Protein AF-A0A8T0AGZ0-F1 (afdb_monomer_lite)

InterPro domains:
  IPR000471 Interferon alpha/beta/delta [PF00143] (53-182)
  IPR000471 Interferon alpha/beta/delta [PF00143] (242-387)
  IPR000471 Interferon alpha/beta/delta [PTHR11691] (235-387)
  IPR009079 Four-helical cytokine-like, core [G3DSA:1.20.1250.10] (43-187)
  IPR009079 Four-helical cytokine-like, core [G3DSA:1.20.1250.10] (233-399)
  IPR009079 Four-helical cytokine-like, core [SSF47266] (53-183)
  IPR009079 Four-helical cytokine-like, core [SSF47266] (238-391)

pLDDT: mean 72.1, std 22.89, range [21.0, 98.25]

Foldseek 3Di:
DDDDDDDDDDDDDDDDDDDDPDDDDDPPPVVVCVVPVVVLVVLQDPVVLVVLLVVLLVLLPQFADQQDVVLPVVLVVPPFDDDAADPDPLRLLLLVLVLLVLVLVLLVQQPEPRTDPVSSVVSNVSSVSSNVNSCSNPVDDPDPDVVSVVSVVRSVSLSVQCVVVVNYDSSVSSSSVVSSVCSQNSDDPPDDDPDDDDPDPDPPDPDDDDDDDDDDDDDDDDDDDDDDDDDDQDFLVCLQPPQLVLLVLLLVLLCQFPPDQDDDPDADDAPVVLLVVLLPDALLLLLVLQLLLLVLLLVQLVLLVPQPQRSTDVVSSVVSSCSSPVPRNVSSCVNNVSVVVPDDPDPSSVVSNVSSVVLSVQCVVVSNHHVSVSSSSVSVSVVSVSSSRSSVSSNVNSVVSVD

Sequence (403 aa):
MHMDENAEQSSCKQLPGFKQQLDFTSGTSLFLWLLICPVVFTRCSKDRDSKRRLEIIQKLCSLGEMRPLNCTTEAGNMKIDIPKFPKQEEIRLPVLEMSFRIVSDLLMKNTSSEWKSSELHVLQELLGHQRQFYKTCFPLVSSSHAEVEKWSVFWRSLTDYLSEKSFSSCPWESARTVILKIMRTGRVPGFPPLVLRQNLKDQRRSRGRSDFCVQSFSVCNRGKDRTEPQERCDTCEWMISQYRMKNGVCLSLLREMGGEITTFNKPVSFPHLVYNAVERAKAEDQMSFLAEATEQIIVLFDAASNADNINWDSRALDDFLNILNTRQLMELKKCTATYAERTRHSNSERKIRRHFKRLKKMLKNANYSPDALEQIRNTVQLHLMRMDIIGADVRQKLMKRTN

Radius of gyration: 27.03 Å; chains: 1; bounding box: 73×88×73 Å

Structure (mmCIF, N/CA/C/O backbone):
data_AF-A0A8T0AGZ0-F1
#
_entry.id   AF-A0A8T0AGZ0-F1
#
loop_
_atom_site.group_PDB
_atom_site.id
_atom_site.type_symbol
_atom_site.label_atom_id
_atom_site.label_alt_id
_atom_site.label_comp_id
_atom_site.label_asym_id
_atom_site.label_entity_id
_atom_site.label_seq_id
_atom_site.pdbx_PDB_ins_code
_atom_site.Cartn_x
_atom_site.Cartn_y
_atom_site.Cartn_z
_atom_site.occupancy
_atom_site.B_iso_or_equiv
_atom_site.auth_seq_id
_atom_site.auth_comp_id
_atom_site.auth_asym_id
_atom_site.auth_atom_id
_atom_site.pdbx_PDB_model_num
ATOM 1 N N . MET A 1 1 ? -26.755 -50.231 -41.736 1.00 31.86 1 MET A N 1
ATOM 2 C CA . MET A 1 1 ? -25.429 -50.696 -41.287 1.00 31.86 1 MET A CA 1
ATOM 3 C C . MET A 1 1 ? -24.413 -49.723 -41.859 1.00 31.86 1 MET A C 1
ATOM 5 O O . MET A 1 1 ? -24.497 -49.441 -43.044 1.00 31.86 1 MET A O 1
ATOM 9 N N . HIS A 1 2 ? -23.545 -49.216 -40.989 1.00 31.34 2 HIS A N 1
ATOM 10 C CA . HIS A 1 2 ? -22.486 -48.220 -41.181 1.00 31.34 2 HIS A CA 1
ATOM 11 C C . HIS A 1 2 ? -22.824 -46.724 -41.256 1.00 31.34 2 HIS A C 1
ATOM 13 O O . HIS A 1 2 ? -23.648 -46.263 -42.039 1.00 31.34 2 HIS A O 1
ATOM 19 N N . MET A 1 3 ? -22.140 -46.047 -40.328 1.00 25.34 3 MET A N 1
ATOM 20 C CA . MET A 1 3 ? -21.998 -44.628 -40.048 1.00 25.34 3 MET A CA 1
ATOM 21 C C . MET A 1 3 ? -20.811 -44.049 -40.832 1.00 25.34 3 MET A C 1
ATOM 23 O O . MET A 1 3 ? -19.930 -44.805 -41.238 1.00 25.34 3 MET A O 1
ATOM 27 N N . ASP A 1 4 ? -20.840 -42.723 -40.973 1.00 25.17 4 ASP A N 1
ATOM 28 C CA . ASP A 1 4 ? -19.756 -41.730 -40.801 1.00 25.17 4 ASP A CA 1
ATOM 29 C C . ASP A 1 4 ? -19.834 -40.662 -41.911 1.00 25.17 4 ASP A C 1
ATOM 31 O O . ASP A 1 4 ? -19.804 -40.976 -43.097 1.00 25.17 4 ASP A O 1
ATOM 35 N N . GLU A 1 5 ? -20.236 -39.419 -41.617 1.00 28.27 5 GLU A N 1
ATOM 36 C CA . GLU A 1 5 ? -19.459 -38.317 -41.005 1.00 28.27 5 GLU A CA 1
ATOM 37 C C . GLU A 1 5 ? -18.243 -37.877 -41.851 1.00 28.27 5 GLU A C 1
ATOM 39 O O . GLU A 1 5 ? -17.169 -38.462 -41.760 1.00 28.27 5 GLU A O 1
ATOM 44 N N . ASN A 1 6 ? -18.371 -36.796 -42.638 1.00 26.81 6 ASN A N 1
ATOM 45 C CA . ASN A 1 6 ? -17.829 -35.478 -42.263 1.00 26.81 6 ASN A CA 1
ATOM 46 C C . ASN A 1 6 ? -17.787 -34.429 -43.394 1.00 26.81 6 ASN A C 1
ATOM 48 O O . ASN A 1 6 ? -17.453 -34.716 -44.538 1.00 26.81 6 ASN A O 1
ATOM 52 N N . ALA A 1 7 ? -17.975 -33.189 -42.926 1.00 25.39 7 ALA A N 1
ATOM 53 C CA . ALA A 1 7 ? -17.343 -31.934 -43.339 1.00 25.39 7 ALA A CA 1
ATOM 54 C C . ALA A 1 7 ? -17.754 -31.253 -44.658 1.00 25.39 7 ALA A C 1
ATOM 56 O O . ALA A 1 7 ? -17.252 -31.567 -45.730 1.00 25.39 7 ALA A O 1
ATOM 57 N N . GLU A 1 8 ? -18.479 -30.137 -44.511 1.00 24.70 8 GLU A N 1
ATOM 58 C CA . GLU A 1 8 ? -18.317 -28.971 -45.383 1.00 24.70 8 GLU A CA 1
ATOM 59 C C . GLU A 1 8 ? -18.252 -27.660 -44.577 1.00 24.70 8 GLU A C 1
ATOM 61 O O . GLU A 1 8 ? -18.808 -27.516 -43.489 1.00 24.70 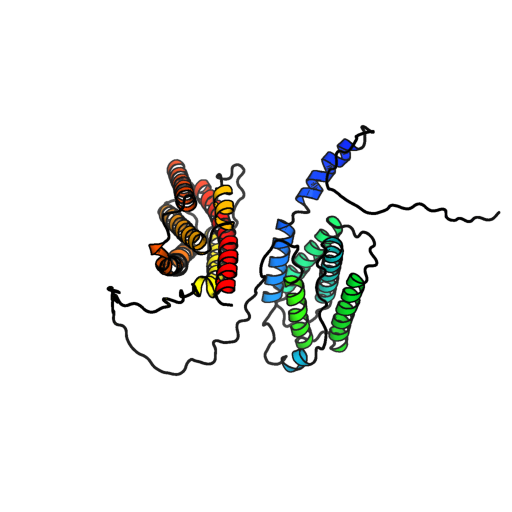8 GLU A O 1
ATOM 66 N N . GLN A 1 9 ? -17.450 -26.748 -45.117 1.00 26.80 9 GLN A N 1
ATOM 67 C CA . GLN A 1 9 ? -16.864 -25.541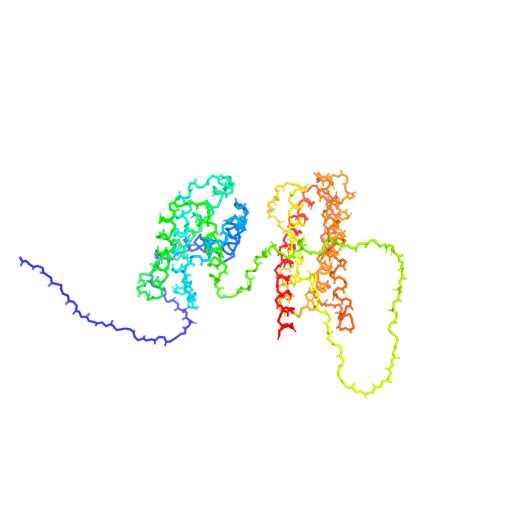 -44.537 1.00 26.80 9 GLN A CA 1
ATOM 68 C C . GLN A 1 9 ? -17.811 -24.328 -44.516 1.00 26.80 9 GLN A C 1
ATOM 70 O O . GLN A 1 9 ? -18.573 -24.130 -45.450 1.00 26.80 9 GLN A O 1
ATOM 75 N N . SER A 1 10 ? -17.592 -23.398 -43.575 1.00 23.84 10 SER A N 1
ATOM 76 C CA . SER A 1 10 ? -17.462 -21.949 -43.869 1.00 23.84 10 SER A CA 1
ATOM 77 C C . SER A 1 10 ? -16.992 -21.213 -42.602 1.00 23.84 10 SER A C 1
ATOM 79 O O . SER A 1 10 ? -17.664 -21.248 -41.579 1.00 23.84 10 SER A O 1
ATOM 81 N N . SER A 1 11 ? -15.741 -20.749 -42.532 1.00 23.41 11 SER A N 1
ATOM 82 C CA . SER A 1 11 ? -15.269 -19.410 -42.937 1.00 23.41 11 SER A CA 1
ATOM 83 C C . SER A 1 11 ? -15.878 -18.258 -42.127 1.00 23.41 11 SER A C 1
ATOM 85 O O . SER A 1 11 ? -17.025 -17.882 -42.337 1.00 23.41 11 SER A O 1
ATOM 87 N N . CYS A 1 12 ? -15.068 -17.634 -41.266 1.00 21.00 12 CYS A N 1
ATOM 88 C CA . CYS A 1 12 ? -15.324 -16.280 -40.781 1.00 21.00 12 CYS A CA 1
ATOM 89 C C . CYS A 1 12 ? -14.019 -15.469 -40.822 1.00 21.00 12 CYS A C 1
ATOM 91 O O . CYS A 1 12 ? -13.045 -15.774 -40.133 1.00 21.00 12 CYS A O 1
ATOM 93 N N . LYS A 1 13 ? -14.005 -14.469 -41.710 1.00 26.50 13 LYS A N 1
ATOM 94 C CA . LYS A 1 13 ? -12.946 -13.470 -41.900 1.00 26.50 13 LYS A CA 1
ATOM 95 C C . LYS A 1 13 ? -12.923 -12.457 -40.738 1.00 26.50 13 LYS A C 1
ATOM 97 O O . LYS A 1 13 ? -13.894 -12.297 -40.009 1.00 26.50 13 LYS A O 1
ATOM 102 N N . GLN A 1 14 ? -11.780 -11.788 -40.592 1.00 27.77 14 GLN A N 1
ATOM 103 C CA . GLN A 1 14 ? -11.377 -10.866 -39.518 1.00 27.77 14 GLN A CA 1
ATOM 104 C C . GLN A 1 14 ? -12.246 -9.591 -39.332 1.00 27.77 14 GLN A C 1
ATOM 106 O O . GLN A 1 14 ? -12.650 -8.987 -40.319 1.00 27.77 14 GLN A O 1
ATOM 111 N N . LEU A 1 15 ? -12.421 -9.206 -38.045 1.00 31.97 15 LEU A N 1
ATOM 112 C CA . LEU A 1 15 ? -12.424 -7.884 -37.335 1.00 31.97 15 LEU A CA 1
ATOM 113 C C . LEU A 1 15 ? -12.694 -6.576 -38.131 1.00 31.97 15 LEU A C 1
ATOM 115 O O . LEU A 1 15 ? -12.122 -6.445 -39.209 1.00 31.97 15 LEU A O 1
ATOM 119 N N . PRO A 1 16 ? -13.373 -5.521 -37.582 1.00 30.22 16 PRO A N 1
ATOM 120 C CA . PRO A 1 16 ? -13.129 -4.953 -36.233 1.00 30.22 16 PRO A CA 1
ATOM 121 C C . PRO A 1 16 ? -14.336 -4.273 -35.510 1.00 30.22 16 PRO A C 1
ATOM 123 O O . PRO A 1 16 ? -15.379 -4.011 -36.094 1.00 30.22 16 PRO A O 1
ATOM 126 N N . GLY A 1 17 ? -14.144 -3.861 -34.246 1.00 24.28 17 GLY A N 1
ATOM 127 C CA . GLY A 1 17 ? -14.912 -2.759 -33.633 1.00 24.28 17 GLY A CA 1
ATOM 128 C C . GLY A 1 17 ? -15.900 -3.151 -32.529 1.00 24.28 17 GLY A C 1
ATOM 129 O O . GLY A 1 17 ? -16.984 -3.665 -32.773 1.00 24.28 17 GLY A O 1
ATOM 130 N N . PHE A 1 18 ? -15.540 -2.823 -31.289 1.00 31.72 18 PHE A N 1
ATOM 131 C CA . PHE A 1 18 ? -16.393 -2.911 -30.103 1.00 31.72 18 PHE A CA 1
ATOM 132 C C . PHE A 1 18 ? -17.601 -1.954 -30.229 1.00 31.72 18 PHE A C 1
ATOM 134 O O . PHE A 1 18 ? -17.524 -0.779 -29.876 1.00 31.72 18 PHE A O 1
ATOM 141 N N . LYS A 1 19 ? -18.729 -2.464 -30.725 1.00 34.06 19 LYS A N 1
ATOM 142 C CA . LYS A 1 19 ? -20.084 -1.956 -30.464 1.00 34.06 19 LYS A CA 1
ATOM 143 C C . LYS A 1 19 ? -21.016 -3.164 -30.439 1.00 34.06 19 LYS A C 1
ATOM 145 O O . LYS A 1 19 ? -21.429 -3.642 -31.487 1.00 34.06 19 LYS A O 1
ATOM 150 N N . GLN A 1 20 ? -21.331 -3.677 -29.251 1.00 36.69 20 GLN A N 1
ATOM 151 C CA . GLN A 1 20 ? -22.438 -4.619 -29.110 1.00 36.69 20 GLN A CA 1
ATOM 152 C C . GLN A 1 20 ? -23.712 -3.832 -28.821 1.00 36.69 20 GLN A C 1
ATOM 154 O O . GLN A 1 20 ? -23.960 -3.390 -27.702 1.00 36.69 20 GLN A O 1
ATOM 159 N N . GLN A 1 21 ? -24.492 -3.650 -29.878 1.00 34.53 21 GLN A N 1
ATOM 160 C CA . GLN A 1 21 ? -25.940 -3.561 -29.811 1.00 34.53 21 GLN A CA 1
ATOM 161 C C . GLN A 1 21 ? -26.410 -5.012 -29.993 1.00 34.53 21 GLN A C 1
ATOM 163 O O . GLN A 1 21 ? -26.164 -5.605 -31.039 1.00 34.53 21 GLN A O 1
ATOM 168 N N . LEU A 1 22 ? -26.909 -5.634 -28.923 1.00 35.19 22 LEU A N 1
ATOM 169 C CA . LEU A 1 22 ? -27.374 -7.024 -28.926 1.00 35.19 22 LEU A CA 1
ATOM 170 C C . LEU A 1 22 ? -28.892 -7.024 -29.096 1.00 35.19 22 LEU A C 1
ATOM 172 O O . LEU A 1 22 ? -29.611 -6.568 -28.206 1.00 35.19 22 LEU A O 1
ATOM 176 N N . ASP A 1 23 ? -29.351 -7.533 -30.237 1.00 30.88 23 ASP A N 1
ATOM 177 C CA . ASP A 1 23 ? -30.759 -7.816 -30.492 1.00 30.88 23 ASP A CA 1
ATOM 178 C C . ASP A 1 23 ? -31.231 -8.986 -29.619 1.00 30.88 23 ASP A C 1
ATOM 180 O O . ASP A 1 23 ? -30.652 -10.074 -29.612 1.00 30.88 23 ASP A O 1
ATOM 184 N N . PHE A 1 24 ? -32.297 -8.734 -28.860 1.00 34.44 24 PHE A N 1
ATOM 185 C CA . PHE A 1 24 ? -32.915 -9.675 -27.934 1.00 34.44 24 PHE A CA 1
ATOM 186 C C . PHE A 1 24 ? -34.108 -10.369 -28.587 1.00 34.44 24 PHE A C 1
ATOM 188 O O . PHE A 1 24 ? -35.183 -9.788 -28.711 1.00 34.44 24 PHE A O 1
ATOM 195 N N . THR A 1 25 ? -33.952 -11.648 -28.927 1.00 40.84 25 THR A N 1
ATOM 196 C CA . THR A 1 25 ? -35.071 -12.525 -29.305 1.00 40.84 25 THR A CA 1
ATOM 197 C C . THR A 1 25 ? -35.010 -13.851 -28.539 1.00 40.84 25 THR A C 1
ATOM 199 O O . THR A 1 25 ? -34.676 -14.900 -29.070 1.00 40.84 25 THR A O 1
ATOM 202 N N . SER A 1 26 ? -35.300 -13.806 -27.235 1.00 42.91 26 SER A N 1
ATOM 203 C CA . SER A 1 26 ? -36.067 -14.841 -26.506 1.00 42.91 26 SER A CA 1
ATOM 204 C C . SER A 1 26 ? -36.115 -14.518 -25.006 1.00 42.91 26 SER A C 1
ATOM 206 O O . SER A 1 26 ? -35.098 -14.366 -24.327 1.00 42.91 26 SER A O 1
ATOM 208 N N . GLY A 1 27 ? -37.334 -14.387 -24.477 1.00 45.16 27 GLY A N 1
ATOM 209 C CA . GLY A 1 27 ? -37.625 -13.872 -23.132 1.00 45.16 27 GLY A CA 1
ATOM 210 C C . GLY A 1 27 ? -37.235 -14.772 -21.954 1.00 45.16 27 GLY A C 1
ATOM 211 O O . GLY A 1 27 ? -37.462 -14.390 -20.811 1.00 45.16 27 GLY A O 1
ATOM 212 N N . THR A 1 28 ? -36.630 -15.938 -22.186 1.00 47.88 28 THR A N 1
ATOM 213 C CA . THR A 1 28 ? -36.228 -16.877 -21.121 1.00 47.88 28 THR A CA 1
ATOM 214 C C . THR A 1 28 ? -34.729 -16.842 -20.802 1.00 47.88 28 THR A C 1
ATOM 216 O O . THR A 1 28 ? -34.321 -17.350 -19.761 1.00 47.88 28 THR A O 1
ATOM 219 N N . SER A 1 29 ? -33.901 -16.174 -21.617 1.00 52.25 29 SER A N 1
ATOM 220 C CA . SER A 1 29 ? -32.443 -16.103 -21.402 1.00 52.25 29 SER A CA 1
ATOM 221 C C . SER A 1 29 ? -31.981 -14.907 -20.549 1.00 52.25 29 SER A C 1
ATOM 223 O O . SER A 1 29 ? -30.852 -14.903 -20.058 1.00 52.25 29 SER A O 1
ATOM 225 N N . LEU A 1 30 ? -32.826 -13.891 -20.340 1.00 46.84 30 LEU A N 1
ATOM 226 C CA . LEU A 1 30 ? -32.465 -12.656 -19.620 1.00 46.84 30 LEU A CA 1
ATOM 227 C C . LEU A 1 30 ? -32.389 -12.829 -18.101 1.00 46.84 30 LEU A C 1
ATOM 229 O O . LEU A 1 30 ? -31.497 -12.277 -17.461 1.00 46.84 30 LEU A O 1
ATOM 233 N N . PHE A 1 31 ? -33.290 -13.622 -17.518 1.00 49.59 31 PHE A N 1
ATOM 234 C CA . PHE A 1 31 ? -33.358 -13.798 -16.064 1.00 49.59 31 PHE A CA 1
ATOM 235 C C . PHE A 1 31 ? -32.190 -14.620 -15.506 1.00 49.59 31 PHE A C 1
ATOM 237 O O . PHE A 1 31 ? -31.665 -14.293 -14.442 1.00 49.59 31 PHE A O 1
ATOM 244 N N . LEU A 1 32 ? -31.717 -15.631 -16.243 1.00 47.00 32 LEU A N 1
ATOM 245 C CA . LEU A 1 32 ? -30.545 -16.410 -15.837 1.00 47.00 32 LEU A CA 1
ATOM 246 C C . LEU A 1 32 ? -29.249 -15.591 -15.975 1.00 47.00 32 LEU A C 1
ATOM 248 O O . LEU A 1 32 ? -28.384 -15.642 -15.101 1.00 47.00 32 LEU A O 1
ATOM 252 N N . TRP A 1 33 ? -29.144 -14.768 -17.023 1.00 44.97 33 TRP A N 1
ATOM 253 C CA . TRP A 1 33 ? -28.015 -13.854 -17.207 1.00 44.97 33 TRP A CA 1
ATOM 254 C C . TRP A 1 33 ? -27.966 -12.760 -16.135 1.00 44.97 33 TRP A C 1
ATOM 256 O O . TRP A 1 33 ? -26.892 -12.489 -15.604 1.00 44.97 33 TRP A O 1
ATOM 266 N N . LEU A 1 34 ? -29.106 -12.187 -15.736 1.00 45.88 34 LEU A N 1
ATOM 267 C CA . LEU A 1 34 ? -29.168 -11.157 -14.689 1.00 45.88 34 LEU A CA 1
ATOM 268 C C . LEU A 1 34 ? -28.840 -11.681 -13.281 1.00 45.88 34 LEU A C 1
ATOM 270 O O . LEU A 1 34 ? -28.371 -10.904 -12.453 1.00 45.88 34 LEU A O 1
ATOM 274 N N . LEU A 1 35 ? -29.030 -12.975 -13.006 1.00 49.47 35 LEU A N 1
ATOM 275 C CA . LEU A 1 35 ? -28.684 -13.585 -11.714 1.00 49.47 35 LEU A CA 1
ATOM 276 C C . LEU A 1 35 ? -27.239 -14.105 -11.663 1.00 49.47 35 LEU A C 1
ATOM 278 O O . LEU A 1 35 ? -26.586 -14.012 -10.622 1.00 49.47 35 LEU A O 1
ATOM 282 N N . ILE A 1 36 ? -26.704 -14.607 -12.780 1.00 47.38 36 ILE A N 1
ATOM 283 C CA . ILE A 1 36 ? -25.340 -15.154 -12.844 1.00 47.38 36 ILE A CA 1
ATOM 284 C C . ILE A 1 36 ? -24.300 -14.040 -13.055 1.00 47.38 36 ILE A C 1
ATOM 286 O O . ILE A 1 36 ? -23.224 -14.086 -12.449 1.00 47.38 36 ILE A O 1
ATOM 290 N N . CYS A 1 37 ? -24.612 -12.996 -13.838 1.00 44.94 37 CYS A N 1
ATOM 291 C CA . CYS A 1 37 ? -23.664 -11.914 -14.114 1.00 44.94 37 CYS A CA 1
ATOM 292 C C . CYS A 1 37 ? -23.155 -11.209 -12.855 1.00 44.94 37 CYS A C 1
ATOM 294 O O . CYS A 1 37 ? -21.942 -11.111 -12.737 1.00 44.94 37 CYS A O 1
ATOM 296 N N . PRO A 1 38 ? -23.976 -10.755 -11.889 1.00 43.66 38 PRO A N 1
ATOM 297 C CA . PRO A 1 38 ? -23.473 -10.001 -10.739 1.00 43.66 38 PRO A CA 1
ATOM 298 C C . PRO A 1 38 ? -22.565 -10.840 -9.832 1.00 43.66 38 PRO A C 1
ATOM 300 O O . PRO A 1 38 ? -21.554 -10.347 -9.328 1.00 43.66 38 PRO A O 1
ATOM 303 N N . VAL A 1 39 ? -22.877 -12.126 -9.649 1.00 45.31 39 VAL A N 1
ATOM 304 C CA . VAL A 1 39 ? -22.097 -13.031 -8.790 1.00 45.31 39 VAL A CA 1
ATOM 305 C C . VAL A 1 39 ? -20.748 -13.370 -9.430 1.00 45.31 39 VAL A C 1
ATOM 307 O O . VAL A 1 39 ? -19.726 -13.372 -8.743 1.00 45.31 39 VAL A O 1
ATOM 310 N N . VAL A 1 40 ? -20.707 -13.587 -10.748 1.00 47.75 40 VAL A N 1
ATOM 311 C CA . VAL A 1 40 ? -19.455 -13.832 -11.484 1.00 47.75 40 VAL A CA 1
ATOM 312 C C . VAL A 1 40 ? -18.644 -12.539 -11.646 1.00 47.75 40 VAL A C 1
ATOM 314 O O . VAL A 1 40 ? -17.442 -12.546 -11.379 1.00 47.75 40 VAL A O 1
ATOM 317 N N . PHE A 1 41 ? -19.276 -11.400 -11.962 1.00 46.91 41 PHE A N 1
ATOM 318 C CA . PHE A 1 41 ? -18.593 -10.100 -12.079 1.00 46.91 41 PHE A CA 1
ATOM 319 C C . PHE A 1 41 ? -17.981 -9.648 -10.756 1.00 46.91 41 PHE A C 1
ATOM 321 O O . PHE A 1 41 ? -16.865 -9.128 -10.731 1.00 46.91 41 PHE A O 1
ATOM 328 N N . THR A 1 42 ? -18.680 -9.858 -9.636 1.00 50.78 42 THR A N 1
ATOM 329 C CA . THR A 1 42 ? -18.112 -9.544 -8.324 1.00 50.78 42 THR A CA 1
ATOM 330 C C . THR A 1 42 ? -16.933 -10.470 -8.021 1.00 50.78 42 THR A C 1
ATOM 332 O O . THR A 1 42 ? -15.884 -9.972 -7.600 1.00 50.78 42 THR A O 1
ATOM 335 N N . ARG A 1 43 ? -17.029 -11.783 -8.281 1.00 55.34 43 ARG A N 1
ATOM 336 C CA . ARG A 1 43 ? -15.922 -12.736 -8.058 1.00 55.34 43 ARG A CA 1
ATOM 337 C C . ARG A 1 43 ? -14.686 -12.443 -8.914 1.00 55.34 43 ARG A C 1
ATOM 339 O O . ARG A 1 43 ? -13.577 -12.556 -8.396 1.00 55.34 43 ARG A O 1
ATOM 346 N N . CYS A 1 44 ? -14.865 -12.009 -10.158 1.00 63.84 44 CYS A N 1
ATOM 347 C CA . CYS A 1 44 ? -13.811 -11.842 -11.163 1.00 63.84 44 CYS A CA 1
ATOM 348 C C . CYS A 1 44 ? -13.267 -10.406 -11.271 1.00 63.84 44 CYS A C 1
ATOM 350 O O . CYS A 1 44 ? -13.045 -9.877 -12.359 1.00 63.84 44 CYS A O 1
ATOM 352 N N . SER A 1 45 ? -13.034 -9.761 -10.125 1.00 71.31 45 SER A N 1
ATOM 353 C CA . SER A 1 45 ? -12.481 -8.402 -10.070 1.00 71.31 45 SER A CA 1
ATOM 354 C C . SER A 1 45 ? -10.957 -8.383 -10.261 1.00 71.31 45 SER A C 1
ATOM 356 O O . SER A 1 45 ? -10.226 -9.063 -9.535 1.00 71.31 45 SER A O 1
ATOM 358 N N . LYS A 1 46 ? -10.467 -7.527 -11.175 1.00 65.44 46 LYS A N 1
ATOM 359 C CA . LYS A 1 46 ? -9.025 -7.277 -11.410 1.00 65.44 46 LYS A CA 1
ATOM 360 C C . LYS A 1 46 ? -8.289 -6.783 -10.153 1.00 65.44 46 LYS A C 1
ATOM 362 O O . LYS A 1 46 ? -7.100 -7.056 -9.985 1.00 65.44 46 LYS A O 1
ATOM 367 N N . ASP A 1 47 ? -8.992 -6.089 -9.257 1.00 61.91 47 ASP A N 1
ATOM 368 C CA . ASP A 1 47 ? -8.445 -5.617 -7.978 1.00 61.91 47 ASP A CA 1
ATOM 369 C C . ASP A 1 47 ? -8.190 -6.785 -7.010 1.00 61.91 47 ASP A C 1
ATOM 371 O O . ASP A 1 47 ? -7.112 -6.895 -6.422 1.00 61.91 47 ASP A O 1
ATOM 375 N N . ARG A 1 48 ? -9.132 -7.739 -6.933 1.00 66.81 48 ARG A N 1
ATOM 376 C CA . ARG A 1 48 ? -8.970 -8.952 -6.116 1.00 66.81 48 ARG A CA 1
ATOM 377 C C . ARG A 1 48 ? -7.833 -9.841 -6.619 1.00 66.81 48 ARG A C 1
ATOM 379 O O . ARG A 1 48 ? -7.077 -10.347 -5.793 1.00 66.81 48 ARG A O 1
ATOM 386 N N . ASP A 1 49 ? -7.698 -10.009 -7.939 1.00 73.38 49 ASP A N 1
ATOM 387 C CA . ASP A 1 49 ? -6.564 -10.728 -8.549 1.00 73.38 49 ASP A CA 1
ATOM 388 C C . ASP A 1 49 ? -5.233 -10.093 -8.134 1.00 73.38 49 ASP A C 1
ATOM 390 O O . ASP A 1 49 ? -4.349 -10.758 -7.597 1.00 73.38 49 ASP A O 1
ATOM 394 N N . SER A 1 50 ? -5.119 -8.775 -8.310 1.00 69.94 50 SER A N 1
ATOM 395 C CA . SER A 1 50 ? -3.895 -8.031 -8.008 1.00 69.94 50 SER A CA 1
ATOM 396 C C . SER A 1 50 ? -3.515 -8.124 -6.528 1.00 69.94 50 SER A C 1
ATOM 398 O O . SER A 1 50 ? -2.347 -8.353 -6.204 1.00 69.94 50 SER A O 1
ATOM 400 N N . LYS A 1 51 ? -4.504 -8.004 -5.631 1.00 74.75 51 LYS A N 1
ATOM 401 C CA . LYS A 1 51 ? -4.313 -8.130 -4.183 1.00 74.75 51 LYS A CA 1
ATOM 402 C C . LYS A 1 51 ? -3.813 -9.524 -3.791 1.00 74.75 51 LYS A C 1
ATOM 404 O O . LYS A 1 51 ? -2.775 -9.632 -3.144 1.00 74.75 51 LYS A O 1
ATOM 409 N N . ARG A 1 52 ? -4.477 -10.591 -4.251 1.00 79.44 52 ARG A N 1
ATOM 410 C CA . ARG A 1 52 ? -4.085 -11.981 -3.942 1.00 79.44 52 ARG A CA 1
ATOM 411 C C . ARG A 1 52 ? -2.705 -12.334 -4.480 1.00 79.44 52 ARG A C 1
ATOM 413 O O . ARG A 1 52 ? -1.916 -12.978 -3.797 1.00 79.44 52 ARG A O 1
ATOM 420 N N . ARG A 1 53 ? -2.363 -11.868 -5.681 1.00 79.19 53 ARG A N 1
ATOM 421 C CA . ARG A 1 53 ? -1.019 -12.061 -6.247 1.00 79.19 53 ARG A CA 1
ATOM 422 C C . ARG A 1 53 ? 0.061 -11.385 -5.417 1.00 79.19 53 ARG A C 1
ATOM 424 O O . ARG A 1 53 ? 1.146 -11.944 -5.272 1.00 79.19 53 ARG A O 1
ATOM 431 N N . LEU A 1 54 ? -0.218 -10.197 -4.884 1.00 76.00 54 LEU A N 1
ATOM 432 C CA . LEU A 1 54 ? 0.715 -9.506 -4.002 1.00 76.00 54 LEU A CA 1
ATOM 433 C C . LEU A 1 54 ? 0.906 -10.274 -2.689 1.00 76.00 54 LEU A C 1
ATOM 435 O O . LEU A 1 54 ? 2.045 -10.436 -2.258 1.00 76.00 54 LEU A O 1
ATOM 439 N N . GLU A 1 55 ? -0.176 -10.799 -2.113 1.00 79.62 55 GLU A N 1
ATOM 440 C CA . GLU A 1 55 ? -0.132 -11.647 -0.915 1.00 79.62 55 GLU A CA 1
ATOM 441 C C . GLU A 1 55 ? 0.680 -12.931 -1.158 1.00 79.62 55 GLU A C 1
ATOM 443 O O . GLU A 1 55 ? 1.567 -13.245 -0.368 1.00 79.62 55 GLU A O 1
ATOM 448 N N . ILE A 1 56 ? 0.481 -13.610 -2.296 1.00 83.75 56 ILE A N 1
ATOM 449 C CA . ILE A 1 56 ? 1.279 -14.780 -2.713 1.00 83.75 56 ILE A CA 1
ATOM 450 C C . ILE A 1 56 ? 2.765 -14.427 -2.806 1.00 83.75 56 ILE A C 1
ATOM 452 O O . ILE A 1 56 ? 3.616 -15.150 -2.293 1.00 83.75 56 ILE A O 1
ATOM 456 N N . ILE A 1 57 ? 3.098 -13.306 -3.452 1.00 81.81 57 ILE A N 1
ATOM 457 C CA . ILE A 1 57 ? 4.487 -12.856 -3.602 1.00 81.81 57 ILE A CA 1
ATOM 458 C C . ILE A 1 57 ? 5.104 -12.530 -2.239 1.00 81.81 57 ILE A C 1
ATOM 460 O O . ILE A 1 57 ? 6.256 -12.884 -1.994 1.00 81.81 57 ILE A O 1
ATOM 464 N N . GLN A 1 58 ? 4.358 -11.862 -1.360 1.00 80.06 58 GLN A N 1
ATOM 465 C CA . GLN A 1 58 ? 4.815 -11.531 -0.016 1.00 80.06 58 GLN A CA 1
ATOM 466 C C . GLN A 1 58 ? 5.060 -12.798 0.807 1.00 80.06 58 GLN A C 1
ATOM 468 O O . GLN A 1 58 ? 6.114 -12.908 1.432 1.00 80.06 58 GLN A O 1
ATOM 473 N N . LYS A 1 59 ? 4.145 -13.772 0.738 1.00 83.06 59 LYS A N 1
ATOM 474 C CA . LYS A 1 59 ? 4.269 -15.051 1.442 1.00 83.06 59 LYS A CA 1
ATOM 475 C C . LYS A 1 59 ? 5.415 -15.904 0.916 1.00 83.06 59 LYS A C 1
ATOM 477 O O . LYS A 1 59 ? 6.230 -16.371 1.700 1.00 83.06 59 LYS A O 1
ATOM 482 N N . LEU A 1 60 ? 5.597 -15.986 -0.402 1.00 82.56 60 LEU A N 1
ATOM 483 C CA . LEU A 1 60 ? 6.791 -16.598 -1.000 1.00 82.56 60 LEU A CA 1
ATOM 484 C C . LEU A 1 60 ? 8.095 -15.961 -0.494 1.00 82.56 60 LEU A C 1
ATOM 486 O O . LEU A 1 60 ? 9.128 -16.622 -0.439 1.00 82.56 60 LEU A O 1
ATOM 490 N N . CYS A 1 61 ? 8.090 -14.679 -0.130 1.00 79.69 61 CYS A N 1
ATOM 491 C CA . CYS A 1 61 ? 9.264 -14.021 0.437 1.00 79.69 61 CYS A CA 1
ATOM 492 C C . CYS A 1 61 ? 9.447 -14.272 1.941 1.00 79.69 61 CYS A C 1
ATOM 494 O O . CYS A 1 61 ? 10.587 -14.211 2.390 1.00 79.69 61 CYS A O 1
ATOM 496 N N . SER A 1 62 ? 8.392 -14.595 2.694 1.00 79.19 62 SER A N 1
ATOM 497 C CA . SER A 1 62 ? 8.451 -14.841 4.145 1.00 79.19 62 SER A CA 1
ATOM 498 C C . SER A 1 62 ? 8.689 -16.302 4.549 1.00 79.19 62 SER A C 1
ATOM 500 O O . SER A 1 62 ? 8.908 -16.550 5.735 1.00 79.19 62 SER A O 1
ATOM 502 N N . LEU A 1 63 ? 8.692 -17.248 3.599 1.00 76.06 63 LEU A N 1
ATOM 503 C CA . LEU A 1 63 ? 8.881 -18.688 3.859 1.00 76.06 63 LEU A CA 1
ATOM 504 C C . LEU A 1 63 ? 10.186 -19.038 4.594 1.00 76.06 63 LEU A C 1
ATOM 506 O O . LEU A 1 63 ? 10.208 -19.982 5.376 1.00 76.06 63 LEU A O 1
ATOM 510 N N . GLY A 1 64 ? 11.250 -18.272 4.365 1.00 74.19 64 GLY A N 1
ATOM 511 C CA . GLY A 1 64 ? 12.587 -18.506 4.913 1.00 74.19 64 GLY A CA 1
ATOM 512 C C . GLY A 1 64 ? 13.598 -17.524 4.325 1.00 74.19 64 GLY A C 1
ATOM 513 O O . GLY A 1 64 ? 13.234 -16.696 3.476 1.00 74.19 64 GLY A O 1
ATOM 514 N N . GLU A 1 65 ? 14.859 -17.610 4.751 1.00 70.88 65 GLU A N 1
ATOM 515 C CA . GLU A 1 65 ? 15.940 -16.798 4.179 1.00 70.88 65 GLU A CA 1
ATOM 516 C C . GLU A 1 65 ? 16.022 -17.009 2.663 1.00 70.88 65 GLU A C 1
ATOM 518 O O . GLU A 1 65 ? 16.006 -18.135 2.178 1.00 70.88 65 GLU A O 1
ATOM 523 N N . MET A 1 66 ? 16.051 -15.918 1.890 1.00 64.06 66 MET A N 1
ATOM 524 C CA . MET A 1 66 ? 16.204 -16.024 0.438 1.00 64.06 66 MET A CA 1
ATOM 525 C C . MET A 1 66 ? 17.671 -16.253 0.097 1.00 64.06 66 MET A C 1
ATOM 527 O O . MET A 1 66 ? 18.480 -15.354 0.327 1.00 64.06 66 MET A O 1
ATOM 531 N N . ARG A 1 67 ? 17.969 -17.391 -0.545 1.00 65.12 67 ARG A N 1
ATOM 532 C CA . ARG A 1 67 ? 19.332 -17.819 -0.915 1.00 65.12 67 ARG A CA 1
ATOM 533 C C . ARG A 1 67 ? 20.279 -17.833 0.293 1.00 65.12 67 ARG A C 1
ATOM 535 O O . ARG A 1 67 ? 21.119 -16.934 0.412 1.00 65.12 67 ARG A O 1
ATOM 542 N N . PRO A 1 68 ? 20.181 -18.848 1.160 1.00 62.47 68 PRO A N 1
ATOM 543 C CA . PRO A 1 68 ? 21.180 -19.024 2.197 1.00 62.47 68 PRO A CA 1
ATOM 544 C C . PRO A 1 68 ? 22.569 -19.185 1.546 1.00 62.47 68 PRO A C 1
ATOM 546 O O . PRO A 1 68 ? 22.697 -19.669 0.418 1.00 62.47 68 PRO A O 1
ATOM 549 N N . LEU A 1 69 ? 23.613 -18.662 2.202 1.00 63.56 69 LEU A N 1
ATOM 550 C CA . LEU A 1 69 ? 24.962 -18.493 1.622 1.00 63.56 69 LEU A CA 1
ATOM 551 C C . LEU A 1 69 ? 25.561 -19.803 1.077 1.00 63.56 69 LEU A C 1
ATOM 553 O O . LEU A 1 69 ? 26.341 -19.782 0.123 1.00 63.56 69 LEU A O 1
ATOM 557 N N . ASN A 1 70 ? 25.150 -20.930 1.653 1.00 70.44 70 ASN A N 1
ATOM 558 C CA . ASN A 1 70 ? 25.519 -22.286 1.257 1.00 70.44 70 ASN A CA 1
ATOM 559 C C . ASN A 1 70 ? 24.905 -22.747 -0.081 1.00 70.44 70 ASN A C 1
ATOM 561 O O . ASN A 1 70 ? 25.409 -23.705 -0.647 1.00 70.44 70 ASN A O 1
ATOM 565 N N . CYS A 1 71 ? 23.882 -22.068 -0.610 1.00 71.62 71 CYS A N 1
ATOM 566 C CA . CYS A 1 71 ? 23.159 -22.458 -1.830 1.00 71.62 71 CYS A CA 1
ATOM 567 C C . CYS A 1 71 ? 23.573 -21.671 -3.089 1.00 71.62 71 CYS A C 1
ATOM 569 O O . CYS A 1 71 ? 22.851 -21.634 -4.092 1.00 71.62 71 CYS A O 1
ATOM 571 N N . THR A 1 72 ? 24.692 -20.945 -3.033 1.00 66.50 72 THR A N 1
ATOM 572 C CA . THR A 1 72 ? 25.123 -20.035 -4.108 1.00 66.50 72 THR A CA 1
ATOM 573 C C . THR A 1 72 ? 25.642 -20.769 -5.347 1.00 66.50 72 THR A C 1
ATOM 575 O O . THR A 1 72 ? 25.450 -20.278 -6.462 1.00 66.50 72 THR A O 1
ATOM 578 N N . THR A 1 73 ? 26.228 -21.953 -5.173 1.00 73.06 73 THR A N 1
ATOM 579 C CA . THR A 1 73 ? 26.771 -22.785 -6.258 1.00 73.06 73 THR A CA 1
ATOM 580 C C . THR A 1 73 ? 25.649 -23.425 -7.083 1.00 73.06 73 THR A C 1
ATOM 582 O O . THR A 1 73 ? 25.664 -23.378 -8.312 1.00 73.06 73 THR A O 1
ATOM 585 N N . GLU A 1 74 ? 24.612 -23.941 -6.424 1.00 70.06 74 GLU A N 1
ATOM 586 C CA . GLU A 1 74 ? 23.434 -24.569 -7.034 1.00 70.06 74 GLU A CA 1
ATOM 587 C C . GLU A 1 74 ? 22.631 -23.564 -7.862 1.00 70.06 74 GLU A C 1
ATOM 589 O O . GLU A 1 74 ? 22.192 -23.874 -8.970 1.00 70.06 74 GLU A O 1
ATOM 594 N N . ALA A 1 75 ? 22.506 -22.328 -7.370 1.00 62.91 75 ALA A N 1
ATOM 595 C CA . ALA A 1 75 ? 21.850 -21.251 -8.102 1.00 62.91 75 ALA A CA 1
ATOM 596 C C . ALA A 1 75 ? 22.563 -20.916 -9.426 1.00 62.91 75 ALA A C 1
ATOM 598 O O . ALA A 1 75 ? 21.903 -20.516 -10.385 1.00 62.91 75 ALA A O 1
ATOM 599 N N . GLY A 1 76 ? 23.891 -21.080 -9.491 1.00 66.12 76 GLY A N 1
ATOM 600 C CA . GLY A 1 76 ? 24.677 -20.913 -10.718 1.00 66.12 76 GLY A CA 1
ATOM 601 C C . GLY A 1 76 ? 24.534 -22.076 -11.705 1.00 66.12 76 GLY A C 1
ATOM 602 O O . GLY A 1 76 ? 24.659 -21.880 -12.913 1.00 66.12 76 GLY A O 1
ATOM 603 N N . ASN A 1 77 ? 24.215 -23.272 -11.205 1.00 74.25 77 ASN A N 1
ATOM 604 C CA . ASN A 1 77 ? 24.055 -24.484 -12.013 1.00 74.25 77 ASN A CA 1
ATOM 605 C C . ASN A 1 77 ? 22.671 -24.594 -12.671 1.00 74.25 77 ASN A C 1
ATOM 607 O O . ASN A 1 77 ? 22.492 -25.350 -13.627 1.00 74.25 77 ASN A O 1
ATOM 611 N N . MET A 1 78 ? 21.694 -23.821 -12.195 1.00 79.62 78 MET A N 1
ATOM 612 C CA . MET A 1 78 ? 20.338 -23.799 -12.730 1.00 79.62 78 MET A CA 1
ATOM 613 C C . MET A 1 78 ? 20.267 -23.025 -14.060 1.00 79.62 78 MET A C 1
ATOM 615 O O . MET A 1 78 ? 20.020 -21.819 -14.098 1.00 79.62 78 MET A O 1
ATOM 619 N N . LYS A 1 79 ? 20.461 -23.733 -15.176 1.00 77.56 79 LYS A N 1
ATOM 620 C CA . LYS A 1 79 ? 20.385 -23.187 -16.543 1.00 77.56 79 LYS A CA 1
ATOM 621 C C . LYS A 1 79 ? 18.970 -23.309 -17.118 1.00 77.56 79 LYS A C 1
ATOM 623 O O . LYS A 1 79 ? 18.728 -24.125 -18.000 1.00 77.56 79 LYS A O 1
ATOM 628 N N . ILE A 1 80 ? 18.025 -22.524 -16.595 1.00 80.06 80 ILE A N 1
ATOM 629 C CA . ILE A 1 80 ? 16.645 -22.504 -17.107 1.00 80.06 80 ILE A CA 1
ATOM 630 C C . ILE A 1 80 ? 16.305 -21.122 -17.660 1.00 80.06 80 ILE A C 1
ATOM 632 O O . ILE A 1 80 ? 16.220 -20.138 -16.918 1.00 80.06 80 ILE A O 1
ATOM 636 N N . ASP A 1 81 ? 16.060 -21.064 -18.966 1.00 82.56 81 ASP A N 1
ATOM 637 C CA . ASP A 1 81 ? 15.670 -19.840 -19.653 1.00 82.56 81 ASP A CA 1
ATOM 638 C C . ASP A 1 81 ? 14.192 -19.534 -19.432 1.00 82.56 81 ASP A C 1
ATOM 640 O O . ASP A 1 81 ? 13.306 -20.286 -19.831 1.00 82.56 81 ASP A O 1
ATOM 644 N N . ILE A 1 82 ? 13.916 -18.393 -18.802 1.00 84.62 82 ILE A N 1
ATOM 645 C CA . ILE A 1 82 ? 12.547 -17.948 -18.533 1.00 84.62 82 ILE A CA 1
ATOM 646 C C . ILE A 1 82 ? 11.964 -17.348 -19.820 1.00 84.62 82 ILE A C 1
ATOM 648 O O . ILE A 1 82 ? 12.475 -16.316 -20.282 1.00 84.62 82 ILE A O 1
ATOM 652 N N . PRO A 1 83 ? 10.872 -17.908 -20.377 1.00 86.62 83 PRO A N 1
ATOM 653 C CA . PRO A 1 83 ? 10.231 -17.343 -21.553 1.00 86.62 83 PRO A CA 1
ATOM 654 C C . PRO A 1 83 ? 9.729 -15.920 -21.288 1.00 86.62 83 PRO A C 1
ATOM 656 O O . PRO A 1 83 ? 9.362 -15.542 -20.171 1.00 86.62 83 PRO A O 1
ATOM 659 N N . LYS A 1 84 ? 9.671 -15.099 -22.339 1.00 86.00 84 LYS A N 1
ATOM 660 C CA . LYS A 1 84 ? 9.026 -13.785 -22.238 1.00 86.00 84 LYS A CA 1
ATOM 661 C C . LYS A 1 84 ? 7.518 -13.982 -22.099 1.00 86.00 84 LYS A C 1
ATOM 663 O O . LYS A 1 84 ? 6.915 -14.787 -22.803 1.00 86.00 84 LYS A O 1
ATOM 668 N N . PHE A 1 85 ? 6.906 -13.228 -21.192 1.00 81.50 85 PHE A N 1
ATOM 669 C CA . PHE A 1 85 ? 5.457 -13.258 -21.032 1.00 81.50 85 PHE A CA 1
ATOM 670 C C . PHE A 1 85 ? 4.752 -12.718 -22.291 1.00 81.50 85 PHE A C 1
ATOM 672 O O . PHE A 1 85 ? 5.151 -11.648 -22.771 1.00 81.50 85 PHE A O 1
ATOM 679 N N . PRO A 1 86 ? 3.674 -13.377 -22.758 1.00 81.88 86 PRO A N 1
ATOM 680 C CA . PRO A 1 86 ? 2.858 -12.896 -23.868 1.00 81.88 86 PRO A CA 1
ATOM 681 C C . PRO A 1 86 ? 2.345 -11.478 -23.619 1.00 81.88 86 PRO A C 1
ATOM 683 O O . PRO A 1 86 ? 1.925 -11.140 -22.505 1.00 81.88 86 PRO A O 1
ATOM 686 N N . LYS A 1 87 ? 2.373 -10.633 -24.653 1.00 77.62 87 LYS A N 1
ATOM 687 C CA . LYS A 1 87 ? 1.820 -9.269 -24.575 1.00 77.62 87 LYS A CA 1
ATOM 688 C C . LYS A 1 87 ? 0.293 -9.261 -24.677 1.00 77.62 87 LYS A C 1
ATOM 690 O O . LYS A 1 87 ? -0.337 -8.394 -24.080 1.00 77.62 87 LYS A O 1
ATOM 695 N N . GLN A 1 88 ? -0.275 -10.207 -25.421 1.00 76.94 88 GLN A N 1
ATOM 696 C CA . GLN A 1 88 ? -1.715 -10.331 -25.641 1.00 76.94 88 GLN A CA 1
ATOM 697 C C . GLN A 1 88 ? -2.385 -10.965 -24.415 1.00 76.94 88 GLN A C 1
ATOM 699 O O . GLN A 1 88 ? -1.935 -12.002 -23.928 1.00 76.94 88 GLN A O 1
ATOM 704 N N . GLU A 1 89 ? -3.444 -10.330 -23.904 1.00 70.81 89 GLU A N 1
ATOM 705 C CA . GLU A 1 89 ? -4.149 -10.750 -22.678 1.00 70.81 89 GLU A CA 1
ATOM 706 C C . GLU A 1 89 ? -4.740 -12.165 -22.825 1.00 70.81 89 GLU A C 1
ATOM 708 O O . GLU A 1 89 ? -4.615 -12.972 -21.906 1.00 70.81 89 GLU A O 1
ATOM 713 N N . GLU A 1 90 ? -5.242 -12.504 -24.015 1.00 72.88 90 GLU A N 1
ATOM 714 C CA . GLU A 1 90 ? -5.832 -13.808 -24.365 1.00 72.88 90 GLU A CA 1
ATOM 715 C C . GLU A 1 90 ? -4.866 -14.989 -24.206 1.00 72.88 90 GLU A C 1
ATOM 717 O O . GLU A 1 90 ? -5.280 -16.062 -23.786 1.00 72.88 90 GLU A O 1
ATOM 722 N N . ILE A 1 91 ? -3.572 -14.793 -24.477 1.00 76.69 91 ILE A N 1
ATOM 723 C CA . ILE A 1 91 ? -2.545 -15.841 -24.324 1.00 76.69 91 ILE A CA 1
ATOM 724 C C . ILE A 1 91 ? -1.893 -15.770 -22.941 1.00 76.69 91 ILE A C 1
ATOM 726 O O . ILE A 1 91 ? -1.460 -16.765 -22.358 1.00 76.69 91 ILE A O 1
ATOM 730 N N . ARG A 1 92 ? -1.840 -14.566 -22.375 1.00 80.12 92 ARG A N 1
ATOM 731 C CA . ARG A 1 92 ? -1.239 -14.304 -21.073 1.00 80.12 92 ARG A CA 1
ATOM 732 C C . ARG A 1 92 ? -2.023 -14.932 -19.924 1.00 80.12 92 ARG A C 1
ATOM 734 O O . ARG A 1 92 ? -1.405 -15.408 -18.974 1.00 80.12 92 ARG A O 1
ATOM 741 N N . LEU A 1 93 ? -3.353 -14.906 -19.987 1.00 80.94 93 LEU A N 1
ATOM 742 C CA . LEU A 1 93 ? -4.222 -15.468 -18.952 1.00 80.94 93 LEU A CA 1
ATOM 743 C C . LEU A 1 93 ? -4.068 -17.000 -18.828 1.00 80.94 93 LEU A C 1
ATOM 745 O O . LEU A 1 93 ? -3.816 -17.452 -17.710 1.00 80.94 93 LEU A O 1
ATOM 749 N N . PRO A 1 94 ? -4.082 -17.793 -19.920 1.00 80.50 94 PRO A N 1
ATOM 750 C CA . PRO A 1 94 ? -3.736 -19.217 -19.882 1.00 80.50 94 PRO A CA 1
ATOM 751 C C . PRO A 1 94 ? -2.344 -19.504 -19.308 1.00 80.50 94 PRO A C 1
ATOM 753 O O . PRO A 1 94 ? -2.179 -20.417 -18.504 1.00 80.50 94 PRO A O 1
ATOM 756 N N . VAL A 1 95 ? -1.334 -18.699 -19.663 1.00 84.75 95 VAL A N 1
ATOM 757 C CA . VAL A 1 95 ? 0.024 -18.848 -19.109 1.00 84.75 95 VAL A CA 1
ATOM 758 C C . VAL A 1 95 ? 0.041 -18.604 -17.597 1.00 84.75 95 VAL A C 1
ATOM 760 O O . VAL A 1 95 ? 0.730 -19.315 -16.863 1.00 84.75 95 VAL A O 1
ATOM 763 N N . LEU A 1 96 ? -0.708 -17.612 -17.112 1.00 84.56 96 LEU A N 1
ATOM 764 C CA . LEU A 1 96 ? -0.834 -17.324 -15.683 1.00 84.56 96 LEU A CA 1
ATOM 765 C C . LEU A 1 96 ? -1.550 -18.447 -14.935 1.00 84.56 96 LEU A C 1
ATOM 767 O O . LEU A 1 96 ? -1.031 -18.899 -13.917 1.00 84.56 96 LEU A O 1
ATOM 771 N N . GLU A 1 97 ? -2.691 -18.913 -15.442 1.00 85.25 97 GLU A N 1
ATOM 772 C CA . GLU A 1 97 ? -3.431 -20.044 -14.869 1.00 85.25 97 GLU A CA 1
ATOM 773 C C . GLU A 1 97 ? -2.525 -21.272 -14.732 1.00 85.25 97 GLU A C 1
ATOM 775 O O . GLU A 1 97 ? -2.354 -21.790 -13.624 1.00 85.25 97 GLU A O 1
ATOM 780 N N . MET A 1 98 ? -1.848 -21.649 -15.823 1.00 86.31 98 MET A N 1
ATOM 781 C CA . MET A 1 98 ? -0.930 -22.783 -15.848 1.00 86.31 98 MET A CA 1
ATOM 782 C C . MET A 1 98 ? 0.194 -22.608 -14.826 1.00 86.31 98 MET A C 1
ATOM 784 O O . MET A 1 98 ? 0.519 -23.544 -14.098 1.00 86.31 98 MET A O 1
ATOM 788 N N . SER A 1 99 ? 0.763 -21.404 -14.744 1.00 88.00 99 SER A N 1
ATOM 789 C CA . SER A 1 99 ? 1.828 -21.079 -13.795 1.00 88.00 99 SER A CA 1
ATOM 790 C C . SER A 1 99 ? 1.369 -21.233 -12.346 1.00 88.00 99 SER A C 1
ATOM 792 O O . SER A 1 99 ? 2.073 -21.843 -11.546 1.00 88.00 99 SER A O 1
ATOM 794 N N . PHE A 1 100 ? 0.186 -20.719 -11.990 1.00 87.12 100 PHE A N 1
ATOM 795 C CA . PHE A 1 100 ? -0.356 -20.862 -10.635 1.00 87.12 100 PHE A CA 1
ATOM 796 C C . PHE A 1 100 ? -0.665 -22.316 -10.296 1.00 87.12 100 PHE A C 1
ATOM 798 O O . PHE A 1 100 ? -0.345 -22.758 -9.194 1.00 87.12 100 PHE A O 1
ATOM 805 N N . ARG A 1 101 ? -1.229 -23.070 -11.245 1.00 86.62 101 ARG A N 1
ATOM 806 C CA . ARG A 1 101 ? -1.482 -24.503 -11.084 1.00 86.62 101 ARG A CA 1
ATOM 807 C C . ARG A 1 101 ? -0.188 -25.266 -10.803 1.00 86.62 101 ARG A C 1
ATOM 809 O O . ARG A 1 101 ? -0.098 -25.934 -9.782 1.00 86.62 101 ARG A O 1
ATOM 816 N N . ILE A 1 102 ? 0.823 -25.111 -11.658 1.00 88.31 102 ILE A N 1
ATOM 817 C CA . ILE A 1 102 ? 2.087 -25.847 -11.532 1.00 88.31 102 ILE A CA 1
ATOM 818 C C . ILE A 1 102 ? 2.835 -25.448 -10.261 1.00 88.31 102 ILE A C 1
ATOM 820 O O . ILE A 1 102 ? 3.335 -26.316 -9.556 1.00 88.31 102 ILE A O 1
ATOM 824 N N . VAL A 1 103 ? 2.888 -24.157 -9.922 1.00 89.38 103 VAL A N 1
ATOM 825 C CA . VAL A 1 103 ? 3.539 -23.706 -8.682 1.00 89.38 103 VAL A CA 1
ATOM 826 C C . VAL A 1 103 ? 2.825 -24.248 -7.449 1.00 89.38 103 VAL A C 1
ATOM 828 O O . VAL A 1 103 ? 3.495 -24.670 -6.510 1.00 89.38 103 VAL A O 1
ATOM 831 N N . SER A 1 104 ? 1.491 -24.284 -7.457 1.00 87.25 104 SER A N 1
ATOM 832 C CA . SER A 1 104 ? 0.716 -24.922 -6.391 1.00 87.25 104 SER A CA 1
ATOM 833 C C . SER A 1 104 ? 1.095 -26.397 -6.249 1.00 87.25 104 SER A C 1
ATOM 835 O O . SER A 1 104 ? 1.434 -26.829 -5.153 1.00 87.25 104 SER A O 1
ATOM 837 N N . ASP A 1 105 ? 1.095 -27.152 -7.349 1.00 86.06 105 ASP A N 1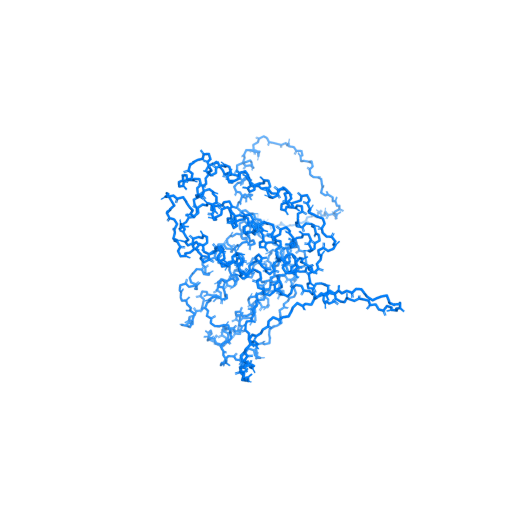
ATOM 838 C CA . ASP A 1 105 ? 1.390 -28.589 -7.336 1.00 86.06 105 ASP A CA 1
ATOM 839 C C . ASP A 1 105 ? 2.850 -28.872 -6.930 1.00 86.06 105 ASP A C 1
ATOM 841 O O . ASP A 1 105 ? 3.125 -29.822 -6.200 1.00 86.06 105 ASP A O 1
ATOM 845 N N . LEU A 1 106 ? 3.793 -28.024 -7.354 1.00 86.44 106 LEU A N 1
ATOM 846 C CA . LEU A 1 106 ? 5.197 -28.089 -6.949 1.00 86.44 106 LEU A CA 1
ATOM 847 C C . LEU A 1 106 ? 5.348 -27.875 -5.441 1.00 86.44 106 LEU A C 1
ATOM 849 O O . LEU A 1 106 ? 6.019 -28.658 -4.776 1.00 86.44 106 LEU A O 1
ATOM 853 N N . LEU A 1 107 ? 4.711 -26.843 -4.884 1.00 83.19 107 LEU A N 1
ATOM 854 C CA . LEU A 1 107 ? 4.819 -26.521 -3.458 1.00 83.19 107 LEU A CA 1
ATOM 855 C C . LEU A 1 107 ? 4.186 -27.582 -2.553 1.00 83.19 107 LEU A C 1
ATOM 857 O O . LEU A 1 107 ? 4.608 -27.714 -1.408 1.00 83.19 107 LEU A O 1
ATOM 861 N N . MET A 1 108 ? 3.222 -28.360 -3.052 1.00 77.69 108 MET A N 1
ATOM 862 C CA . MET A 1 108 ? 2.692 -29.529 -2.337 1.00 77.69 108 MET A CA 1
ATOM 863 C C . MET A 1 108 ? 3.709 -30.672 -2.232 1.00 77.69 108 MET A C 1
ATOM 865 O O . MET A 1 108 ? 3.621 -31.481 -1.315 1.00 77.69 108 MET A O 1
ATOM 869 N N . LYS A 1 109 ? 4.677 -30.745 -3.153 1.00 77.69 109 LYS A N 1
ATOM 870 C CA . LYS A 1 109 ? 5.759 -31.742 -3.138 1.00 77.69 109 LYS A CA 1
ATOM 871 C C . LYS A 1 109 ? 6.963 -31.300 -2.309 1.00 77.69 109 LYS A C 1
ATOM 873 O O . LYS A 1 109 ? 7.913 -32.066 -2.174 1.00 77.69 109 LYS A O 1
ATOM 878 N N . ASN A 1 110 ? 6.963 -30.072 -1.788 1.00 71.81 110 ASN A N 1
ATOM 879 C CA . ASN A 1 110 ? 8.072 -29.606 -0.976 1.00 71.81 110 ASN A CA 1
ATOM 880 C C . ASN A 1 110 ? 8.026 -30.250 0.416 1.00 71.81 110 ASN A C 1
ATOM 882 O O . ASN A 1 110 ? 7.164 -29.924 1.227 1.00 71.81 110 ASN A O 1
ATOM 886 N N . THR A 1 111 ? 8.986 -31.127 0.695 1.00 62.41 111 THR A N 1
ATOM 887 C CA . THR A 1 111 ? 9.194 -31.756 2.006 1.00 62.41 111 THR A CA 1
ATOM 888 C C . THR A 1 111 ? 10.304 -31.081 2.820 1.00 62.41 111 THR A C 1
ATOM 890 O O . THR A 1 111 ? 10.715 -31.617 3.847 1.00 62.41 111 THR A O 1
ATOM 893 N N . SER A 1 112 ? 10.827 -29.931 2.373 1.00 62.81 112 SER A N 1
ATOM 894 C CA . SER A 1 112 ? 11.925 -29.234 3.051 1.00 62.81 112 SER A CA 1
ATOM 895 C C . SER A 1 112 ? 11.497 -28.686 4.416 1.00 62.81 112 SER A C 1
ATOM 897 O O . SER A 1 112 ? 10.594 -27.853 4.517 1.00 62.81 112 SER A O 1
ATOM 899 N N . SER A 1 113 ? 12.200 -29.119 5.464 1.00 57.12 113 SER A N 1
ATOM 900 C CA . SER A 1 113 ? 11.976 -28.750 6.867 1.00 57.12 113 SER A CA 1
ATOM 901 C C . SER A 1 113 ? 12.439 -27.333 7.232 1.00 57.12 113 SER A C 1
ATOM 903 O O . SER A 1 113 ? 12.265 -26.915 8.373 1.00 57.12 113 SER A O 1
ATOM 905 N N . GLU A 1 114 ? 13.051 -26.596 6.299 1.00 66.81 114 GLU A N 1
ATOM 906 C CA . GLU A 1 114 ? 13.646 -25.275 6.567 1.00 66.81 114 GLU A CA 1
ATOM 907 C C . GLU A 1 114 ? 12.669 -24.105 6.384 1.00 66.81 114 GLU A C 1
ATOM 909 O O . GLU A 1 114 ? 12.925 -22.997 6.859 1.00 66.81 114 GLU A O 1
ATOM 914 N N . TRP A 1 115 ? 11.538 -24.319 5.706 1.00 78.50 115 TRP A N 1
ATOM 915 C CA . TRP A 1 115 ? 10.518 -23.283 5.571 1.00 78.50 115 TRP A CA 1
ATOM 916 C C . TRP A 1 115 ? 9.591 -23.255 6.778 1.00 78.50 115 TRP A C 1
ATOM 918 O O . TRP A 1 115 ? 9.234 -24.283 7.354 1.00 78.50 115 TRP A O 1
ATOM 928 N N . LYS A 1 116 ? 9.129 -22.056 7.134 1.00 75.12 116 LYS A N 1
ATOM 929 C CA . LYS A 1 116 ? 8.114 -21.880 8.174 1.00 75.12 116 LYS A CA 1
ATOM 930 C C . LYS A 1 116 ? 6.829 -22.602 7.755 1.00 75.12 116 LYS A C 1
ATOM 932 O O . LYS A 1 116 ? 6.103 -22.109 6.894 1.00 75.12 116 LYS A O 1
ATOM 937 N N . SER A 1 117 ? 6.539 -23.744 8.382 1.00 77.50 117 SER A N 1
ATOM 938 C CA . SER A 1 117 ? 5.386 -24.604 8.058 1.00 77.50 117 SER A CA 1
ATOM 939 C C . SER A 1 117 ? 4.049 -23.841 8.040 1.00 77.50 117 SER A C 1
ATOM 941 O O . SER A 1 117 ? 3.250 -23.993 7.115 1.00 77.50 117 SER A O 1
ATOM 943 N N . SER A 1 118 ? 3.848 -22.911 8.981 1.00 76.19 118 SER A N 1
ATOM 944 C CA . SER A 1 118 ? 2.660 -22.046 9.025 1.00 76.19 118 SER A CA 1
ATOM 945 C C . SER A 1 118 ? 2.545 -21.097 7.825 1.00 76.19 118 SER A C 1
ATOM 947 O O . SER A 1 118 ? 1.452 -20.877 7.307 1.00 76.19 118 SER A O 1
ATOM 949 N N . GLU A 1 119 ? 3.660 -20.553 7.336 1.00 80.06 119 GLU A N 1
ATOM 950 C CA . GLU A 1 119 ? 3.682 -19.673 6.162 1.00 80.06 119 GLU A CA 1
ATOM 951 C C . GLU A 1 119 ? 3.483 -20.462 4.862 1.00 80.06 119 GLU A C 1
ATOM 953 O O . GLU A 1 119 ? 2.838 -19.965 3.936 1.00 80.06 119 GLU A O 1
ATOM 958 N N . LEU A 1 120 ? 4.000 -21.695 4.803 1.00 83.06 120 LEU A N 1
ATOM 959 C CA . LEU A 1 120 ? 3.819 -22.599 3.670 1.00 83.06 120 LEU A CA 1
ATOM 960 C C . LEU A 1 120 ? 2.351 -22.998 3.500 1.00 83.06 120 LEU A C 1
ATOM 962 O O . LEU A 1 120 ? 1.834 -22.912 2.388 1.00 83.06 120 LEU A O 1
ATOM 966 N N . HIS A 1 121 ? 1.666 -23.347 4.590 1.00 80.56 121 HIS A N 1
ATOM 967 C CA . HIS A 1 121 ? 0.241 -23.678 4.550 1.00 80.56 121 HIS A CA 1
ATOM 968 C C . HIS A 1 121 ? -0.605 -22.500 4.038 1.00 80.56 121 HIS A C 1
ATOM 970 O O . HIS A 1 121 ? -1.413 -22.650 3.122 1.00 80.56 121 HIS A O 1
ATOM 976 N N . VAL A 1 122 ? -0.371 -21.292 4.566 1.00 84.38 122 VAL A N 1
ATOM 977 C CA . VAL A 1 122 ? -1.068 -20.075 4.110 1.00 84.38 122 VAL A CA 1
ATOM 978 C C . VAL A 1 122 ? -0.793 -19.799 2.629 1.00 84.38 122 VAL A C 1
ATOM 980 O O . VAL A 1 122 ? -1.692 -19.416 1.881 1.00 84.38 122 VAL A O 1
ATOM 983 N N . LEU A 1 123 ? 0.443 -20.004 2.172 1.00 86.38 123 LEU A N 1
ATOM 984 C CA . LEU A 1 123 ? 0.786 -19.842 0.763 1.00 86.38 123 LEU A CA 1
ATOM 985 C C . LEU A 1 123 ? 0.055 -20.853 -0.134 1.00 86.38 123 LEU A C 1
ATOM 987 O O . LEU A 1 123 ? -0.429 -20.471 -1.201 1.00 86.38 123 LEU A O 1
ATOM 991 N N . GLN A 1 124 ? -0.028 -22.118 0.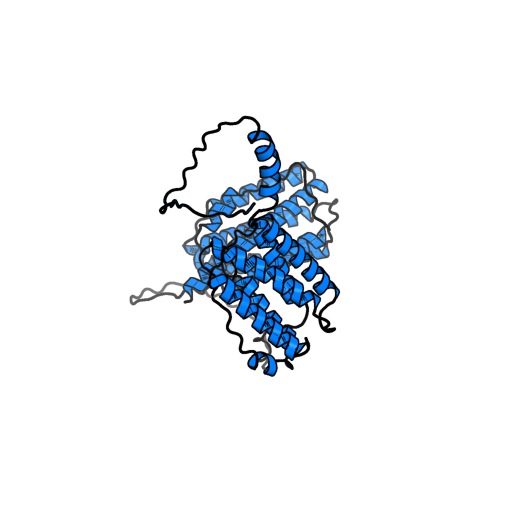279 1.00 86.50 124 GLN A N 1
ATOM 992 C CA . GLN A 1 124 ? -0.753 -23.161 -0.452 1.00 86.50 124 GLN A CA 1
ATOM 993 C C . GLN A 1 124 ? -2.240 -22.808 -0.584 1.00 86.50 124 GLN A C 1
ATOM 995 O O . GLN A 1 124 ? -2.798 -22.900 -1.678 1.00 86.50 124 GLN A O 1
ATOM 1000 N N . GLU A 1 125 ? -2.859 -22.306 0.486 1.00 85.62 125 GLU A N 1
ATOM 1001 C CA . GLU A 1 125 ? -4.248 -21.838 0.469 1.00 85.62 125 GLU A CA 1
ATOM 1002 C C . GLU A 1 125 ? -4.447 -20.668 -0.512 1.00 85.62 125 GLU A C 1
ATOM 1004 O O . GLU A 1 125 ? -5.346 -20.691 -1.359 1.00 85.62 125 GLU A O 1
ATOM 1009 N N . LEU A 1 126 ? -3.563 -19.664 -0.467 1.00 86.62 126 LEU A N 1
ATOM 1010 C CA . LEU A 1 126 ? -3.605 -18.518 -1.380 1.00 86.62 126 LEU A CA 1
ATOM 1011 C C . LEU A 1 126 ? -3.457 -18.940 -2.847 1.00 86.62 126 LEU A C 1
ATOM 1013 O O . LEU A 1 126 ? -4.175 -18.434 -3.714 1.00 86.62 126 LEU A O 1
ATOM 1017 N N . LEU A 1 127 ? -2.554 -19.878 -3.139 1.00 87.12 127 LEU A N 1
ATOM 1018 C CA . LEU A 1 127 ? -2.366 -20.424 -4.483 1.00 87.12 127 LEU A CA 1
ATOM 1019 C C . LEU A 1 127 ? -3.574 -21.237 -4.947 1.00 87.12 127 LEU A C 1
ATOM 1021 O O . LEU A 1 127 ? -3.988 -21.089 -6.098 1.00 87.12 127 LEU A O 1
ATOM 1025 N N . GLY A 1 128 ? -4.187 -22.022 -4.058 1.00 83.62 128 GLY A N 1
ATOM 1026 C CA . GLY A 1 128 ? -5.436 -22.731 -4.329 1.00 83.62 128 GLY A CA 1
ATOM 1027 C C . GLY A 1 128 ? -6.569 -21.770 -4.691 1.00 83.62 128 GLY A C 1
ATOM 1028 O O . GLY A 1 128 ? -7.226 -21.928 -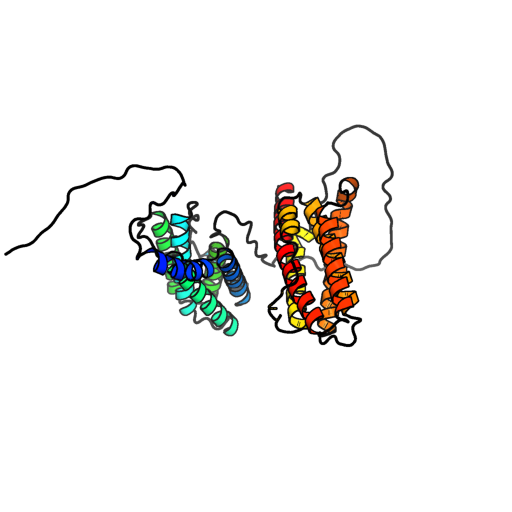5.724 1.00 83.62 128 GLY A O 1
ATOM 1029 N N . HIS A 1 129 ? -6.739 -20.700 -3.911 1.00 84.00 129 HIS A N 1
ATOM 1030 C CA . HIS A 1 129 ? -7.704 -19.640 -4.201 1.00 84.00 129 HIS A CA 1
ATOM 1031 C C . HIS A 1 129 ? -7.432 -18.929 -5.529 1.00 84.00 129 HIS A C 1
ATOM 1033 O O . HIS A 1 129 ? -8.372 -18.582 -6.252 1.00 84.00 129 HIS A O 1
ATOM 1039 N N . GLN A 1 130 ? -6.162 -18.712 -5.864 1.00 84.69 130 GLN A N 1
ATOM 1040 C CA . GLN A 1 130 ? -5.755 -18.055 -7.100 1.00 84.69 130 GLN A CA 1
ATOM 1041 C C . GLN A 1 130 ? -5.971 -18.949 -8.325 1.00 84.69 130 GLN A C 1
ATOM 1043 O O . GLN A 1 130 ? -6.504 -18.496 -9.337 1.00 84.69 130 GLN A O 1
ATOM 1048 N N . ARG A 1 131 ? -5.648 -20.240 -8.221 1.00 84.69 131 ARG A N 1
ATOM 1049 C CA . ARG A 1 131 ? -5.965 -21.254 -9.233 1.00 84.69 131 ARG A CA 1
ATOM 1050 C C . ARG A 1 131 ? -7.469 -21.314 -9.490 1.00 84.69 131 ARG A C 1
ATOM 1052 O O . ARG A 1 131 ? -7.900 -21.251 -10.639 1.00 84.69 131 ARG A O 1
ATOM 1059 N N . GLN A 1 132 ? -8.274 -21.379 -8.428 1.00 81.62 132 GLN A N 1
ATOM 1060 C CA . GLN A 1 132 ? -9.729 -21.416 -8.556 1.00 81.62 132 GLN A CA 1
ATOM 1061 C C . GLN A 1 132 ? -10.281 -20.131 -9.186 1.00 81.62 132 GLN A C 1
ATOM 1063 O O . GLN A 1 132 ? -11.218 -20.198 -9.983 1.00 81.62 132 GLN A O 1
ATOM 1068 N N . PHE A 1 133 ? -9.688 -18.974 -8.873 1.00 83.19 133 PHE A N 1
ATOM 1069 C CA . PHE A 1 133 ? -10.020 -17.704 -9.514 1.00 83.19 133 PHE A CA 1
ATOM 1070 C C . PHE A 1 133 ? -9.803 -17.773 -11.029 1.00 83.19 133 PHE A C 1
ATOM 1072 O O . PHE A 1 133 ? -10.752 -17.529 -11.768 1.00 83.19 133 PHE A O 1
ATOM 1079 N N . TYR A 1 134 ? -8.620 -18.180 -11.503 1.00 77.94 134 TYR A N 1
ATOM 1080 C CA . TYR A 1 134 ? -8.369 -18.262 -12.947 1.00 77.94 134 TYR A CA 1
ATOM 1081 C C . TYR A 1 134 ? -9.259 -19.293 -13.641 1.00 77.94 134 TYR A C 1
ATOM 1083 O O . TYR A 1 134 ? -9.838 -18.982 -14.676 1.00 77.94 134 TYR A O 1
ATOM 1091 N N . LYS A 1 135 ? -9.463 -20.466 -13.032 1.00 79.00 135 LYS A N 1
ATOM 1092 C CA . LYS A 1 135 ? -10.360 -21.499 -13.568 1.00 79.00 135 LYS A CA 1
ATOM 1093 C C . LYS A 1 135 ? -11.806 -21.009 -13.721 1.00 79.00 135 LYS A C 1
ATOM 1095 O O . LYS A 1 135 ? -12.473 -21.371 -14.683 1.00 79.00 135 LYS A O 1
ATOM 1100 N N . THR A 1 136 ? -12.294 -20.215 -12.765 1.00 77.94 136 THR A N 1
ATOM 1101 C CA . THR A 1 136 ? -13.687 -19.729 -12.743 1.00 77.94 136 THR A CA 1
ATOM 1102 C C . THR A 1 136 ? -13.881 -18.508 -13.640 1.00 77.94 136 THR A C 1
ATOM 1104 O O . THR A 1 136 ? -14.892 -18.396 -14.322 1.00 77.94 136 THR A O 1
ATOM 1107 N N . CYS A 1 137 ? -12.927 -17.577 -13.618 1.00 76.00 137 CYS A N 1
ATOM 1108 C CA . CYS A 1 137 ? -13.041 -16.283 -14.287 1.00 76.00 137 CYS A CA 1
ATOM 1109 C C . CYS A 1 137 ? -12.559 -16.301 -15.734 1.00 76.00 137 CYS A C 1
ATOM 1111 O O . CYS A 1 137 ? -12.953 -15.443 -16.520 1.00 76.00 137 CYS A O 1
ATOM 1113 N N . PHE A 1 138 ? -11.710 -17.267 -16.075 1.00 73.44 138 PHE A N 1
ATOM 1114 C CA . PHE A 1 138 ? -11.127 -17.427 -17.398 1.00 73.44 138 PHE A CA 1
ATOM 1115 C C . PHE A 1 138 ? -11.161 -18.913 -17.780 1.00 73.44 138 PHE A C 1
ATOM 1117 O O . PHE A 1 138 ? -10.104 -19.540 -17.884 1.00 73.44 138 PHE A O 1
ATOM 1124 N N . PRO A 1 139 ? -12.362 -19.512 -17.933 1.00 65.19 139 PRO A N 1
ATOM 1125 C CA . PRO A 1 139 ? -12.474 -20.890 -18.389 1.00 65.19 139 PRO A CA 1
ATOM 1126 C C . PRO A 1 139 ? -11.742 -21.008 -19.728 1.00 65.19 139 PRO A C 1
ATOM 1128 O O . PRO A 1 139 ? -12.012 -20.251 -20.660 1.00 65.19 139 PRO A O 1
ATOM 1131 N N . LEU A 1 140 ? -10.746 -21.894 -19.773 1.00 59.50 140 LEU A N 1
ATOM 1132 C CA . LEU A 1 140 ? -9.835 -22.040 -20.904 1.00 59.50 140 LEU A CA 1
ATOM 1133 C C . LEU A 1 140 ? -10.631 -22.238 -22.198 1.00 59.50 140 LEU A C 1
ATOM 1135 O O . LEU A 1 140 ? -11.292 -23.258 -22.375 1.00 59.50 140 LEU A O 1
ATOM 1139 N N . VAL A 1 141 ? -10.514 -21.287 -23.124 1.00 52.25 141 VAL A N 1
ATOM 1140 C CA . VAL A 1 141 ? -10.774 -21.560 -24.537 1.00 52.25 141 VAL A CA 1
ATOM 1141 C C . VAL A 1 141 ? -9.544 -22.309 -25.026 1.00 52.25 141 VAL A C 1
ATOM 1143 O O . VAL A 1 141 ? -8.424 -21.804 -24.900 1.00 52.25 141 VAL A O 1
ATOM 1146 N N . SER A 1 142 ? -9.745 -23.538 -25.499 1.00 52.72 142 SER A N 1
ATOM 1147 C CA . SER A 1 142 ? -8.716 -24.427 -26.037 1.00 52.72 142 SER A CA 1
ATOM 1148 C C . SER A 1 142 ? -7.902 -23.705 -27.108 1.00 52.72 142 SER A C 1
ATOM 1150 O O . SER A 1 142 ? -8.271 -23.670 -28.278 1.00 52.72 142 SER A O 1
ATOM 1152 N N . SER A 1 143 ? -6.801 -23.090 -26.697 1.00 52.66 143 SER A N 1
ATOM 1153 C CA . SER A 1 143 ? -5.888 -22.395 -27.588 1.00 52.66 143 SER A CA 1
ATOM 11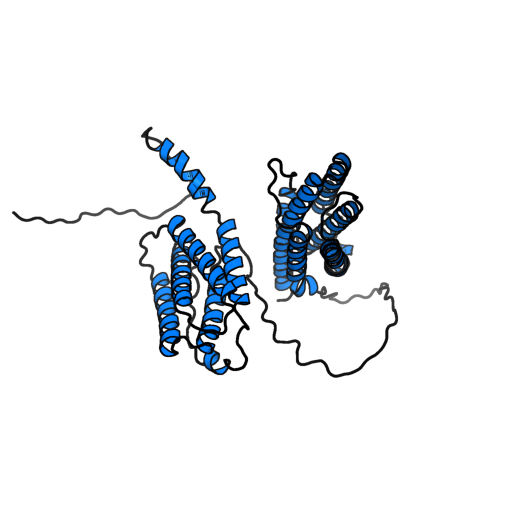54 C C . SER A 1 143 ? -4.576 -23.155 -27.556 1.00 52.66 143 SER A C 1
ATOM 1156 O O . SER A 1 143 ? -3.771 -23.036 -26.633 1.00 52.66 143 SER A O 1
ATOM 1158 N N . SER A 1 144 ? -4.366 -23.979 -28.582 1.00 56.25 144 SER A N 1
ATOM 1159 C CA . SER A 1 144 ? -3.052 -24.517 -28.922 1.00 56.25 144 SER A CA 1
ATOM 1160 C C . SER A 1 144 ? -2.178 -23.361 -29.412 1.00 56.25 144 SER A C 1
ATOM 1162 O O . SER A 1 144 ? -1.967 -23.169 -30.609 1.00 56.25 144 SER A O 1
ATOM 1164 N N . HIS A 1 145 ? -1.728 -22.519 -28.485 1.00 68.19 145 HIS A N 1
ATOM 1165 C CA . HIS A 1 145 ? -0.856 -21.403 -28.800 1.00 68.19 145 HIS A CA 1
ATOM 1166 C C . HIS A 1 145 ? 0.588 -21.821 -28.541 1.00 68.19 145 HIS A C 1
ATOM 1168 O O . HIS A 1 145 ? 0.929 -22.234 -27.433 1.00 68.19 145 HIS A O 1
ATOM 1174 N N . ALA A 1 146 ? 1.462 -21.670 -29.538 1.00 77.69 146 ALA A N 1
ATOM 1175 C CA . ALA A 1 146 ? 2.880 -22.025 -29.430 1.00 77.69 146 ALA A CA 1
ATOM 1176 C C . ALA A 1 146 ? 3.583 -21.353 -28.229 1.00 77.69 146 ALA A C 1
ATOM 1178 O O . ALA A 1 146 ? 4.581 -21.853 -27.719 1.00 77.69 146 ALA A O 1
ATOM 1179 N N . GLU A 1 147 ? 3.065 -20.219 -27.748 1.00 78.25 147 GLU A N 1
ATOM 1180 C CA . GLU A 1 147 ? 3.566 -19.566 -26.534 1.00 78.25 147 GLU A CA 1
ATOM 1181 C C . GLU A 1 147 ? 3.180 -20.292 -25.239 1.00 78.25 147 GLU A C 1
ATOM 1183 O O . GLU A 1 147 ? 4.000 -20.343 -24.326 1.00 78.25 147 GLU A O 1
ATOM 1188 N N . VAL A 1 148 ? 1.983 -20.880 -25.152 1.00 82.25 148 VAL A N 1
ATOM 1189 C CA . VAL A 1 148 ? 1.575 -21.690 -23.991 1.00 82.25 148 VAL A CA 1
ATOM 1190 C C . VAL A 1 148 ? 2.460 -22.933 -23.895 1.00 82.25 148 VAL A C 1
ATOM 1192 O O . VAL A 1 148 ? 2.912 -23.272 -22.805 1.00 82.25 148 VAL A O 1
ATOM 1195 N N . GLU A 1 149 ? 2.805 -23.540 -25.033 1.00 85.75 149 GLU A N 1
ATOM 1196 C CA . GLU A 1 149 ? 3.709 -24.694 -25.069 1.00 85.75 149 GLU A CA 1
ATOM 1197 C C . GLU A 1 149 ? 5.146 -24.334 -24.663 1.00 85.75 149 GLU A C 1
ATOM 1199 O O . GLU A 1 149 ? 5.792 -25.066 -23.921 1.00 85.75 149 GLU A O 1
ATOM 1204 N N . LYS A 1 150 ? 5.646 -23.147 -25.028 1.00 89.19 150 LYS A N 1
ATOM 1205 C CA . LYS A 1 150 ? 6.947 -22.668 -24.518 1.00 89.19 150 LYS A CA 1
ATOM 1206 C C . LYS A 1 150 ? 6.966 -22.566 -22.992 1.00 89.19 150 LYS A C 1
ATOM 1208 O O . LYS A 1 150 ? 7.966 -22.905 -22.361 1.00 89.19 150 LYS A O 1
ATOM 1213 N N . TRP A 1 151 ? 5.872 -22.094 -22.395 1.00 89.44 151 TRP A N 1
ATOM 1214 C CA . TRP A 1 151 ? 5.736 -22.034 -20.941 1.00 89.44 151 TRP A CA 1
ATOM 1215 C C . TRP A 1 151 ? 5.567 -23.422 -20.316 1.00 89.44 151 TRP A C 1
ATOM 1217 O O . TRP A 1 151 ? 6.127 -23.661 -19.247 1.00 89.44 151 TRP A O 1
ATOM 1227 N N . SER A 1 152 ? 4.867 -24.347 -20.979 1.00 88.12 152 SER A N 1
ATOM 1228 C CA . SER A 1 152 ? 4.725 -25.732 -20.515 1.00 88.12 152 SER A CA 1
ATOM 1229 C C . SER A 1 152 ? 6.088 -26.439 -20.453 1.00 88.12 152 SER A C 1
ATOM 1231 O O . SER A 1 152 ? 6.421 -27.038 -19.428 1.00 88.12 152 SER A O 1
ATOM 1233 N N . VAL A 1 153 ? 6.920 -26.282 -21.490 1.00 91.25 153 VAL A N 1
ATOM 1234 C CA . VAL A 1 153 ? 8.292 -26.812 -21.548 1.00 91.25 153 VAL A CA 1
ATOM 1235 C C . VAL A 1 153 ? 9.156 -26.211 -20.444 1.00 91.25 153 VAL A C 1
ATOM 1237 O O . VAL A 1 153 ? 9.799 -26.955 -19.709 1.00 91.25 153 VAL A O 1
ATOM 1240 N N . PHE A 1 154 ? 9.119 -24.888 -20.266 1.00 93.56 154 PHE A N 1
ATOM 1241 C CA . PHE A 1 154 ? 9.848 -24.212 -19.190 1.00 93.56 154 PHE A CA 1
ATOM 1242 C C . PHE A 1 154 ? 9.505 -24.785 -17.805 1.00 93.56 154 PHE A C 1
ATOM 1244 O O . PHE A 1 154 ? 10.394 -25.108 -17.014 1.00 93.56 154 PHE A O 1
ATOM 1251 N N . TRP A 1 155 ? 8.212 -24.924 -17.503 1.00 92.50 155 TRP A N 1
ATOM 1252 C CA . TRP A 1 155 ? 7.764 -25.433 -16.210 1.00 92.50 155 TRP A CA 1
ATOM 1253 C C . TRP A 1 155 ? 8.123 -26.906 -16.003 1.00 92.50 155 TRP A C 1
ATOM 1255 O O . TRP A 1 155 ? 8.427 -27.306 -14.875 1.00 92.50 155 TRP A O 1
ATOM 1265 N N . ARG A 1 156 ? 8.134 -27.699 -17.080 1.00 91.88 156 ARG A N 1
ATOM 1266 C CA . ARG A 1 156 ? 8.621 -29.080 -17.064 1.00 91.88 156 ARG A CA 1
ATOM 1267 C C . ARG A 1 156 ? 10.106 -29.122 -16.708 1.00 91.88 156 ARG A C 1
ATOM 1269 O O . ARG A 1 156 ? 10.446 -29.746 -15.715 1.00 91.88 156 ARG A O 1
ATOM 1276 N N . SER A 1 157 ? 10.950 -28.334 -17.379 1.00 92.12 157 SER A N 1
ATOM 1277 C CA . SER A 1 157 ? 12.384 -28.246 -17.062 1.00 92.12 157 SER A CA 1
ATOM 1278 C C . SER A 1 157 ? 12.655 -27.828 -15.613 1.00 92.12 157 SER A C 1
ATOM 1280 O O . SER A 1 157 ? 13.569 -28.349 -14.978 1.00 92.12 157 SER A O 1
ATOM 1282 N N . LEU A 1 158 ? 11.853 -26.911 -15.059 1.00 90.75 158 LEU A N 1
ATOM 1283 C CA . LEU A 1 158 ? 11.960 -26.527 -13.648 1.00 90.75 158 LEU A CA 1
ATOM 1284 C C . LEU A 1 158 ? 11.600 -27.678 -12.701 1.00 90.75 158 LEU A C 1
ATOM 1286 O O . LEU A 1 158 ? 12.261 -27.876 -11.682 1.00 90.75 158 LEU A O 1
ATOM 1290 N N . THR A 1 159 ? 10.546 -28.417 -13.036 1.00 90.56 159 THR A N 1
ATOM 1291 C CA . THR A 1 159 ? 10.083 -29.574 -12.262 1.00 90.56 159 THR A CA 1
ATOM 1292 C C . THR A 1 159 ? 11.095 -30.715 -12.316 1.00 90.56 159 THR A C 1
ATOM 1294 O O . THR A 1 159 ? 11.387 -31.313 -11.281 1.00 90.56 159 THR A O 1
ATOM 1297 N N . ASP A 1 160 ? 11.664 -30.980 -13.491 1.00 90.62 160 ASP A N 1
ATOM 1298 C CA . ASP A 1 160 ? 12.680 -32.010 -13.709 1.00 90.62 160 ASP A CA 1
ATOM 1299 C C . ASP A 1 160 ? 13.950 -31.685 -12.919 1.00 90.62 160 ASP A C 1
ATOM 1301 O O . ASP A 1 160 ? 14.449 -32.540 -12.194 1.00 90.62 160 ASP A O 1
ATOM 1305 N N . TYR A 1 161 ? 14.402 -30.425 -12.947 1.00 90.06 161 TYR A N 1
ATOM 1306 C CA . TYR A 1 161 ? 15.529 -29.957 -12.135 1.00 90.06 161 TYR A CA 1
ATOM 1307 C C . TYR A 1 161 ? 15.306 -30.191 -10.633 1.00 90.06 161 TYR A C 1
ATOM 1309 O O . TYR A 1 161 ? 16.178 -30.721 -9.944 1.00 90.06 161 TYR A O 1
ATOM 1317 N N . LEU A 1 162 ? 14.134 -29.818 -10.108 1.00 88.44 162 LEU A N 1
ATOM 1318 C CA . LEU A 1 162 ? 13.812 -30.042 -8.696 1.00 88.44 162 LEU A CA 1
ATOM 1319 C C . LEU A 1 162 ? 13.738 -31.535 -8.353 1.00 88.44 162 LEU A C 1
ATOM 1321 O O . LEU A 1 162 ? 14.200 -31.932 -7.285 1.00 88.44 162 LEU A O 1
ATOM 1325 N N . SER A 1 163 ? 13.200 -32.351 -9.260 1.00 88.69 163 SER A N 1
ATOM 1326 C CA . SER A 1 163 ? 13.084 -33.800 -9.074 1.00 88.69 163 SER A CA 1
ATOM 1327 C C . SER A 1 163 ? 14.453 -34.485 -9.089 1.00 88.69 163 SER A C 1
ATOM 1329 O O . SER A 1 163 ? 14.733 -35.294 -8.209 1.00 88.69 163 SER A O 1
ATOM 1331 N N . GLU A 1 164 ? 15.333 -34.117 -10.027 1.00 89.62 164 GLU A N 1
ATOM 1332 C CA . GLU A 1 164 ? 16.714 -34.615 -10.118 1.00 89.62 164 GLU A CA 1
ATOM 1333 C C . GLU A 1 164 ? 17.499 -34.317 -8.837 1.00 89.62 164 GLU A C 1
ATOM 1335 O O . GLU A 1 164 ? 18.261 -35.150 -8.351 1.00 89.62 164 GLU A O 1
ATOM 1340 N N . LYS A 1 165 ? 17.284 -33.136 -8.249 1.00 86.31 165 LYS A N 1
ATOM 1341 C CA . LYS A 1 165 ? 17.918 -32.738 -6.985 1.00 86.31 165 LYS A CA 1
ATOM 1342 C C . LYS A 1 165 ? 17.110 -33.118 -5.744 1.00 86.31 165 LYS A C 1
ATOM 1344 O O . LYS A 1 165 ? 17.288 -32.496 -4.688 1.00 86.31 165 LYS A O 1
ATOM 1349 N N . SER A 1 166 ? 16.210 -34.092 -5.898 1.00 83.81 166 SER A N 1
ATOM 1350 C CA . SER A 1 166 ? 15.392 -34.696 -4.846 1.00 83.81 166 SER A CA 1
ATOM 1351 C C . SER A 1 166 ? 14.692 -33.678 -3.946 1.00 83.81 166 SER A C 1
ATOM 1353 O O . SER A 1 166 ? 14.598 -33.884 -2.738 1.00 83.81 166 SER A O 1
ATOM 1355 N N . PHE A 1 167 ? 14.250 -32.552 -4.515 1.00 81.62 167 PHE A N 1
ATOM 1356 C CA . PHE A 1 167 ? 13.560 -31.489 -3.786 1.00 81.62 167 PHE A CA 1
ATOM 1357 C C . PHE A 1 167 ? 14.327 -31.010 -2.536 1.00 81.62 167 PHE A C 1
ATOM 1359 O O . PHE A 1 167 ? 13.724 -30.669 -1.520 1.00 81.62 167 PHE A O 1
ATOM 1366 N N . SER A 1 168 ? 15.663 -30.986 -2.594 1.00 83.56 168 SER A N 1
ATOM 1367 C CA . SER A 1 168 ? 16.503 -30.479 -1.500 1.00 83.56 168 SER A CA 1
ATOM 1368 C C . SER A 1 168 ? 16.403 -28.951 -1.346 1.00 83.56 168 SER A C 1
ATOM 1370 O O . SER A 1 168 ? 15.934 -28.245 -2.245 1.00 83.56 168 SER A O 1
ATOM 1372 N N . SER A 1 169 ? 16.835 -28.420 -0.193 1.00 82.69 169 SER A N 1
ATOM 1373 C CA . SER A 1 169 ? 16.615 -27.009 0.174 1.00 82.69 169 SER A CA 1
ATOM 1374 C C . SER A 1 169 ? 17.228 -26.005 -0.822 1.00 82.69 169 SER A C 1
ATOM 1376 O O . SER A 1 169 ? 16.549 -25.091 -1.294 1.00 82.69 169 SER A O 1
ATOM 1378 N N . CYS A 1 170 ? 18.481 -26.200 -1.246 1.00 84.12 170 CYS A N 1
ATOM 1379 C CA . CYS A 1 170 ? 19.163 -25.260 -2.147 1.00 84.12 170 CYS A CA 1
ATOM 1380 C C . CYS A 1 170 ? 18.564 -25.168 -3.571 1.00 84.12 170 CYS A C 1
ATOM 1382 O O . CYS A 1 170 ? 18.356 -24.052 -4.075 1.00 84.12 170 CYS A O 1
ATOM 1384 N N . PRO A 1 171 ? 18.233 -26.286 -4.244 1.00 86.44 171 PRO A N 1
ATOM 1385 C CA . PRO A 1 171 ? 17.453 -26.267 -5.481 1.00 86.44 171 PRO A CA 1
ATOM 1386 C C . PRO A 1 171 ? 16.099 -25.576 -5.323 1.00 86.44 171 PRO A C 1
ATOM 1388 O O . PRO A 1 171 ? 15.706 -24.812 -6.209 1.00 86.44 171 PRO A O 1
ATOM 1391 N N . TRP A 1 172 ? 15.420 -25.774 -4.190 1.00 86.44 172 TRP A N 1
ATOM 1392 C CA . TRP A 1 172 ? 14.162 -25.094 -3.893 1.00 86.44 172 TRP A CA 1
ATOM 1393 C C . TRP A 1 172 ? 14.310 -23.587 -3.771 1.00 86.44 172 TRP A C 1
ATOM 1395 O O . TRP A 1 172 ? 13.514 -22.860 -4.358 1.00 86.44 172 TRP A O 1
ATOM 1405 N N . GLU A 1 173 ? 15.330 -23.093 -3.078 1.00 83.88 173 GLU A N 1
ATOM 1406 C CA . GLU A 1 173 ? 15.589 -21.653 -2.969 1.00 83.88 173 GLU A CA 1
ATOM 1407 C C . GLU A 1 173 ? 15.922 -21.013 -4.328 1.00 83.88 173 GLU A C 1
ATOM 1409 O O . GLU A 1 173 ? 15.512 -19.883 -4.645 1.00 83.88 173 GLU A O 1
ATOM 1414 N N . SER A 1 174 ? 16.592 -21.774 -5.192 1.00 84.25 174 SER A N 1
ATOM 1415 C CA . SER A 1 174 ? 16.858 -21.380 -6.577 1.00 84.25 174 SER A CA 1
ATOM 1416 C C . SER A 1 174 ? 15.560 -21.306 -7.390 1.00 84.25 174 SER A C 1
ATOM 1418 O O . SER A 1 174 ? 15.253 -20.265 -7.986 1.00 84.25 174 SER A O 1
ATOM 1420 N N . ALA A 1 175 ? 14.730 -22.351 -7.328 1.00 87.50 175 ALA A N 1
ATOM 1421 C CA . ALA A 1 175 ? 13.427 -22.398 -7.986 1.00 87.50 175 ALA A CA 1
ATOM 1422 C C . ALA A 1 175 ? 12.461 -21.326 -7.459 1.00 87.50 175 ALA A C 1
ATOM 1424 O O . ALA A 1 175 ? 11.808 -20.643 -8.246 1.00 87.50 175 ALA A O 1
ATOM 1425 N N . ARG A 1 176 ? 12.424 -21.092 -6.144 1.00 85.94 176 ARG A N 1
ATOM 1426 C CA . ARG A 1 176 ? 11.641 -20.040 -5.477 1.00 85.94 176 ARG A CA 1
ATOM 1427 C C . ARG A 1 176 ? 11.978 -18.662 -6.036 1.00 85.94 176 ARG A C 1
ATOM 1429 O O . ARG A 1 176 ? 11.076 -17.864 -6.293 1.00 85.94 176 ARG A O 1
ATOM 1436 N N . THR A 1 177 ? 13.255 -18.386 -6.304 1.00 83.00 177 THR A N 1
ATOM 1437 C CA . THR A 1 177 ? 13.684 -17.127 -6.934 1.00 83.00 177 THR A CA 1
ATOM 1438 C C . THR A 1 177 ? 13.127 -16.978 -8.356 1.00 83.00 177 THR A C 1
ATOM 1440 O O . THR A 1 177 ? 12.667 -15.895 -8.739 1.00 83.00 177 THR A O 1
ATOM 1443 N N . VAL A 1 178 ? 13.135 -18.060 -9.137 1.00 86.69 178 VAL A N 1
ATOM 1444 C CA . VAL A 1 178 ? 12.582 -18.095 -10.501 1.00 86.69 178 VAL A CA 1
ATOM 1445 C C . VAL A 1 178 ? 11.061 -17.920 -10.482 1.00 86.69 178 VAL A C 1
ATOM 1447 O O . VAL A 1 178 ? 10.533 -17.060 -11.189 1.00 86.69 178 VAL A O 1
ATOM 1450 N N . ILE A 1 179 ? 10.363 -18.645 -9.606 1.00 88.62 179 ILE A N 1
ATOM 1451 C CA . ILE A 1 179 ? 8.915 -18.533 -9.387 1.00 88.62 179 ILE A CA 1
ATOM 1452 C C . ILE A 1 179 ? 8.544 -17.093 -9.017 1.00 88.62 179 ILE A C 1
ATOM 1454 O O . ILE A 1 179 ? 7.660 -16.500 -9.637 1.00 88.62 179 ILE A O 1
ATOM 1458 N N . LEU A 1 180 ? 9.263 -16.477 -8.073 1.00 84.12 180 LEU A N 1
ATOM 1459 C CA . LEU A 1 180 ? 9.056 -15.079 -7.690 1.00 84.12 180 LEU A CA 1
ATOM 1460 C C . LEU A 1 180 ? 9.205 -14.124 -8.878 1.00 84.12 180 LEU A C 1
ATOM 1462 O O . LEU A 1 180 ? 8.419 -13.183 -9.016 1.00 84.12 180 LEU A O 1
ATOM 1466 N N . LYS A 1 181 ? 10.196 -14.349 -9.747 1.00 84.50 181 LYS A N 1
ATOM 1467 C CA . LYS A 1 181 ? 10.390 -13.538 -10.954 1.00 84.50 181 LYS A CA 1
ATOM 1468 C C . LYS A 1 181 ? 9.185 -13.651 -11.889 1.00 84.50 181 LYS A C 1
ATOM 1470 O O . LYS A 1 181 ? 8.714 -12.621 -12.361 1.00 84.50 181 LYS A O 1
ATOM 1475 N N . ILE A 1 182 ? 8.653 -14.853 -12.093 1.00 85.44 182 ILE A N 1
ATOM 1476 C CA . ILE A 1 182 ? 7.490 -15.110 -12.956 1.00 85.44 182 ILE A CA 1
ATOM 1477 C C . ILE A 1 182 ? 6.219 -14.467 -12.393 1.00 85.44 182 ILE A C 1
ATOM 1479 O O . ILE A 1 182 ? 5.517 -13.735 -13.095 1.00 85.44 182 ILE A O 1
ATOM 1483 N N . MET A 1 183 ? 5.960 -14.654 -11.097 1.00 82.81 183 MET A N 1
ATOM 1484 C CA . MET A 1 183 ? 4.778 -14.089 -10.438 1.00 82.81 183 MET A CA 1
ATOM 1485 C C . MET A 1 183 ? 4.761 -12.556 -10.503 1.00 82.81 183 MET A C 1
ATOM 1487 O O . MET A 1 183 ? 3.694 -11.953 -10.669 1.00 82.81 183 MET A O 1
ATOM 1491 N N . ARG A 1 184 ? 5.944 -11.923 -10.462 1.00 79.69 184 ARG A N 1
ATOM 1492 C CA . ARG A 1 184 ? 6.120 -10.468 -10.617 1.00 79.69 184 ARG A CA 1
ATOM 1493 C C . ARG A 1 184 ? 5.978 -9.974 -12.060 1.00 79.69 184 ARG A C 1
ATOM 1495 O O . ARG A 1 184 ? 5.530 -8.842 -12.265 1.00 79.69 184 ARG A O 1
ATOM 1502 N N . THR A 1 185 ? 6.393 -10.760 -13.056 1.00 72.50 185 THR A N 1
ATOM 1503 C CA . THR A 1 185 ? 6.408 -10.344 -14.472 1.00 72.50 185 THR A CA 1
ATOM 1504 C C . THR A 1 185 ? 5.078 -10.563 -15.182 1.00 72.50 185 THR A C 1
ATOM 1506 O O . THR A 1 185 ? 4.780 -9.832 -16.128 1.00 72.50 185 THR A O 1
ATOM 1509 N N . GLY A 1 186 ? 4.233 -11.467 -14.690 1.00 59.06 186 GLY A N 1
ATOM 1510 C CA . GLY A 1 186 ? 2.911 -11.775 -15.236 1.00 59.06 186 GLY A CA 1
ATOM 1511 C C . GLY A 1 186 ? 1.822 -10.689 -15.087 1.00 59.06 186 GLY A C 1
ATOM 1512 O O . GLY A 1 186 ? 0.655 -11.026 -14.944 1.00 59.06 186 GLY A O 1
ATOM 1513 N N . ARG A 1 187 ? 2.140 -9.387 -15.075 1.00 59.00 187 ARG A N 1
ATOM 1514 C CA . ARG A 1 187 ? 1.160 -8.272 -15.017 1.00 59.00 187 ARG A CA 1
ATOM 1515 C C . ARG A 1 187 ? 0.149 -8.200 -16.159 1.00 59.00 187 ARG A C 1
ATOM 1517 O O . ARG A 1 187 ? 0.568 -8.079 -17.298 1.00 59.00 187 ARG A O 1
ATOM 1524 N N . VAL A 1 188 ? -1.140 -8.098 -15.888 1.00 44.28 188 VAL A N 1
ATOM 1525 C CA . VAL A 1 188 ? -2.091 -7.577 -16.888 1.00 44.28 188 VAL A CA 1
ATOM 1526 C C . VAL A 1 188 ? -1.673 -6.132 -17.266 1.00 44.28 188 VAL A C 1
ATOM 1528 O O . VAL A 1 188 ? -1.232 -5.398 -16.373 1.00 44.28 188 VAL A O 1
ATOM 1531 N N . PRO A 1 189 ? -1.705 -5.711 -18.548 1.00 31.20 189 PRO A N 1
ATOM 1532 C CA . PRO A 1 189 ? -1.363 -4.339 -18.939 1.00 31.20 189 PRO A CA 1
ATOM 1533 C C . PRO A 1 189 ? -2.162 -3.311 -18.118 1.00 31.20 189 PRO A C 1
ATOM 1535 O O . PRO A 1 189 ? -3.376 -3.435 -17.996 1.00 31.20 189 PRO A O 1
ATOM 1538 N N . GLY A 1 190 ? -1.477 -2.320 -17.528 1.00 29.78 190 GLY A N 1
ATOM 1539 C CA . GLY A 1 190 ? -2.099 -1.273 -16.695 1.00 29.78 190 GLY A CA 1
ATOM 1540 C C . GLY A 1 190 ? -1.516 -1.076 -15.286 1.00 29.78 190 GLY A C 1
ATOM 1541 O O . GLY A 1 190 ? -1.942 -0.159 -14.596 1.00 29.78 190 GLY A O 1
ATOM 1542 N N . PHE A 1 191 ? -0.522 -1.869 -14.857 1.00 29.95 191 PHE A N 1
ATOM 1543 C CA . PHE A 1 191 ? 0.129 -1.723 -13.538 1.00 29.95 191 PHE A CA 1
ATOM 1544 C C . PHE A 1 191 ? 1.670 -1.605 -13.618 1.00 29.95 191 PHE A C 1
ATOM 1546 O O . PHE A 1 191 ? 2.290 -2.246 -14.478 1.00 29.95 191 PHE A O 1
ATOM 1553 N N . PRO A 1 192 ? 2.330 -0.823 -12.734 1.00 29.69 192 PRO A N 1
ATOM 1554 C CA . PRO A 1 192 ? 3.785 -0.624 -12.730 1.00 29.69 192 PRO A CA 1
ATOM 1555 C C . PRO A 1 192 ? 4.604 -1.731 -12.016 1.00 29.69 192 PRO A C 1
ATOM 1557 O O . PRO A 1 192 ? 4.053 -2.538 -11.269 1.00 29.69 192 PRO A O 1
ATOM 1560 N N . PRO A 1 193 ? 5.941 -1.779 -12.243 1.00 29.80 193 PRO A N 1
ATOM 1561 C CA . PRO A 1 193 ? 6.979 -2.274 -11.344 1.00 29.80 193 PRO A CA 1
ATOM 1562 C C . PRO A 1 193 ? 6.681 -3.080 -10.071 1.00 29.80 193 PRO A C 1
ATOM 1564 O O . PRO A 1 193 ? 6.730 -2.448 -9.022 1.00 29.80 193 PRO A O 1
ATOM 1567 N N . LEU A 1 194 ? 6.512 -4.412 -10.046 1.00 35.25 194 LEU A N 1
ATOM 1568 C CA . LEU A 1 194 ? 6.625 -5.138 -8.762 1.00 35.25 194 LEU A CA 1
ATOM 1569 C C . LEU A 1 194 ? 8.108 -5.288 -8.381 1.00 35.25 194 LEU A C 1
ATOM 1571 O O . LEU A 1 194 ? 8.764 -6.253 -8.772 1.00 35.25 194 LEU A O 1
ATOM 1575 N N . VAL A 1 195 ? 8.647 -4.311 -7.643 1.00 34.81 195 VAL A N 1
ATOM 1576 C CA . VAL A 1 195 ? 10.009 -4.360 -7.084 1.00 34.81 195 VAL A CA 1
ATOM 1577 C C . VAL A 1 195 ? 9.952 -4.856 -5.645 1.00 34.81 195 VAL A C 1
ATOM 1579 O O . VAL A 1 195 ? 9.508 -4.135 -4.754 1.00 34.81 195 VAL A O 1
ATOM 1582 N N . LEU A 1 196 ? 10.454 -6.068 -5.425 1.00 30.77 196 LEU A N 1
ATOM 1583 C CA . LEU A 1 196 ? 10.748 -6.607 -4.102 1.00 30.77 196 LEU A CA 1
ATOM 1584 C C . LEU A 1 196 ? 12.256 -6.453 -3.876 1.00 30.77 196 LEU A C 1
ATOM 1586 O O . LEU A 1 196 ? 13.048 -6.933 -4.689 1.00 30.77 196 LEU A O 1
ATOM 1590 N N . ARG A 1 197 ? 12.652 -5.708 -2.841 1.00 32.22 197 ARG A N 1
ATOM 1591 C CA . ARG A 1 197 ? 14.059 -5.386 -2.567 1.00 32.22 197 ARG A CA 1
ATOM 1592 C C . ARG A 1 197 ? 14.724 -6.583 -1.875 1.00 32.22 197 ARG A C 1
ATOM 1594 O O . ARG A 1 197 ? 14.274 -7.001 -0.815 1.00 32.22 197 ARG A O 1
ATOM 1601 N N . GLN A 1 198 ? 15.775 -7.125 -2.489 1.00 33.47 198 GLN A N 1
ATOM 1602 C CA . GLN A 1 198 ? 16.771 -7.975 -1.834 1.00 33.47 198 GLN A CA 1
ATOM 1603 C C . GLN A 1 198 ? 17.669 -7.073 -0.975 1.00 33.47 198 GLN A C 1
ATOM 1605 O O . GLN A 1 198 ? 18.333 -6.180 -1.500 1.00 33.47 198 GLN A O 1
ATOM 1610 N N . ASN A 1 199 ? 17.656 -7.284 0.340 1.00 30.92 199 ASN A N 1
ATOM 1611 C CA . ASN A 1 199 ? 18.653 -6.743 1.262 1.00 30.92 199 ASN A CA 1
ATOM 1612 C C . ASN A 1 199 ? 19.932 -7.562 1.095 1.00 30.92 199 ASN A C 1
ATOM 1614 O O . ASN A 1 199 ? 19.888 -8.739 1.416 1.00 30.92 199 ASN A O 1
ATOM 1618 N N . LEU A 1 200 ? 21.030 -6.986 0.586 1.00 35.22 200 LEU A N 1
ATOM 1619 C CA . LEU A 1 200 ? 22.361 -7.627 0.648 1.00 35.22 200 LEU A CA 1
ATOM 1620 C C . LEU A 1 200 ? 23.557 -6.676 0.389 1.00 35.22 200 LEU A C 1
ATOM 1622 O O . LEU A 1 200 ? 24.615 -7.136 -0.029 1.00 35.22 200 LEU A O 1
ATOM 1626 N N . LYS A 1 201 ? 23.453 -5.353 0.623 1.00 29.75 201 LYS A N 1
ATOM 1627 C CA . LYS A 1 201 ? 24.605 -4.440 0.403 1.00 29.75 201 LYS A CA 1
ATOM 1628 C C . LYS A 1 201 ? 25.111 -3.604 1.582 1.00 29.75 201 LYS A C 1
ATOM 1630 O O . LYS A 1 201 ? 26.198 -3.052 1.451 1.00 29.75 201 LYS A O 1
ATOM 1635 N N . ASP A 1 202 ? 24.468 -3.612 2.748 1.00 28.42 202 ASP A N 1
ATOM 1636 C CA . ASP A 1 202 ? 24.864 -2.683 3.827 1.00 28.42 202 ASP A CA 1
ATOM 1637 C C . ASP A 1 202 ? 25.783 -3.268 4.915 1.00 28.42 202 ASP A C 1
ATOM 1639 O O . ASP A 1 202 ? 26.112 -2.583 5.876 1.00 28.42 202 ASP A O 1
ATOM 1643 N N . GLN A 1 203 ? 26.298 -4.494 4.763 1.00 29.09 203 GLN A N 1
ATOM 1644 C CA . GLN A 1 203 ? 27.113 -5.136 5.812 1.00 29.09 203 GLN A CA 1
ATOM 1645 C C . GLN A 1 203 ? 28.643 -5.001 5.655 1.00 29.09 203 GLN A C 1
ATOM 1647 O O . GLN A 1 203 ? 29.387 -5.655 6.378 1.00 29.09 203 GLN A O 1
ATOM 1652 N N . ARG A 1 204 ? 29.153 -4.161 4.735 1.00 30.17 204 ARG A N 1
ATOM 1653 C CA . ARG A 1 204 ? 30.614 -4.009 4.510 1.00 30.17 204 ARG A CA 1
ATOM 1654 C C . ARG A 1 204 ? 31.221 -2.627 4.763 1.00 30.17 204 ARG A C 1
ATOM 1656 O O . ARG A 1 204 ? 32.398 -2.441 4.471 1.00 30.17 204 ARG A O 1
ATOM 1663 N N . ARG A 1 205 ? 30.501 -1.663 5.342 1.00 31.62 205 ARG A N 1
ATOM 1664 C CA . ARG A 1 205 ? 31.100 -0.366 5.723 1.00 31.62 205 ARG A CA 1
ATOM 1665 C C . ARG A 1 205 ? 30.644 0.104 7.103 1.00 31.62 205 ARG A C 1
ATOM 1667 O O . ARG A 1 205 ? 29.950 1.100 7.236 1.00 31.62 205 ARG A O 1
ATOM 1674 N N . SER A 1 206 ? 31.083 -0.604 8.136 1.00 28.78 206 SER A N 1
ATOM 1675 C CA . SER A 1 206 ? 31.043 -0.124 9.521 1.00 28.78 206 SER A CA 1
ATOM 1676 C C . SER A 1 206 ? 32.352 -0.461 10.233 1.00 28.78 206 SER A C 1
ATOM 1678 O O . SER A 1 206 ? 32.423 -1.325 11.099 1.00 28.78 206 SER A O 1
ATOM 1680 N N . ARG A 1 207 ? 33.420 0.248 9.859 1.00 30.64 207 ARG A N 1
ATOM 1681 C CA . ARG A 1 207 ? 34.581 0.487 10.726 1.00 30.64 207 ARG A CA 1
ATOM 1682 C C . ARG A 1 207 ? 35.118 1.882 10.431 1.00 30.64 207 ARG A C 1
ATOM 1684 O O . ARG A 1 207 ? 35.629 2.109 9.341 1.00 30.64 207 ARG A O 1
ATOM 1691 N N . GLY A 1 208 ? 35.002 2.787 11.402 1.00 25.53 208 GLY A N 1
ATOM 1692 C CA . GLY A 1 208 ? 35.720 4.060 11.375 1.00 25.53 208 GLY A CA 1
ATOM 1693 C C . GLY A 1 208 ? 34.995 5.240 12.015 1.00 25.53 208 GLY A C 1
ATOM 1694 O O . GLY A 1 208 ? 34.458 6.061 11.292 1.00 25.53 208 GLY A O 1
ATOM 1695 N N . ARG A 1 209 ? 35.107 5.318 13.348 1.00 25.59 209 ARG A N 1
ATOM 1696 C CA . ARG A 1 209 ? 35.192 6.522 14.201 1.00 25.59 209 ARG A CA 1
ATOM 1697 C C . ARG A 1 209 ? 34.022 7.513 14.330 1.00 25.59 209 ARG A C 1
ATOM 1699 O O . ARG A 1 209 ? 33.365 7.913 13.381 1.00 25.59 209 ARG A O 1
ATOM 1706 N N . SER A 1 210 ? 33.863 7.897 15.595 1.00 24.33 210 SER A N 1
ATOM 1707 C CA . SER A 1 210 ? 33.028 8.928 16.195 1.00 24.33 210 SER A CA 1
ATOM 1708 C C . SER A 1 210 ? 33.482 10.342 15.817 1.00 24.33 210 SER A C 1
ATOM 1710 O O . SER A 1 210 ? 34.664 10.550 15.558 1.00 24.33 210 SER A O 1
ATOM 1712 N N . ASP A 1 211 ? 32.568 11.314 15.762 1.00 23.95 211 ASP A N 1
ATOM 1713 C CA . ASP A 1 211 ? 32.253 12.229 16.876 1.00 23.95 211 ASP A CA 1
ATOM 1714 C C . ASP A 1 211 ? 31.393 13.431 16.426 1.00 23.95 211 ASP A C 1
ATOM 1716 O O . ASP A 1 211 ? 31.560 13.963 15.335 1.00 23.95 211 ASP A O 1
ATOM 1720 N N . PHE A 1 212 ? 30.501 13.835 17.338 1.00 23.69 212 PHE A N 1
ATOM 1721 C CA . PHE A 1 212 ? 29.967 15.180 17.618 1.00 23.69 212 PHE A CA 1
ATOM 1722 C C . PHE A 1 212 ? 29.155 16.014 16.596 1.00 23.69 212 PHE A C 1
ATOM 1724 O O . PHE A 1 212 ? 29.543 16.295 15.468 1.00 23.69 212 PHE A O 1
ATOM 1731 N N . CYS A 1 213 ? 28.018 16.510 17.106 1.00 27.58 213 CYS A N 1
ATOM 1732 C CA . CYS A 1 213 ? 27.175 17.585 16.572 1.00 27.58 213 CYS A CA 1
ATOM 1733 C C . CYS A 1 213 ? 27.909 18.936 16.476 1.00 27.58 213 CYS A C 1
ATOM 1735 O O . CYS A 1 213 ? 28.742 19.221 17.329 1.00 27.58 213 CYS A O 1
ATOM 1737 N N . VAL A 1 214 ? 27.480 19.812 15.553 1.00 23.64 214 VAL A N 1
ATOM 1738 C CA . VAL A 1 214 ? 26.974 21.188 15.805 1.00 23.64 214 VAL A CA 1
ATOM 1739 C C . VAL A 1 214 ? 26.417 21.778 14.493 1.00 23.64 214 VAL A C 1
ATOM 1741 O O . VAL A 1 214 ? 26.837 21.430 13.393 1.00 23.64 214 VAL A O 1
ATOM 1744 N N . GLN A 1 215 ? 25.404 22.632 14.649 1.00 30.81 215 GLN A N 1
ATOM 1745 C CA . GLN A 1 215 ? 24.678 23.411 13.643 1.00 30.81 215 GLN A CA 1
ATOM 1746 C C . GLN A 1 215 ? 25.552 24.067 12.562 1.00 30.81 215 GLN A C 1
ATOM 1748 O O . GLN A 1 215 ? 26.601 24.631 12.854 1.00 30.81 215 GLN A O 1
ATOM 1753 N N . SER A 1 216 ? 25.010 24.169 11.345 1.00 21.75 216 SER A N 1
ATOM 1754 C CA . SER A 1 216 ? 25.192 25.354 10.496 1.00 21.75 216 SER A CA 1
ATOM 1755 C C . SER A 1 216 ? 24.038 25.493 9.505 1.00 21.75 216 SER A C 1
ATOM 1757 O O . SER A 1 216 ? 23.760 24.605 8.703 1.00 21.75 216 SER A O 1
ATOM 1759 N N . PHE A 1 217 ? 23.359 26.635 9.607 1.00 26.80 217 PHE A N 1
ATOM 1760 C CA . PHE A 1 217 ? 22.543 27.231 8.557 1.00 26.80 217 PHE A CA 1
ATOM 1761 C C . PHE A 1 217 ? 23.392 27.417 7.292 1.00 26.80 217 PHE A C 1
ATOM 1763 O O . PHE A 1 217 ? 24.498 27.944 7.378 1.00 26.80 217 PHE A O 1
ATOM 1770 N N . SER A 1 218 ? 22.848 27.110 6.116 1.00 23.83 218 SER A N 1
ATOM 1771 C CA . SER A 1 218 ? 23.303 27.735 4.874 1.00 23.83 218 SER A CA 1
ATOM 1772 C C . SER A 1 218 ? 22.124 28.406 4.174 1.00 23.83 218 SER A C 1
ATOM 1774 O O . SER A 1 218 ? 21.227 27.788 3.606 1.00 23.83 218 SER A O 1
ATOM 1776 N N . VAL A 1 219 ? 22.136 29.732 4.285 1.00 28.69 219 VAL A N 1
ATOM 1777 C CA . VAL A 1 219 ? 21.413 30.683 3.446 1.00 28.69 219 VAL A CA 1
ATOM 1778 C C . VAL A 1 219 ? 22.077 30.662 2.068 1.00 28.69 219 VAL A C 1
ATOM 1780 O O . VAL A 1 219 ? 23.279 30.897 1.978 1.00 28.69 219 VAL A O 1
ATOM 1783 N N . CYS A 1 220 ? 21.327 30.420 0.992 1.00 25.34 220 CYS A N 1
ATOM 1784 C CA . CYS A 1 220 ? 21.819 30.687 -0.362 1.00 25.34 220 CYS A CA 1
ATOM 1785 C C . CYS A 1 220 ? 21.383 32.093 -0.779 1.00 25.34 220 CYS A C 1
ATOM 1787 O O . CYS A 1 220 ? 20.204 32.344 -1.021 1.00 25.34 220 CYS A O 1
ATOM 1789 N N . ASN A 1 221 ? 22.351 33.011 -0.833 1.00 28.59 221 ASN A N 1
ATOM 1790 C CA . ASN A 1 221 ? 22.185 34.344 -1.397 1.00 28.59 221 ASN A CA 1
ATOM 1791 C C . ASN A 1 221 ? 22.739 34.384 -2.829 1.00 28.59 221 ASN A C 1
ATOM 1793 O O . ASN A 1 221 ? 23.706 33.702 -3.160 1.00 28.59 221 ASN A O 1
ATOM 1797 N N . ARG A 1 222 ? 22.083 35.192 -3.666 1.00 37.31 222 ARG A N 1
ATOM 1798 C CA . ARG A 1 222 ? 22.286 35.337 -5.116 1.00 37.31 222 ARG A CA 1
ATOM 1799 C C . ARG A 1 222 ? 23.700 35.786 -5.495 1.00 37.31 222 ARG A C 1
ATOM 1801 O O . ARG A 1 222 ? 24.188 36.782 -4.970 1.00 37.31 222 ARG A O 1
ATOM 1808 N N . GLY A 1 223 ? 24.242 35.174 -6.546 1.00 27.59 223 GLY A N 1
ATOM 1809 C CA . GLY A 1 223 ? 25.289 35.743 -7.395 1.00 27.59 223 GLY A CA 1
ATOM 1810 C C . GLY A 1 223 ? 24.841 35.715 -8.857 1.00 27.59 223 GLY A C 1
ATOM 1811 O O . GLY A 1 223 ? 24.509 34.658 -9.383 1.00 27.59 223 GLY A O 1
ATOM 1812 N N . LYS A 1 224 ? 24.781 36.891 -9.492 1.00 37.50 224 LYS A N 1
ATOM 1813 C CA . LYS A 1 224 ? 24.685 37.066 -10.948 1.00 37.50 224 LYS A CA 1
ATOM 1814 C C . LYS A 1 224 ? 26.042 36.690 -11.549 1.00 37.50 224 LYS A C 1
ATOM 1816 O O . LYS A 1 224 ? 26.980 37.437 -11.312 1.00 37.50 224 LYS A O 1
ATOM 1821 N N . ASP A 1 225 ? 26.117 35.646 -12.368 1.00 29.25 225 ASP A N 1
ATOM 1822 C CA . ASP A 1 225 ? 26.834 35.737 -13.644 1.00 29.25 225 ASP A CA 1
ATOM 1823 C C . ASP A 1 225 ? 26.422 34.626 -14.621 1.00 29.25 225 ASP A C 1
ATOM 1825 O O . ASP A 1 225 ? 25.968 33.555 -14.221 1.00 29.25 225 ASP A O 1
ATOM 1829 N N . ARG A 1 226 ? 26.503 34.930 -15.918 1.00 40.38 226 ARG A N 1
ATOM 1830 C CA . ARG A 1 226 ? 26.008 34.102 -17.027 1.00 40.38 226 ARG A CA 1
ATOM 1831 C C . ARG A 1 226 ? 27.069 33.104 -17.499 1.00 40.38 226 ARG A C 1
ATOM 1833 O O . ARG A 1 226 ? 28.050 33.512 -18.107 1.00 40.38 226 ARG A O 1
ATOM 1840 N N . THR A 1 227 ? 26.813 31.806 -17.334 1.00 32.00 227 THR A N 1
ATOM 1841 C CA . THR A 1 227 ? 27.029 30.725 -18.329 1.00 32.00 227 THR A CA 1
ATOM 1842 C C . THR A 1 227 ? 26.436 29.413 -17.777 1.00 32.00 227 THR A C 1
ATOM 1844 O O . THR A 1 227 ? 26.589 29.097 -16.604 1.00 32.00 227 THR A O 1
ATOM 1847 N N . GLU A 1 228 ? 25.661 28.709 -18.604 1.00 29.75 228 GLU A N 1
ATOM 1848 C CA . GLU A 1 228 ? 24.884 27.484 -18.315 1.00 29.75 228 GLU A CA 1
ATOM 1849 C C . GLU A 1 228 ? 25.705 26.241 -17.888 1.00 29.75 228 GLU A C 1
ATOM 1851 O O . GLU A 1 228 ? 26.906 26.197 -18.148 1.00 29.75 228 GLU A O 1
ATOM 1856 N N . PRO A 1 229 ? 25.056 25.145 -17.414 1.00 37.72 229 PRO A N 1
ATOM 1857 C CA . PRO A 1 229 ? 23.684 25.032 -16.924 1.00 37.72 229 PRO A CA 1
ATOM 1858 C C . PRO A 1 229 ? 23.604 24.594 -15.454 1.00 37.72 229 PRO A C 1
ATOM 1860 O O . PRO A 1 229 ? 24.315 23.729 -14.943 1.00 37.72 229 PRO A O 1
ATOM 1863 N N . GLN A 1 230 ? 22.625 25.212 -14.822 1.00 32.50 230 GLN A N 1
ATOM 1864 C CA . GLN A 1 230 ? 22.207 25.139 -13.442 1.00 32.50 230 GLN A CA 1
ATOM 1865 C C . GLN A 1 230 ? 21.550 23.787 -13.085 1.00 32.50 230 GLN A C 1
ATOM 1867 O O . GLN A 1 230 ? 20.712 23.269 -13.820 1.00 32.50 230 GLN A O 1
ATOM 1872 N N . GLU A 1 231 ? 21.931 23.268 -11.913 1.00 34.50 231 GLU A N 1
ATOM 1873 C CA . GLU A 1 231 ? 21.129 22.459 -10.976 1.00 34.50 231 GLU A CA 1
ATOM 1874 C C . GLU A 1 231 ? 20.491 21.149 -11.480 1.00 34.50 231 GLU A C 1
ATOM 1876 O O . GLU A 1 231 ? 19.315 21.052 -11.842 1.00 34.50 231 GLU A O 1
ATOM 1881 N N . ARG A 1 232 ? 21.250 20.059 -11.327 1.00 34.50 232 ARG A N 1
ATOM 1882 C CA . ARG A 1 232 ? 20.694 18.705 -11.224 1.00 34.50 232 ARG A CA 1
ATOM 1883 C C . ARG A 1 232 ? 19.851 18.627 -9.940 1.00 34.50 232 ARG A C 1
ATOM 1885 O O . ARG A 1 232 ? 20.399 18.643 -8.848 1.00 34.50 232 ARG A O 1
ATOM 1892 N N . CYS A 1 233 ? 18.525 18.557 -10.077 1.00 42.94 233 CYS A N 1
ATOM 1893 C CA . CYS A 1 233 ? 17.601 18.343 -8.959 1.00 42.94 233 CYS A CA 1
ATOM 1894 C C . CYS A 1 233 ? 17.966 17.059 -8.197 1.00 42.94 233 CYS A C 1
ATOM 1896 O O . CYS A 1 233 ? 17.869 15.970 -8.771 1.00 42.94 233 CYS A O 1
ATOM 1898 N N . ASP A 1 234 ? 18.308 17.170 -6.913 1.00 55.34 234 ASP A N 1
ATOM 1899 C CA . ASP A 1 234 ? 18.454 16.012 -6.034 1.00 55.34 234 ASP A CA 1
ATOM 1900 C C . ASP A 1 234 ? 17.122 15.253 -5.986 1.00 55.34 234 ASP A C 1
ATOM 1902 O O . ASP A 1 234 ? 16.096 15.737 -5.498 1.00 55.34 234 ASP A O 1
ATOM 1906 N N . THR A 1 235 ? 17.104 14.055 -6.564 1.00 64.12 235 THR A N 1
ATOM 1907 C CA . THR A 1 235 ? 15.955 13.157 -6.486 1.00 64.12 235 THR A CA 1
ATOM 1908 C C . THR A 1 235 ? 15.659 12.806 -5.035 1.00 64.12 235 THR A C 1
ATOM 1910 O O . THR A 1 235 ? 16.566 12.482 -4.271 1.00 64.12 235 THR A O 1
ATOM 1913 N N . CYS A 1 236 ? 14.378 12.794 -4.666 1.00 83.56 236 CYS A N 1
ATOM 1914 C CA . CYS A 1 236 ? 13.937 12.338 -3.351 1.00 83.56 236 CYS A CA 1
ATOM 1915 C C . CYS A 1 236 ? 14.216 10.831 -3.154 1.00 83.56 236 CYS A C 1
ATOM 1917 O O . CYS A 1 236 ? 13.358 9.976 -3.397 1.00 83.56 236 CYS A O 1
ATOM 1919 N N . GLU A 1 237 ? 15.424 10.495 -2.697 1.00 84.44 237 GLU A N 1
ATOM 1920 C CA . GLU A 1 237 ? 15.881 9.111 -2.505 1.00 84.44 237 GLU A CA 1
ATOM 1921 C C . GLU A 1 237 ? 15.044 8.365 -1.457 1.00 84.44 237 GLU A C 1
ATOM 1923 O O . GLU A 1 237 ? 14.805 7.157 -1.556 1.00 84.44 237 GLU A O 1
ATOM 1928 N N . TRP A 1 238 ? 14.521 9.085 -0.464 1.00 87.69 238 TRP A N 1
ATOM 1929 C CA . TRP A 1 238 ? 13.668 8.502 0.565 1.00 87.69 238 TRP A CA 1
ATOM 1930 C C . TRP A 1 238 ? 12.344 7.959 -0.005 1.00 87.69 238 TRP A C 1
ATOM 1932 O O . TRP A 1 238 ? 11.928 6.849 0.346 1.00 87.69 238 TRP A O 1
ATOM 1942 N N . MET A 1 239 ? 11.726 8.668 -0.960 1.00 88.19 239 MET A N 1
ATOM 1943 C CA . MET A 1 239 ? 10.524 8.178 -1.654 1.00 88.19 239 MET A CA 1
ATOM 1944 C C . MET A 1 239 ? 10.802 6.901 -2.453 1.00 88.19 239 MET A C 1
ATOM 1946 O O . MET A 1 239 ? 9.952 6.014 -2.537 1.00 88.19 239 MET A O 1
ATOM 1950 N N . ILE A 1 240 ? 12.006 6.775 -3.013 1.00 84.88 240 ILE A N 1
ATOM 1951 C CA . ILE A 1 240 ? 12.434 5.595 -3.769 1.00 84.88 240 ILE A CA 1
ATOM 1952 C C . ILE A 1 240 ? 12.659 4.384 -2.856 1.00 84.88 240 ILE A C 1
ATOM 1954 O O . ILE A 1 240 ? 12.293 3.257 -3.213 1.00 84.88 240 ILE A O 1
ATOM 1958 N N . SER A 1 241 ? 13.279 4.607 -1.700 1.00 77.31 241 SER A N 1
ATOM 1959 C CA . SER A 1 241 ? 13.871 3.540 -0.894 1.00 77.31 241 SER A CA 1
ATOM 1960 C C . SER A 1 241 ? 13.053 3.138 0.337 1.00 77.31 241 SER A C 1
ATOM 1962 O O . SER A 1 241 ? 13.090 1.961 0.700 1.00 77.31 241 SER A O 1
ATOM 1964 N N . GLN A 1 242 ? 12.313 4.063 0.961 1.00 80.75 242 GLN A N 1
ATOM 1965 C CA . GLN A 1 242 ? 11.752 3.875 2.308 1.00 80.75 242 GLN A CA 1
ATOM 1966 C C . GLN A 1 242 ? 10.231 4.062 2.408 1.00 80.75 242 GLN A C 1
ATOM 1968 O O . GLN A 1 242 ? 9.608 3.358 3.204 1.00 80.75 242 GLN A O 1
ATOM 1973 N N . TYR A 1 243 ? 9.619 4.954 1.614 1.00 87.25 243 TYR A N 1
ATOM 1974 C CA . TYR A 1 243 ? 8.206 5.353 1.775 1.00 87.25 243 TYR A CA 1
ATOM 1975 C C . TYR A 1 243 ? 7.244 4.171 1.947 1.00 87.25 243 TYR A C 1
ATOM 1977 O O . TYR A 1 243 ? 6.547 4.066 2.952 1.00 87.25 243 TYR A O 1
ATOM 1985 N N . ARG A 1 244 ? 7.264 3.230 0.995 1.00 85.81 244 ARG A N 1
ATOM 1986 C CA . ARG A 1 244 ? 6.368 2.063 0.984 1.00 85.81 244 ARG A CA 1
ATOM 1987 C C . ARG A 1 244 ? 6.535 1.172 2.214 1.00 85.81 244 ARG A C 1
ATOM 1989 O O . ARG A 1 244 ? 5.555 0.661 2.742 1.00 85.81 244 ARG A O 1
ATOM 1996 N N . MET A 1 245 ? 7.770 0.988 2.683 1.00 80.75 245 MET A N 1
ATOM 1997 C CA . MET A 1 245 ? 8.024 0.206 3.894 1.00 80.75 245 MET A CA 1
ATOM 1998 C C . MET A 1 245 ? 7.442 0.916 5.118 1.00 80.75 245 MET A C 1
ATOM 2000 O O . MET A 1 245 ? 6.740 0.286 5.902 1.00 80.75 245 MET A O 1
ATOM 2004 N N . LYS A 1 246 ? 7.651 2.231 5.246 1.00 84.19 246 LYS A N 1
ATOM 2005 C CA . LYS A 1 246 ? 7.082 3.016 6.351 1.00 84.19 246 LYS A CA 1
ATOM 2006 C C . LYS A 1 246 ? 5.557 3.061 6.310 1.00 84.19 246 LYS A C 1
ATOM 2008 O O . LYS A 1 246 ? 4.932 2.927 7.355 1.00 84.19 246 LYS A O 1
ATOM 2013 N N . ASN A 1 247 ? 4.961 3.167 5.127 1.00 88.94 247 ASN A N 1
ATOM 2014 C CA . ASN A 1 247 ? 3.513 3.112 4.956 1.00 88.94 247 ASN A CA 1
ATOM 2015 C C . ASN A 1 247 ? 2.935 1.734 5.321 1.00 88.94 247 ASN A C 1
ATOM 2017 O O . ASN A 1 247 ? 1.901 1.652 5.978 1.00 88.94 247 ASN A O 1
ATOM 2021 N N . GLY A 1 248 ? 3.647 0.654 4.979 1.00 83.94 248 GLY A N 1
ATOM 2022 C CA . GLY A 1 248 ? 3.303 -0.703 5.403 1.00 83.94 248 GLY A CA 1
ATOM 2023 C C . GLY A 1 248 ? 3.320 -0.880 6.924 1.00 83.94 248 GLY A C 1
ATOM 2024 O O . GLY A 1 248 ? 2.391 -1.465 7.470 1.00 83.94 248 GLY A O 1
ATOM 2025 N N . VAL A 1 249 ? 4.321 -0.328 7.619 1.00 82.38 249 VAL A N 1
ATOM 2026 C CA . VAL A 1 249 ? 4.362 -0.357 9.093 1.00 82.38 249 VAL A CA 1
ATOM 2027 C C . VAL A 1 249 ? 3.191 0.427 9.693 1.00 82.38 249 VAL A C 1
ATOM 2029 O O . VAL A 1 249 ? 2.534 -0.079 10.596 1.00 82.38 249 VAL A O 1
ATOM 2032 N N . CYS A 1 250 ? 2.861 1.605 9.152 1.00 88.06 250 CYS A N 1
ATOM 2033 C CA . CYS A 1 250 ? 1.687 2.367 9.591 1.00 88.06 250 CYS A CA 1
ATOM 2034 C C . CYS A 1 250 ? 0.380 1.573 9.431 1.00 88.06 250 CYS A C 1
ATOM 2036 O O . CYS A 1 250 ? -0.458 1.604 10.324 1.00 88.06 250 CYS A O 1
ATOM 2038 N N . LEU A 1 251 ? 0.207 0.835 8.328 1.00 90.81 251 LEU A N 1
ATOM 2039 C CA . LEU A 1 251 ? -0.960 -0.033 8.124 1.00 90.81 251 LEU A CA 1
ATOM 2040 C C . LEU A 1 251 ? -1.031 -1.175 9.148 1.00 90.81 251 LEU A C 1
ATOM 2042 O O . LEU A 1 251 ? -2.124 -1.499 9.612 1.00 90.81 251 LEU A O 1
ATOM 2046 N N . SER A 1 252 ? 0.110 -1.775 9.501 1.00 87.38 252 SER A N 1
ATOM 2047 C CA . SER A 1 252 ? 0.170 -2.814 10.535 1.00 87.38 252 SER A CA 1
ATOM 2048 C C . SER A 1 252 ? -0.201 -2.264 11.910 1.00 87.38 252 SER A C 1
ATOM 2050 O O . SER A 1 252 ? -1.079 -2.828 12.554 1.00 87.38 252 SER A O 1
ATOM 2052 N N . LEU A 1 253 ? 0.385 -1.132 12.312 1.00 89.81 253 LEU A N 1
ATOM 2053 C CA . LEU A 1 253 ? 0.103 -0.483 13.599 1.00 89.81 253 LEU A CA 1
ATOM 2054 C C . LEU A 1 253 ? -1.362 -0.040 13.710 1.00 89.81 253 LEU A C 1
ATOM 2056 O O . LEU A 1 253 ? -1.983 -0.195 14.754 1.00 89.81 253 LEU A O 1
ATOM 2060 N N . LEU A 1 254 ? -1.953 0.438 12.610 1.00 92.56 254 LEU A N 1
ATOM 2061 C CA . LEU A 1 254 ? -3.374 0.794 12.550 1.00 92.56 254 LEU A CA 1
ATOM 2062 C C . LEU A 1 254 ? -4.302 -0.406 12.803 1.00 92.56 254 LEU A C 1
ATOM 2064 O O . LEU A 1 254 ? -5.378 -0.256 13.383 1.00 92.56 254 LEU A O 1
ATOM 2068 N N . ARG A 1 255 ? -3.902 -1.605 12.368 1.00 89.25 255 ARG A N 1
ATOM 2069 C CA . ARG A 1 255 ? -4.628 -2.842 12.680 1.00 89.25 255 ARG A CA 1
ATOM 2070 C C . ARG A 1 255 ? -4.372 -3.272 14.121 1.00 89.25 255 ARG A C 1
ATOM 2072 O O . ARG A 1 255 ? -5.315 -3.627 14.812 1.00 89.25 255 ARG A O 1
ATOM 2079 N N . GLU A 1 256 ? -3.120 -3.235 14.558 1.00 88.81 256 GLU A N 1
ATOM 2080 C CA . GLU A 1 256 ? -2.708 -3.638 15.904 1.00 88.81 256 GLU A CA 1
ATOM 2081 C C . GLU A 1 256 ? -3.427 -2.830 16.988 1.00 88.81 256 GLU A C 1
ATOM 2083 O O . GLU A 1 256 ? -3.984 -3.424 17.904 1.00 88.81 256 GLU A O 1
ATOM 2088 N N . MET A 1 257 ? -3.526 -1.506 16.822 1.00 90.62 257 MET A N 1
ATOM 2089 C CA . MET A 1 257 ? -4.063 -0.625 17.860 1.00 90.62 257 MET A CA 1
ATOM 2090 C C . MET A 1 257 ? -5.521 -0.903 18.242 1.00 90.62 257 MET A C 1
ATOM 2092 O O . MET A 1 257 ? -5.878 -0.693 19.385 1.00 90.62 257 MET A O 1
ATOM 2096 N N . GLY A 1 258 ? -6.372 -1.381 17.333 1.00 85.81 258 GLY A N 1
ATOM 2097 C CA . GLY A 1 258 ? -7.803 -1.598 17.614 1.00 85.81 258 GLY A CA 1
ATOM 2098 C C . GLY A 1 258 ? -8.317 -2.971 17.184 1.00 85.81 258 GLY A C 1
ATOM 2099 O O . GLY A 1 258 ? -9.520 -3.160 17.026 1.00 85.81 258 GLY A O 1
ATOM 2100 N N . GLY A 1 259 ? -7.424 -3.920 16.888 1.00 86.12 259 GLY A N 1
ATOM 2101 C CA . GLY A 1 259 ? -7.793 -5.238 16.364 1.00 86.12 259 GLY A CA 1
ATOM 2102 C C . GLY A 1 259 ? -8.391 -5.201 14.950 1.00 86.12 259 GLY A C 1
ATOM 2103 O O . GLY A 1 259 ? -8.031 -4.363 14.116 1.00 86.12 259 GLY A O 1
ATOM 2104 N N . GLU A 1 260 ? -9.295 -6.135 14.640 1.00 80.44 260 GLU A N 1
ATOM 2105 C CA . GLU A 1 260 ? -9.942 -6.184 13.323 1.00 80.44 260 GLU A CA 1
ATOM 2106 C C . GLU A 1 260 ? -10.772 -4.925 13.046 1.00 80.44 260 GLU A C 1
ATOM 2108 O O . GLU A 1 260 ? -11.558 -4.478 13.875 1.00 80.44 260 GLU A O 1
ATOM 2113 N N . ILE A 1 261 ? -10.586 -4.349 11.858 1.00 77.94 261 ILE A N 1
ATOM 2114 C CA . ILE A 1 261 ? -11.324 -3.162 11.426 1.00 77.94 261 ILE A CA 1
ATOM 2115 C C . ILE A 1 261 ? -12.717 -3.605 10.979 1.00 77.94 261 ILE A C 1
ATOM 2117 O O . ILE A 1 261 ? -12.862 -4.360 10.014 1.00 77.94 261 ILE A O 1
ATOM 2121 N N . THR A 1 262 ? -13.742 -3.129 11.682 1.00 71.12 262 THR A N 1
ATOM 2122 C CA . THR A 1 262 ? -15.139 -3.454 11.397 1.00 71.12 262 THR A CA 1
ATOM 2123 C C . THR A 1 262 ? -15.625 -2.755 10.126 1.00 71.12 262 THR A C 1
ATOM 2125 O O . THR A 1 262 ? -15.253 -1.625 9.800 1.00 71.12 262 THR A O 1
ATOM 2128 N N . THR A 1 263 ? -16.473 -3.451 9.364 1.00 65.94 263 THR A N 1
ATOM 2129 C CA . THR A 1 263 ? -17.128 -2.869 8.186 1.00 65.94 263 THR A CA 1
ATOM 2130 C C . THR A 1 263 ? -18.429 -2.196 8.613 1.00 65.94 263 THR A C 1
ATOM 2132 O O . THR A 1 263 ? -19.255 -2.791 9.298 1.00 65.94 263 THR A O 1
ATOM 2135 N N . PHE A 1 264 ? -18.608 -0.931 8.227 1.00 65.62 264 PHE A N 1
ATOM 2136 C CA . PHE A 1 264 ? -19.767 -0.131 8.627 1.00 65.62 264 PHE A CA 1
ATOM 2137 C C . PHE A 1 264 ? -20.812 -0.063 7.513 1.00 65.62 264 PHE A C 1
ATOM 2139 O O . PHE A 1 264 ? -20.480 0.200 6.357 1.00 65.62 264 PHE A O 1
ATOM 2146 N N . ASN A 1 265 ? -22.089 -0.197 7.883 1.00 53.09 265 ASN A N 1
ATOM 2147 C CA . ASN A 1 265 ? -23.230 -0.116 6.959 1.00 53.09 265 ASN A CA 1
ATOM 2148 C C . ASN A 1 265 ? -23.406 1.277 6.320 1.00 53.09 265 ASN A C 1
ATOM 2150 O O . ASN A 1 265 ? -24.014 1.401 5.259 1.00 53.09 265 ASN A O 1
ATOM 2154 N N . LYS A 1 266 ? -22.872 2.332 6.950 1.00 63.34 266 LYS A N 1
ATOM 2155 C CA . LYS A 1 266 ? -22.822 3.700 6.409 1.00 63.34 266 LYS A CA 1
ATOM 2156 C C . LYS A 1 266 ? -21.383 4.219 6.451 1.00 63.34 266 LYS A C 1
ATOM 2158 O O . LYS A 1 266 ? -21.029 4.946 7.376 1.00 63.34 266 LYS A O 1
ATOM 2163 N N . PRO A 1 267 ? -20.533 3.833 5.488 1.00 68.88 267 PRO A N 1
ATOM 2164 C CA . PRO A 1 267 ? -19.151 4.276 5.472 1.00 68.88 267 PRO A CA 1
ATOM 2165 C C . PRO A 1 267 ? -19.078 5.781 5.209 1.00 68.88 267 PRO A C 1
ATOM 2167 O O . PRO A 1 267 ? -19.827 6.346 4.406 1.00 68.88 267 PRO A O 1
ATOM 2170 N N . VAL A 1 268 ? -18.141 6.433 5.885 1.00 79.25 268 VAL A N 1
ATOM 2171 C CA . VAL A 1 268 ? -17.849 7.848 5.682 1.00 79.25 268 VAL A CA 1
ATOM 2172 C C . VAL A 1 268 ? -17.425 8.075 4.232 1.00 79.25 268 VAL A C 1
ATOM 2174 O O . VAL A 1 268 ? -16.619 7.329 3.679 1.00 79.25 268 VAL A O 1
ATOM 2177 N N . SER A 1 269 ? -17.965 9.119 3.598 1.00 85.31 269 SER A N 1
ATOM 2178 C CA . SER A 1 269 ? -17.673 9.415 2.193 1.00 85.31 269 SER A CA 1
ATOM 2179 C C . SER A 1 269 ? -16.178 9.671 1.968 1.00 85.31 269 SER A C 1
ATOM 2181 O O . SER A 1 269 ? -15.631 10.683 2.418 1.00 85.31 269 SER A O 1
ATOM 2183 N N . PHE A 1 270 ? -15.536 8.771 1.223 1.00 89.88 270 PHE A N 1
ATOM 2184 C CA . PHE A 1 270 ? -14.126 8.858 0.860 1.00 89.88 270 PHE A CA 1
ATOM 2185 C C . PHE A 1 270 ? -13.916 9.712 -0.409 1.00 89.88 270 PHE A C 1
ATOM 2187 O O . PHE A 1 270 ? -14.675 9.593 -1.378 1.00 89.88 270 PHE A O 1
ATOM 2194 N N . PRO A 1 271 ? -12.879 10.572 -0.476 1.00 93.31 271 PRO A N 1
ATOM 2195 C CA . PRO A 1 271 ? -12.690 11.517 -1.573 1.00 93.31 271 PRO A CA 1
ATOM 2196 C C . PRO A 1 271 ? -12.008 10.870 -2.796 1.00 93.31 271 PRO A C 1
ATOM 2198 O O . PRO A 1 271 ? -10.956 11.330 -3.241 1.00 93.31 271 PRO A O 1
ATOM 2201 N N . HIS A 1 272 ? -12.616 9.832 -3.386 1.00 89.31 272 HIS A N 1
ATOM 2202 C CA . HIS A 1 272 ? -12.053 9.074 -4.520 1.00 89.31 272 HIS A CA 1
ATOM 2203 C C . HIS A 1 272 ? -11.609 9.963 -5.690 1.00 89.31 272 HIS A C 1
ATOM 2205 O O . HIS A 1 272 ? -10.524 9.783 -6.237 1.00 89.31 272 HIS A O 1
ATOM 2211 N N . LEU A 1 273 ? -12.413 10.971 -6.041 1.00 90.44 273 LEU A N 1
ATOM 2212 C CA . LEU A 1 273 ? -12.103 11.893 -7.139 1.00 90.44 273 LEU A CA 1
ATOM 2213 C C . LEU A 1 273 ? -10.827 12.710 -6.892 1.00 90.44 273 LEU A C 1
ATOM 2215 O O . LEU A 1 273 ? -10.134 13.063 -7.842 1.00 90.44 273 LEU A O 1
ATOM 2219 N N . VAL A 1 274 ? -10.510 13.011 -5.628 1.00 93.69 274 VAL A N 1
ATOM 2220 C CA . VAL A 1 274 ? -9.286 13.737 -5.266 1.00 93.69 274 VAL A CA 1
ATOM 2221 C C . VAL A 1 274 ? -8.072 12.845 -5.497 1.00 93.69 274 VAL A C 1
ATOM 2223 O O . VAL A 1 274 ? -7.131 13.267 -6.161 1.00 93.69 274 VAL A O 1
ATOM 2226 N N . TYR A 1 275 ? -8.128 11.596 -5.030 1.00 90.75 275 TYR A N 1
ATOM 2227 C CA . TYR A 1 275 ? -7.057 10.621 -5.238 1.00 90.75 275 TYR A CA 1
ATOM 2228 C C . TYR A 1 275 ? -6.832 10.312 -6.725 1.00 90.75 275 TYR A C 1
ATOM 2230 O O . TYR A 1 275 ? -5.696 10.350 -7.188 1.00 90.75 275 TYR A O 1
ATOM 2238 N N . ASN A 1 276 ? -7.901 10.115 -7.500 1.00 88.81 276 ASN A N 1
ATOM 2239 C CA . ASN A 1 276 ? -7.804 9.863 -8.942 1.00 88.81 276 ASN A CA 1
ATOM 2240 C C . ASN A 1 276 ? -7.181 11.045 -9.709 1.00 88.81 276 ASN A C 1
ATOM 2242 O O . ASN A 1 276 ? -6.473 10.844 -10.694 1.00 88.81 276 ASN A O 1
ATOM 2246 N N . ALA A 1 277 ? -7.442 12.284 -9.278 1.00 91.44 277 ALA A N 1
ATOM 2247 C CA . ALA A 1 277 ? -6.817 13.462 -9.876 1.00 91.44 277 ALA A CA 1
ATOM 2248 C C . ALA A 1 277 ? -5.308 13.509 -9.586 1.00 91.44 277 ALA A C 1
ATOM 2250 O O . ALA A 1 277 ? -4.520 13.835 -10.471 1.00 91.44 277 ALA A O 1
ATOM 2251 N N . VAL A 1 278 ? -4.901 13.150 -8.365 1.00 93.25 278 VAL A N 1
ATOM 2252 C CA . VAL A 1 278 ? -3.492 13.147 -7.941 1.00 93.25 278 VAL A CA 1
ATOM 2253 C C . VAL A 1 278 ? -2.687 12.038 -8.616 1.00 93.25 278 VAL A C 1
ATOM 2255 O O . VAL A 1 278 ? -1.538 12.261 -8.983 1.00 93.25 278 VAL A O 1
ATOM 2258 N N . GLU A 1 279 ? -3.270 10.866 -8.866 1.00 88.94 279 GLU A N 1
ATOM 2259 C CA . GLU A 1 279 ? -2.605 9.789 -9.623 1.00 88.94 279 GLU A CA 1
ATOM 2260 C C . GLU A 1 279 ? -2.119 10.247 -11.010 1.00 88.94 279 GLU A C 1
ATOM 2262 O O . GLU A 1 279 ? -1.106 9.767 -11.511 1.00 88.94 279 GLU A O 1
ATOM 2267 N N . ARG A 1 280 ? -2.798 11.229 -11.612 1.00 88.25 280 ARG A N 1
ATOM 2268 C CA . ARG A 1 280 ? -2.441 11.796 -12.922 1.00 88.25 280 ARG A CA 1
ATOM 2269 C C . ARG A 1 280 ? -1.537 13.030 -12.836 1.00 88.25 280 ARG A C 1
ATOM 2271 O O . ARG A 1 280 ? -1.118 13.539 -13.872 1.00 88.25 280 ARG A O 1
ATOM 2278 N N . ALA A 1 281 ? -1.260 13.533 -11.634 1.00 89.75 281 ALA A N 1
ATOM 2279 C CA . ALA A 1 281 ? -0.476 14.747 -11.423 1.00 89.75 281 ALA A CA 1
ATOM 2280 C C . ALA A 1 281 ? 1.035 14.500 -11.585 1.00 89.75 281 ALA A C 1
ATOM 2282 O O . ALA A 1 281 ? 1.487 13.366 -11.772 1.00 89.75 281 ALA A O 1
ATOM 2283 N N . LYS A 1 282 ? 1.841 15.566 -11.530 1.00 90.12 282 LYS A N 1
ATOM 2284 C CA . LYS A 1 282 ? 3.307 15.446 -11.554 1.00 90.12 282 LYS A CA 1
ATOM 2285 C C . LYS A 1 282 ? 3.823 14.870 -10.229 1.00 90.12 282 LYS A C 1
ATOM 2287 O O . LYS A 1 282 ? 3.115 14.892 -9.227 1.00 90.12 282 LYS A O 1
ATOM 2292 N N . ALA A 1 283 ? 5.049 14.346 -10.225 1.00 89.88 283 ALA A N 1
ATOM 2293 C CA . ALA A 1 283 ? 5.628 13.705 -9.040 1.00 89.88 283 ALA A CA 1
ATOM 2294 C C . ALA A 1 283 ? 5.705 14.666 -7.841 1.00 89.88 283 ALA A C 1
ATOM 2296 O O . ALA A 1 283 ? 5.470 14.265 -6.708 1.00 89.88 283 ALA A O 1
ATOM 2297 N N . GLU A 1 284 ? 5.987 15.937 -8.105 1.00 87.75 284 GLU A N 1
ATOM 2298 C CA . GLU A 1 284 ? 6.055 17.011 -7.118 1.00 87.75 284 GLU A CA 1
ATOM 2299 C C . GLU A 1 284 ? 4.685 17.256 -6.476 1.00 87.75 284 GLU A C 1
ATOM 2301 O O . GLU A 1 284 ? 4.563 17.208 -5.256 1.00 87.75 284 GLU A O 1
ATOM 2306 N N . ASP A 1 285 ? 3.636 17.411 -7.292 1.00 89.00 285 ASP A N 1
ATOM 2307 C CA . ASP A 1 285 ? 2.258 17.589 -6.814 1.00 89.00 285 ASP A CA 1
ATOM 2308 C C . ASP A 1 285 ? 1.768 16.366 -6.025 1.00 89.00 285 ASP A C 1
ATOM 2310 O O . ASP A 1 285 ? 1.032 16.491 -5.046 1.00 89.00 285 ASP A O 1
ATOM 2314 N N . GLN A 1 286 ? 2.186 15.169 -6.441 1.00 93.12 286 GLN A N 1
ATOM 2315 C CA . GLN A 1 286 ? 1.904 13.929 -5.728 1.00 93.12 286 GLN A CA 1
ATOM 2316 C C . GLN A 1 286 ? 2.590 13.894 -4.362 1.00 93.12 286 GLN A C 1
ATOM 2318 O O . GLN A 1 286 ? 1.930 13.582 -3.376 1.00 93.12 286 GLN A O 1
ATOM 2323 N N . MET A 1 287 ? 3.877 14.242 -4.276 1.00 91.56 287 MET A N 1
ATOM 2324 C CA . MET A 1 287 ? 4.602 14.306 -3.001 1.00 91.56 287 MET A CA 1
ATOM 2325 C C . MET A 1 287 ? 4.007 15.357 -2.060 1.00 91.56 287 MET A C 1
ATOM 2327 O O . MET A 1 287 ? 3.798 15.056 -0.886 1.00 91.56 287 MET A O 1
ATOM 2331 N N . SER A 1 288 ? 3.650 16.540 -2.568 1.00 91.56 288 SER A N 1
ATOM 2332 C CA . SER A 1 288 ? 2.965 17.580 -1.786 1.00 91.56 288 SER A CA 1
ATOM 2333 C C . SER A 1 288 ? 1.603 17.112 -1.280 1.00 91.56 288 SER A C 1
ATOM 2335 O O . SER A 1 288 ? 1.263 17.319 -0.116 1.00 91.56 288 SER A O 1
ATOM 2337 N N . PHE A 1 289 ? 0.836 16.411 -2.117 1.00 95.06 289 PHE A N 1
ATOM 2338 C CA . PHE A 1 289 ? -0.424 15.809 -1.694 1.00 95.06 289 PHE A CA 1
ATOM 2339 C C . PHE A 1 289 ? -0.233 14.737 -0.614 1.00 95.06 289 PHE A C 1
ATOM 2341 O O . PHE A 1 289 ? -1.010 14.696 0.338 1.00 95.06 289 PHE A O 1
ATOM 2348 N N . LEU A 1 290 ? 0.782 13.876 -0.750 1.00 96.06 290 LEU A N 1
ATOM 2349 C CA . LEU A 1 290 ? 1.113 12.874 0.264 1.00 96.06 290 LEU A CA 1
ATOM 2350 C C . LEU A 1 290 ? 1.488 13.544 1.590 1.00 96.06 290 LEU A C 1
ATOM 2352 O O . LEU A 1 290 ? 0.982 13.123 2.624 1.00 96.06 290 LEU A O 1
ATOM 2356 N N . ALA A 1 291 ? 2.302 14.604 1.557 1.00 94.81 291 ALA A N 1
ATOM 2357 C CA . ALA A 1 291 ? 2.682 15.366 2.746 1.00 94.81 291 ALA A CA 1
ATOM 2358 C C . ALA A 1 291 ? 1.451 15.946 3.456 1.00 94.81 291 ALA A C 1
ATOM 2360 O O . ALA A 1 291 ? 1.284 15.756 4.659 1.00 94.81 291 ALA A O 1
ATOM 2361 N N . GLU A 1 292 ? 0.556 16.588 2.701 1.00 95.75 292 GLU A N 1
ATOM 2362 C CA . GLU A 1 292 ? -0.691 17.136 3.237 1.00 95.75 292 GLU A CA 1
ATOM 2363 C C . GLU A 1 292 ? -1.580 16.030 3.821 1.00 95.75 292 GLU A C 1
ATOM 2365 O O . GLU A 1 292 ? -2.085 16.173 4.929 1.00 95.75 292 GLU A O 1
ATOM 2370 N N . ALA A 1 293 ? -1.770 14.910 3.119 1.00 97.44 293 ALA A N 1
ATOM 2371 C CA . ALA A 1 293 ? -2.581 13.804 3.624 1.00 97.44 293 ALA A CA 1
ATOM 2372 C C . ALA A 1 293 ? -2.002 13.216 4.923 1.00 97.44 293 ALA A C 1
ATOM 2374 O O . ALA A 1 293 ? -2.753 13.012 5.876 1.00 97.44 293 ALA A O 1
ATOM 2375 N N . THR A 1 294 ? -0.683 13.005 4.991 1.00 98.06 294 THR A N 1
ATOM 2376 C CA . THR A 1 294 ? 0.010 12.537 6.201 1.00 98.06 294 THR A CA 1
ATOM 2377 C C . THR A 1 294 ? -0.187 13.509 7.365 1.00 98.06 294 THR A C 1
ATOM 2379 O O . THR A 1 294 ? -0.561 13.080 8.454 1.00 98.06 294 THR A O 1
ATOM 2382 N N . GLU A 1 295 ? -0.004 14.813 7.142 1.00 97.25 295 GLU A N 1
ATOM 2383 C CA . GLU A 1 295 ? -0.214 15.844 8.167 1.00 97.25 295 GLU A CA 1
ATOM 2384 C C . GLU A 1 295 ? -1.654 15.849 8.688 1.00 97.25 295 GLU A C 1
ATOM 2386 O O . GLU A 1 295 ? -1.885 15.901 9.896 1.00 97.25 295 GLU A O 1
ATOM 2391 N N . GLN A 1 296 ? -2.639 15.729 7.796 1.00 98.12 296 GLN A N 1
ATOM 2392 C CA . GLN A 1 296 ? -4.039 15.679 8.206 1.00 98.12 296 GLN A CA 1
ATOM 2393 C C . GLN A 1 296 ? -4.392 14.395 8.978 1.00 98.12 296 GLN A C 1
ATOM 2395 O O . GLN A 1 296 ? -5.225 14.460 9.883 1.00 98.12 296 GLN A O 1
ATOM 2400 N N . ILE A 1 297 ? -3.767 13.251 8.666 1.00 98.25 297 ILE A N 1
ATOM 2401 C CA . ILE A 1 297 ? -3.928 12.009 9.445 1.00 98.25 297 ILE A CA 1
ATOM 2402 C C . ILE A 1 297 ? -3.374 12.197 10.859 1.00 98.25 297 ILE A C 1
ATOM 2404 O O . ILE A 1 297 ? -4.070 11.869 11.817 1.00 98.25 297 ILE A O 1
ATOM 2408 N N . ILE A 1 298 ? -2.175 12.774 10.993 1.00 97.31 298 ILE A N 1
ATOM 2409 C CA . ILE A 1 298 ? -1.561 13.068 12.297 1.00 97.31 298 ILE A CA 1
ATOM 2410 C C . ILE A 1 298 ? -2.495 13.945 13.134 1.00 97.31 298 ILE A C 1
ATOM 2412 O O . ILE A 1 298 ? -2.854 13.569 14.241 1.00 97.31 298 ILE A O 1
ATOM 2416 N N . VAL A 1 299 ? -2.968 15.067 12.580 1.00 96.12 299 VAL A N 1
ATOM 2417 C CA . VAL A 1 299 ? -3.870 16.000 13.284 1.00 96.12 299 VAL A CA 1
ATOM 2418 C C . VAL A 1 299 ? -5.202 15.350 13.679 1.00 96.12 299 VAL A C 1
ATOM 2420 O O . VAL A 1 299 ? -5.843 15.776 14.646 1.00 96.12 299 VAL A O 1
ATOM 2423 N N . LEU A 1 300 ? -5.670 14.367 12.907 1.00 96.25 300 LEU A N 1
ATOM 2424 C CA . LEU A 1 300 ? -6.895 13.635 13.207 1.00 96.25 300 LEU A CA 1
ATOM 2425 C C . LEU A 1 300 ? -6.688 12.642 14.356 1.00 96.25 300 LEU A C 1
ATOM 2427 O O . LEU A 1 300 ? -7.520 12.602 15.257 1.00 96.25 300 LEU A O 1
ATOM 2431 N N . PHE A 1 301 ? -5.593 11.881 14.332 1.00 95.00 301 PHE A N 1
ATOM 2432 C CA . PHE A 1 301 ? -5.284 10.866 15.343 1.00 95.00 301 PHE A CA 1
ATOM 2433 C C . PHE A 1 301 ? -4.808 11.477 16.663 1.00 95.00 301 PHE A C 1
ATOM 2435 O O . PHE A 1 301 ? -5.205 10.999 17.714 1.00 95.00 301 PHE A O 1
ATOM 2442 N N . ASP A 1 302 ? -4.077 12.588 16.619 1.00 92.31 302 ASP A N 1
ATOM 2443 C CA . ASP A 1 302 ? -3.724 13.383 17.801 1.00 92.31 302 ASP A CA 1
ATOM 2444 C C . ASP A 1 302 ? -4.966 14.004 18.470 1.00 92.31 302 ASP A C 1
ATOM 2446 O O . ASP A 1 302 ? -5.080 14.106 19.685 1.00 92.31 302 ASP A O 1
ATOM 2450 N N . ALA A 1 303 ? -5.985 14.371 17.686 1.00 90.06 303 ALA A N 1
ATOM 2451 C CA . ALA A 1 303 ? -7.261 14.788 18.264 1.00 90.06 303 ALA A CA 1
ATOM 2452 C C . ALA A 1 303 ? -8.050 13.611 18.865 1.00 90.06 303 ALA A C 1
ATOM 2454 O O . ALA A 1 303 ? -8.826 13.824 19.791 1.00 90.06 303 ALA A O 1
ATOM 2455 N N . ALA A 1 304 ? -7.889 12.405 18.316 1.00 89.69 304 ALA A N 1
ATOM 2456 C CA . ALA A 1 304 ? -8.568 11.198 18.777 1.00 89.69 304 ALA A CA 1
ATOM 2457 C C . ALA A 1 304 ? -7.914 10.589 20.029 1.00 89.69 304 ALA A C 1
ATOM 2459 O O . ALA A 1 304 ? -8.632 10.068 20.874 1.00 89.69 304 ALA A O 1
ATOM 2460 N N . SER A 1 305 ? -6.588 10.694 20.177 1.00 87.44 305 SER A N 1
ATOM 2461 C CA . SER A 1 305 ? -5.838 10.187 21.338 1.00 87.44 305 SER A CA 1
ATOM 2462 C C . SER A 1 305 ? -6.234 10.860 22.654 1.00 87.44 305 SER A C 1
ATOM 2464 O O . SER A 1 305 ? -6.102 10.262 23.713 1.00 87.44 305 SER A O 1
ATOM 2466 N N . ASN A 1 306 ? -6.763 12.083 22.584 1.00 82.50 306 ASN A N 1
ATOM 2467 C CA . ASN A 1 306 ? -7.252 12.843 23.734 1.00 82.50 306 ASN A CA 1
ATOM 2468 C C . ASN A 1 306 ? -8.686 12.466 24.163 1.00 82.50 306 ASN A C 1
ATOM 2470 O O . ASN A 1 306 ? -9.261 13.146 25.010 1.00 82.50 306 ASN A O 1
ATOM 2474 N N . ALA A 1 307 ? -9.312 11.462 23.542 1.00 84.25 307 ALA A N 1
ATOM 2475 C CA . ALA A 1 307 ? -10.660 11.033 23.896 1.00 84.25 307 ALA A CA 1
ATOM 2476 C C . ALA A 1 307 ? -10.634 9.999 25.031 1.00 84.25 307 ALA A C 1
ATOM 2478 O O . ALA A 1 307 ? -10.022 8.947 24.886 1.00 84.25 307 ALA A O 1
ATOM 2479 N N . ASP A 1 308 ? -11.388 10.241 26.105 1.00 75.31 308 ASP A N 1
ATOM 2480 C CA . ASP A 1 308 ? -11.431 9.356 27.284 1.00 75.31 308 ASP A CA 1
ATOM 2481 C C . ASP A 1 308 ? -11.954 7.935 26.982 1.00 75.31 308 ASP A C 1
ATOM 2483 O O . ASP A 1 308 ? -11.666 6.989 27.709 1.00 75.31 308 ASP A O 1
ATOM 2487 N N . ASN A 1 309 ? -12.721 7.772 25.897 1.00 70.88 309 ASN A N 1
ATOM 2488 C CA . ASN A 1 309 ? -13.388 6.518 25.519 1.00 70.88 309 ASN A CA 1
ATOM 2489 C C . ASN A 1 309 ? -12.612 5.687 24.481 1.00 70.88 309 ASN A C 1
ATOM 2491 O O . ASN A 1 309 ? -13.177 4.778 23.867 1.00 70.88 309 ASN A O 1
ATOM 2495 N N . ILE A 1 310 ? -11.349 6.023 24.221 1.00 80.88 310 ILE A N 1
ATOM 2496 C CA . ILE A 1 310 ? -10.522 5.303 23.255 1.00 80.88 310 ILE A CA 1
ATOM 2497 C C . ILE A 1 310 ? -10.080 3.951 23.834 1.00 80.88 310 ILE A C 1
ATOM 2499 O O . ILE A 1 310 ? -9.521 3.876 24.922 1.00 80.88 310 ILE A O 1
ATOM 2503 N N . ASN A 1 311 ? -10.330 2.865 23.101 1.00 84.94 311 ASN A N 1
ATOM 2504 C CA . ASN A 1 311 ? -9.900 1.512 23.481 1.00 84.94 311 ASN A CA 1
ATOM 2505 C C . ASN A 1 311 ? -8.664 1.042 22.698 1.00 84.94 311 ASN A C 1
ATOM 2507 O O . ASN A 1 311 ? -8.363 -0.152 22.682 1.00 84.94 311 ASN A O 1
ATOM 2511 N N . TRP A 1 312 ? -7.986 1.962 22.009 1.00 92.38 312 TRP A N 1
ATOM 2512 C CA . TRP A 1 312 ? -6.821 1.634 21.204 1.00 92.38 312 TRP A CA 1
ATOM 2513 C C . TRP A 1 312 ? -5.591 1.387 22.075 1.00 92.38 312 TRP A C 1
ATOM 2515 O O . TRP A 1 312 ? -5.377 2.086 23.064 1.00 92.38 312 TRP A O 1
ATOM 2525 N N . ASP A 1 313 ? -4.753 0.432 21.674 1.00 91.94 313 ASP A N 1
ATOM 2526 C CA . ASP A 1 313 ? -3.443 0.220 22.281 1.00 91.94 313 ASP A CA 1
ATOM 2527 C C . ASP A 1 313 ? -2.590 1.486 22.118 1.00 91.94 313 ASP A C 1
ATOM 2529 O O . ASP A 1 313 ? -2.261 1.909 21.002 1.00 91.94 313 ASP A O 1
ATOM 2533 N N . SER A 1 314 ? -2.262 2.109 23.251 1.00 90.06 314 SER A N 1
ATOM 2534 C CA . SER A 1 314 ? -1.572 3.398 23.291 1.00 90.06 314 SER A CA 1
ATOM 2535 C C . SER A 1 314 ? -0.171 3.316 22.698 1.00 90.06 314 SER A C 1
ATOM 2537 O O . SER A 1 314 ? 0.246 4.235 22.002 1.00 90.06 314 SER A O 1
ATOM 2539 N N . ARG A 1 315 ? 0.531 2.190 22.880 1.00 87.12 315 ARG A N 1
ATOM 2540 C CA . ARG A 1 315 ? 1.867 1.989 22.312 1.00 87.12 315 ARG A CA 1
ATOM 2541 C C . ARG A 1 315 ? 1.813 1.936 20.787 1.00 87.12 315 ARG A C 1
ATOM 2543 O O . ARG A 1 315 ? 2.579 2.636 20.129 1.00 87.12 315 ARG A O 1
ATOM 2550 N N . ALA A 1 316 ? 0.898 1.156 20.219 1.00 88.69 316 ALA A N 1
ATOM 2551 C CA . ALA A 1 316 ? 0.718 1.067 18.775 1.00 88.69 316 ALA A CA 1
ATOM 2552 C C . ALA A 1 316 ? 0.269 2.409 18.167 1.00 88.69 316 ALA A C 1
ATOM 2554 O O . ALA A 1 316 ? 0.698 2.763 17.064 1.00 88.69 316 ALA A O 1
ATOM 2555 N N . LEU A 1 317 ? -0.563 3.176 18.881 1.00 92.31 317 LEU A N 1
ATOM 2556 C CA . LEU A 1 317 ? -0.961 4.534 18.501 1.00 92.31 317 LEU A CA 1
ATOM 2557 C C . LEU A 1 317 ? 0.219 5.516 18.513 1.00 92.31 317 LEU A C 1
ATOM 2559 O O . LEU A 1 317 ? 0.412 6.251 17.539 1.00 92.31 317 LEU A O 1
ATOM 2563 N N . ASP A 1 318 ? 1.029 5.497 19.569 1.00 89.62 318 ASP A N 1
ATOM 2564 C CA . ASP A 1 318 ? 2.212 6.346 19.702 1.00 89.62 318 ASP A CA 1
ATOM 2565 C C . ASP A 1 318 ? 3.244 6.028 18.615 1.00 89.62 318 ASP A C 1
ATOM 2567 O O . ASP A 1 318 ? 3.731 6.933 17.933 1.00 89.62 318 ASP A O 1
ATOM 2571 N N . ASP A 1 319 ? 3.520 4.746 18.365 1.00 88.75 319 ASP A N 1
ATOM 2572 C CA . ASP A 1 319 ? 4.417 4.309 17.294 1.00 88.75 319 ASP A CA 1
ATOM 2573 C C . ASP A 1 319 ? 3.886 4.710 15.909 1.00 88.75 319 ASP A C 1
ATOM 2575 O O . ASP A 1 319 ? 4.650 5.146 15.036 1.00 88.75 319 ASP A O 1
ATOM 2579 N N . PHE A 1 320 ? 2.569 4.622 15.703 1.00 94.00 320 PHE A N 1
ATOM 2580 C CA . PHE A 1 320 ? 1.918 5.039 14.464 1.00 94.00 320 PHE A CA 1
ATOM 2581 C C . PHE A 1 320 ? 2.115 6.538 14.212 1.00 94.00 320 PHE A C 1
ATOM 2583 O O . PHE A 1 320 ? 2.596 6.930 13.140 1.00 94.00 320 PHE A O 1
ATOM 2590 N N . LEU A 1 321 ? 1.800 7.373 15.205 1.00 94.12 321 LEU A N 1
ATOM 2591 C CA . LEU A 1 321 ? 1.981 8.823 15.140 1.00 94.12 321 LEU A CA 1
ATOM 2592 C C . LEU A 1 321 ? 3.456 9.204 14.993 1.00 94.12 321 LEU A C 1
ATOM 2594 O O . LEU A 1 321 ? 3.785 10.091 14.201 1.00 94.12 321 LEU A O 1
ATOM 2598 N N . ASN A 1 322 ? 4.355 8.511 15.690 1.00 90.56 322 ASN A N 1
ATOM 2599 C CA . ASN A 1 322 ? 5.792 8.739 15.617 1.00 90.56 322 ASN A CA 1
ATOM 2600 C C . ASN A 1 322 ? 6.337 8.470 14.208 1.00 90.56 322 ASN A C 1
ATOM 2602 O O . ASN A 1 322 ? 7.069 9.299 13.664 1.00 90.56 322 ASN A O 1
ATOM 2606 N N . ILE A 1 323 ? 5.957 7.360 13.564 1.00 90.06 323 ILE A N 1
ATOM 2607 C CA . ILE A 1 323 ? 6.396 7.057 12.191 1.00 90.06 323 ILE A CA 1
ATOM 2608 C C . ILE A 1 323 ? 5.827 8.069 11.195 1.00 90.06 323 ILE A C 1
ATOM 2610 O O . ILE A 1 323 ? 6.562 8.531 10.312 1.00 90.06 323 ILE A O 1
ATOM 2614 N N . LEU A 1 324 ? 4.547 8.434 11.324 1.00 93.88 324 LEU A N 1
ATOM 2615 C CA . LEU A 1 324 ? 3.941 9.440 10.454 1.00 93.88 324 LEU A CA 1
ATOM 2616 C C . LEU A 1 324 ? 4.643 10.795 10.596 1.00 93.88 324 LEU A C 1
ATOM 2618 O O . LEU A 1 324 ? 4.991 11.391 9.579 1.00 93.88 324 LEU A O 1
ATOM 2622 N N . ASN A 1 325 ? 4.913 11.254 11.820 1.00 90.06 325 ASN A N 1
ATOM 2623 C CA . ASN A 1 325 ? 5.573 12.536 12.076 1.00 90.06 325 ASN A CA 1
ATOM 2624 C C . ASN A 1 325 ? 7.049 12.536 11.658 1.00 90.06 325 ASN A C 1
ATOM 2626 O O . ASN A 1 325 ? 7.478 13.355 10.843 1.00 90.06 325 ASN A O 1
ATOM 2630 N N . THR A 1 326 ? 7.839 11.619 12.218 1.00 80.06 326 THR A N 1
ATOM 2631 C CA . THR A 1 326 ? 9.307 11.691 12.154 1.00 80.06 326 THR A CA 1
ATOM 2632 C C . THR A 1 326 ? 9.885 11.099 10.881 1.00 80.06 326 THR A C 1
ATOM 2634 O O . THR A 1 326 ? 10.971 11.495 10.464 1.00 80.06 326 THR A O 1
ATOM 2637 N N . ARG A 1 327 ? 9.192 10.139 10.254 1.00 81.50 327 ARG A N 1
ATOM 2638 C CA . ARG A 1 327 ? 9.704 9.439 9.070 1.00 81.50 327 ARG A CA 1
ATOM 2639 C C . ARG A 1 327 ? 8.942 9.777 7.812 1.00 81.50 327 ARG A C 1
ATOM 2641 O O . ARG A 1 327 ? 9.592 9.971 6.798 1.00 81.50 327 ARG A O 1
ATOM 2648 N N . GLN A 1 328 ? 7.612 9.837 7.842 1.00 88.44 328 GLN A N 1
ATOM 2649 C CA . GLN A 1 328 ? 6.866 10.155 6.626 1.00 88.44 328 GLN A CA 1
ATOM 2650 C C . GLN A 1 328 ? 6.793 11.655 6.361 1.00 88.44 328 GLN A C 1
ATOM 2652 O O . GLN A 1 328 ? 7.295 12.118 5.341 1.00 88.44 328 GLN A O 1
ATOM 2657 N N . LEU A 1 329 ? 6.188 12.420 7.268 1.00 93.69 329 LEU A N 1
ATOM 2658 C CA . LEU A 1 329 ? 5.904 13.834 7.049 1.00 93.69 329 LEU A CA 1
ATOM 2659 C C . LEU A 1 329 ? 7.183 14.654 6.899 1.00 93.69 329 LEU A C 1
ATOM 2661 O O . LEU A 1 329 ? 7.277 15.467 5.984 1.00 93.69 329 LEU A O 1
ATOM 2665 N N . MET A 1 330 ? 8.167 14.432 7.773 1.00 88.75 330 MET A N 1
ATOM 2666 C CA . MET A 1 330 ? 9.442 15.151 7.737 1.00 88.75 330 MET A CA 1
ATOM 2667 C C . MET A 1 330 ? 10.185 14.948 6.409 1.00 88.75 330 MET A C 1
ATOM 2669 O O . MET A 1 330 ? 10.612 15.920 5.787 1.00 88.75 330 MET A O 1
ATOM 2673 N N . GLU A 1 331 ? 10.295 13.704 5.943 1.00 89.00 331 GLU A N 1
ATOM 2674 C CA . GLU A 1 331 ? 11.006 13.380 4.702 1.00 89.00 331 GLU A CA 1
ATOM 2675 C C . GLU A 1 331 ? 10.225 13.829 3.465 1.00 89.00 331 GLU A C 1
ATOM 2677 O O . GLU A 1 331 ? 10.812 14.367 2.529 1.00 89.00 331 GLU A O 1
ATOM 2682 N N . LEU A 1 332 ? 8.892 13.705 3.475 1.00 91.44 332 LEU A N 1
ATOM 2683 C CA . LEU A 1 332 ? 8.043 14.274 2.428 1.00 91.44 332 LEU A CA 1
ATOM 2684 C C . LEU A 1 332 ? 8.212 15.792 2.350 1.00 91.44 332 LEU A C 1
ATOM 2686 O O . LEU A 1 332 ? 8.448 16.311 1.264 1.00 91.44 332 LEU A O 1
ATOM 2690 N N . LYS A 1 333 ? 8.167 16.499 3.488 1.00 89.19 333 LYS A N 1
ATOM 2691 C CA . LYS A 1 333 ? 8.379 17.953 3.544 1.00 89.19 333 LYS A CA 1
ATOM 2692 C C . LYS A 1 333 ? 9.758 18.334 3.016 1.00 89.19 333 LYS A C 1
ATOM 2694 O O . LYS A 1 333 ? 9.848 19.233 2.182 1.00 89.19 333 LYS A O 1
ATOM 2699 N N . LYS A 1 334 ? 10.808 17.610 3.416 1.00 87.50 334 LYS A N 1
ATOM 2700 C CA . LYS A 1 334 ? 12.172 17.789 2.895 1.00 87.50 334 LYS A CA 1
ATOM 2701 C C . LYS A 1 334 ? 12.221 17.614 1.377 1.00 87.50 334 LYS A C 1
ATOM 2703 O O . LYS A 1 334 ? 12.776 18.457 0.682 1.00 87.50 334 LYS A O 1
ATOM 2708 N N . CYS A 1 335 ? 11.589 16.565 0.862 1.00 86.12 335 CYS A N 1
ATOM 2709 C CA . CYS A 1 335 ? 11.519 16.314 -0.570 1.00 86.12 335 CYS A CA 1
ATOM 2710 C C . CYS A 1 335 ? 10.659 17.324 -1.324 1.00 86.12 335 CYS A C 1
ATOM 2712 O O . CYS A 1 335 ? 10.919 17.557 -2.490 1.00 86.12 335 CYS A O 1
ATOM 2714 N N . THR A 1 336 ? 9.647 17.931 -0.708 1.00 86.12 336 THR A N 1
ATOM 2715 C CA . THR A 1 336 ? 8.846 18.984 -1.352 1.00 86.12 336 THR A CA 1
ATOM 2716 C C . THR A 1 336 ? 9.505 20.358 -1.270 1.00 86.12 336 THR A C 1
ATOM 2718 O O . THR A 1 336 ? 9.286 21.183 -2.152 1.00 86.12 336 THR A O 1
ATOM 2721 N N . ALA A 1 337 ? 10.342 20.602 -0.255 1.00 81.50 337 ALA A N 1
ATOM 2722 C CA . ALA A 1 337 ? 11.053 21.865 -0.067 1.00 81.50 337 ALA A CA 1
ATOM 2723 C C . ALA A 1 337 ? 11.998 22.167 -1.238 1.00 81.50 337 ALA A C 1
ATOM 2725 O O . ALA A 1 337 ? 12.097 23.313 -1.665 1.00 81.50 337 ALA A O 1
ATOM 2726 N N . THR A 1 338 ? 12.606 21.133 -1.826 1.00 69.12 338 THR A N 1
ATOM 2727 C CA . THR A 1 338 ? 13.446 21.257 -3.028 1.00 69.12 338 THR A CA 1
ATOM 2728 C C . THR A 1 338 ? 12.660 21.671 -4.279 1.00 69.12 338 THR A C 1
ATOM 2730 O O . THR A 1 338 ? 13.254 22.110 -5.259 1.00 69.12 338 THR A O 1
ATOM 2733 N N . TYR A 1 339 ? 11.326 21.577 -4.254 1.00 66.94 339 TYR A N 1
ATOM 2734 C CA . TYR A 1 339 ? 10.434 21.964 -5.353 1.00 66.94 339 TYR A CA 1
ATOM 2735 C C . TYR A 1 339 ? 9.553 23.183 -5.012 1.00 66.94 339 TYR A C 1
ATOM 2737 O O . TYR A 1 339 ? 8.738 23.603 -5.842 1.00 66.94 339 TYR A O 1
ATOM 2745 N N . ALA A 1 340 ? 9.713 23.762 -3.813 1.00 57.44 340 ALA A N 1
ATOM 2746 C CA . ALA A 1 340 ? 8.770 24.702 -3.203 1.00 57.44 340 ALA A CA 1
ATOM 2747 C C . ALA A 1 340 ? 8.605 26.032 -3.956 1.00 57.44 340 ALA A C 1
ATOM 2749 O O . ALA A 1 340 ? 7.536 26.636 -3.886 1.00 57.44 340 ALA A O 1
ATOM 2750 N N . GLU A 1 341 ? 9.591 26.461 -4.751 1.00 54.94 341 GLU A N 1
ATOM 2751 C CA . GLU A 1 341 ? 9.449 27.656 -5.599 1.00 54.94 341 GLU A CA 1
ATOM 2752 C C . GLU A 1 341 ? 8.384 27.488 -6.704 1.00 54.94 341 GLU A C 1
ATOM 2754 O O . GLU A 1 341 ? 7.912 28.474 -7.268 1.00 54.94 341 GLU A O 1
ATOM 2759 N N . ARG A 1 342 ? 7.954 26.250 -7.005 1.00 54.16 342 ARG A N 1
ATOM 2760 C CA . ARG A 1 342 ? 7.023 25.932 -8.107 1.00 54.16 342 ARG A CA 1
ATOM 2761 C C . ARG A 1 342 ? 5.632 25.484 -7.652 1.00 54.16 342 ARG A C 1
ATOM 2763 O O . ARG A 1 342 ? 4.715 25.431 -8.473 1.00 54.16 342 ARG A O 1
ATOM 2770 N N . THR A 1 343 ? 5.438 25.171 -6.373 1.00 52.84 343 THR A N 1
ATOM 2771 C CA . THR A 1 343 ? 4.202 24.550 -5.873 1.00 52.84 343 THR A CA 1
ATOM 2772 C C . THR A 1 343 ? 3.319 25.558 -5.140 1.00 52.84 343 THR A C 1
ATOM 2774 O O . THR A 1 343 ? 3.436 25.763 -3.935 1.00 52.84 343 THR A O 1
ATOM 2777 N N . ARG A 1 344 ? 2.366 26.171 -5.855 1.00 59.62 344 ARG A N 1
ATOM 2778 C CA . ARG A 1 344 ? 1.169 26.738 -5.209 1.00 59.62 344 ARG A CA 1
ATOM 2779 C C . ARG A 1 344 ? 0.308 25.585 -4.694 1.00 59.62 344 ARG A C 1
ATOM 2781 O O . ARG A 1 344 ? 0.110 24.631 -5.438 1.00 59.62 344 ARG A O 1
ATOM 2788 N N . HIS A 1 345 ? -0.267 25.713 -3.491 1.00 65.56 345 HIS A N 1
ATOM 2789 C CA . HIS A 1 345 ? -1.185 24.711 -2.932 1.00 65.56 345 HIS A CA 1
ATOM 2790 C C . HIS A 1 345 ? -2.178 24.209 -3.980 1.00 65.56 345 HIS A C 1
ATOM 2792 O O . HIS A 1 345 ? -3.006 24.983 -4.493 1.00 65.56 345 HIS A O 1
ATOM 2798 N N . SER A 1 346 ? -2.097 22.920 -4.301 1.00 80.06 346 SER A N 1
ATOM 2799 C CA . SER A 1 346 ? -2.920 22.331 -5.348 1.00 80.06 346 SER A CA 1
ATOM 2800 C C . SER A 1 346 ? -4.401 22.320 -4.938 1.00 80.06 346 SER A C 1
ATOM 2802 O O . SER A 1 346 ? -4.777 22.373 -3.761 1.00 80.06 346 SER A O 1
ATOM 2804 N N . ASN A 1 347 ? -5.308 22.264 -5.918 1.00 88.00 347 ASN A N 1
ATOM 2805 C CA . ASN A 1 347 ? -6.736 22.078 -5.627 1.00 88.00 347 ASN A CA 1
ATOM 2806 C C . ASN A 1 347 ? -6.979 20.768 -4.849 1.00 88.00 347 ASN A C 1
ATOM 2808 O O . ASN A 1 347 ? -7.863 20.708 -3.993 1.00 88.00 347 ASN A O 1
ATOM 2812 N N . SER A 1 348 ? -6.172 19.738 -5.115 1.00 90.56 348 SER A N 1
ATOM 2813 C CA . SER A 1 348 ? -6.233 18.445 -4.434 1.00 90.56 348 SER A CA 1
ATOM 2814 C C . SER A 1 348 ? -5.858 18.551 -2.954 1.00 90.56 348 SER A C 1
ATOM 2816 O O . SER A 1 348 ? -6.621 18.055 -2.127 1.00 90.56 348 SER A O 1
ATOM 2818 N N . GLU A 1 349 ? -4.794 19.284 -2.602 1.00 91.12 349 GLU A N 1
ATOM 2819 C CA . GLU A 1 349 ? -4.431 19.593 -1.203 1.00 91.12 349 GLU A CA 1
ATOM 2820 C C . GLU A 1 349 ? -5.574 20.304 -0.460 1.00 91.12 349 GLU A C 1
ATOM 2822 O O . GLU A 1 349 ? -6.006 19.898 0.620 1.00 91.12 349 GLU A O 1
ATOM 2827 N N . ARG A 1 350 ? -6.174 21.331 -1.078 1.00 92.69 350 ARG A N 1
ATOM 2828 C CA . ARG A 1 350 ? -7.321 22.026 -0.466 1.00 92.69 350 ARG A CA 1
ATOM 2829 C C . ARG A 1 350 ? -8.531 21.108 -0.282 1.00 92.69 350 ARG A C 1
ATOM 2831 O O . ARG A 1 350 ? -9.314 21.293 0.653 1.00 92.69 350 ARG A O 1
ATOM 2838 N N . LYS A 1 351 ? -8.762 20.165 -1.200 1.00 94.81 351 LYS A N 1
ATOM 2839 C CA . LYS A 1 351 ? -9.879 19.210 -1.119 1.00 94.81 351 LYS A CA 1
ATOM 2840 C C . LYS A 1 351 ? -9.639 18.147 -0.045 1.00 94.81 351 LYS A C 1
ATOM 2842 O O . LYS A 1 351 ? -10.579 17.854 0.693 1.00 94.81 351 LYS A O 1
ATOM 2847 N N . ILE A 1 352 ? -8.418 17.623 0.088 1.00 96.31 352 ILE A N 1
ATOM 2848 C CA . ILE A 1 352 ? -8.096 16.631 1.123 1.00 96.31 352 ILE A CA 1
ATOM 2849 C C . ILE A 1 352 ? -8.147 17.258 2.518 1.00 96.31 352 ILE A C 1
ATOM 2851 O O . ILE A 1 352 ? -8.837 16.727 3.385 1.00 96.31 352 ILE A O 1
ATOM 2855 N N . ARG A 1 353 ? -7.610 18.472 2.700 1.00 95.88 353 ARG A N 1
ATOM 2856 C CA . ARG A 1 353 ? -7.739 19.227 3.958 1.00 95.88 353 ARG A CA 1
ATOM 2857 C C . ARG A 1 353 ? -9.198 19.435 4.366 1.00 95.88 353 ARG A C 1
ATOM 2859 O O . ARG A 1 353 ? -9.571 19.249 5.520 1.00 95.88 353 ARG A O 1
ATOM 2866 N N . ARG A 1 354 ? -10.069 19.788 3.412 1.00 96.06 354 ARG A N 1
ATOM 2867 C CA . ARG A 1 354 ? -11.518 19.905 3.665 1.00 96.06 354 ARG A CA 1
ATOM 2868 C C . ARG A 1 354 ? -12.160 18.573 4.039 1.00 96.06 354 ARG A C 1
ATOM 2870 O O . ARG A 1 354 ? -13.052 18.557 4.882 1.00 96.06 354 ARG A O 1
ATOM 2877 N N . HIS A 1 355 ? -11.740 17.473 3.421 1.00 96.38 355 HIS A N 1
ATOM 2878 C CA . HIS A 1 355 ? -12.221 16.145 3.784 1.00 96.38 355 HIS A CA 1
ATOM 2879 C C . HIS A 1 355 ? -11.855 15.799 5.236 1.00 96.38 355 HIS A C 1
ATOM 2881 O O . HIS A 1 355 ? -12.764 15.535 6.018 1.00 96.38 355 HIS A O 1
ATOM 2887 N N . PHE A 1 356 ? -10.590 15.942 5.638 1.00 97.38 356 PHE A N 1
ATOM 2888 C CA . PHE A 1 356 ? -10.162 15.676 7.017 1.00 97.38 356 PHE A CA 1
ATOM 2889 C C . PHE A 1 356 ? -10.797 16.619 8.049 1.00 97.38 356 PHE A C 1
ATOM 2891 O O . PHE A 1 356 ? -11.172 16.184 9.136 1.00 97.38 356 PHE A O 1
ATOM 2898 N N . LYS A 1 357 ? -11.056 17.887 7.698 1.00 96.19 357 LYS A N 1
ATOM 2899 C CA . LYS A 1 357 ? -11.864 18.783 8.548 1.00 96.19 357 LYS A CA 1
ATOM 2900 C C . LYS A 1 357 ? -13.280 18.249 8.793 1.00 96.19 357 LYS A C 1
ATOM 2902 O O . LYS A 1 357 ? -13.795 18.397 9.900 1.00 96.19 357 LYS A O 1
ATOM 2907 N N . ARG A 1 358 ? -13.913 17.624 7.791 1.00 95.69 358 ARG A N 1
ATOM 2908 C CA . ARG A 1 358 ? -15.227 16.974 7.960 1.00 95.69 358 ARG A CA 1
ATOM 2909 C C . ARG A 1 358 ? -15.134 15.743 8.859 1.00 95.69 358 ARG A C 1
ATOM 2911 O O . ARG A 1 358 ? -16.010 15.580 9.700 1.00 95.69 358 ARG A O 1
ATOM 2918 N N . LEU A 1 359 ? -14.068 14.948 8.738 1.00 95.69 359 LEU A N 1
ATOM 2919 C CA . LEU A 1 359 ? -13.799 13.816 9.634 1.00 95.69 359 LEU A CA 1
ATOM 2920 C C . LEU A 1 359 ? -13.664 14.271 11.092 1.00 95.69 359 LEU A C 1
ATOM 2922 O O . LEU A 1 359 ? -14.367 13.777 11.967 1.00 95.69 359 LEU A O 1
ATOM 2926 N N . LYS A 1 360 ? -12.847 15.298 11.343 1.00 95.00 360 LYS A N 1
ATOM 2927 C CA . LYS A 1 360 ? -12.680 15.870 12.685 1.00 95.00 360 LYS A CA 1
ATOM 2928 C C . LYS A 1 360 ? -13.989 16.434 13.247 1.00 95.00 360 LYS A C 1
ATOM 2930 O O . LYS A 1 360 ? -14.265 16.279 14.431 1.00 95.00 360 LYS A O 1
ATOM 2935 N N . LYS A 1 361 ? -14.815 17.081 12.413 1.00 94.50 361 LYS A N 1
ATOM 2936 C CA . LYS A 1 361 ? -16.143 17.570 12.829 1.00 94.50 361 LYS A CA 1
ATOM 2937 C C . LYS A 1 361 ? -17.085 16.419 13.188 1.00 94.50 361 LYS A C 1
ATOM 2939 O O . LYS A 1 361 ? -17.807 16.526 14.168 1.00 94.50 361 LYS A O 1
ATOM 2944 N N . MET A 1 362 ? -17.072 15.337 12.416 1.00 93.19 362 MET A N 1
ATOM 2945 C CA . MET A 1 362 ? -17.871 14.146 12.698 1.00 93.19 362 MET A CA 1
ATOM 2946 C C . MET A 1 362 ? -17.480 13.506 14.036 1.00 93.19 362 MET A C 1
ATOM 2948 O O . MET A 1 362 ? -18.375 13.250 14.832 1.00 93.19 362 MET A O 1
ATOM 2952 N N . LEU A 1 363 ? -16.178 13.347 14.322 1.00 92.19 363 LEU A N 1
ATOM 2953 C CA . LEU A 1 363 ? -15.703 12.866 15.629 1.00 92.19 363 LEU A CA 1
ATOM 2954 C C . LEU A 1 363 ? -16.232 13.727 16.780 1.00 92.19 363 LEU A C 1
ATOM 2956 O O . LEU A 1 363 ? -16.800 13.202 17.732 1.00 92.19 363 LEU A O 1
ATOM 2960 N N . LYS A 1 364 ? -16.105 15.055 16.660 1.00 93.06 364 LYS A N 1
ATOM 2961 C CA . LYS A 1 364 ? -16.613 15.996 17.668 1.00 93.06 364 LYS A CA 1
ATOM 2962 C C . LYS A 1 364 ? -18.123 15.883 17.861 1.00 93.06 364 LYS A C 1
ATOM 2964 O O . LYS A 1 364 ? -18.584 15.845 18.990 1.00 93.06 364 LYS A O 1
ATOM 2969 N N . ASN A 1 365 ? -18.886 15.812 16.772 1.00 93.62 365 ASN A N 1
ATOM 2970 C CA . ASN A 1 365 ? -20.343 15.682 16.829 1.00 93.62 365 ASN A CA 1
ATOM 2971 C C . ASN A 1 365 ? -20.793 14.354 17.458 1.00 93.62 365 ASN A C 1
ATOM 2973 O O . ASN A 1 365 ? -21.874 14.292 18.030 1.00 93.62 365 ASN A O 1
ATOM 2977 N N . ALA A 1 366 ? -19.983 13.303 17.327 1.00 92.12 366 ALA A N 1
ATOM 2978 C CA . ALA A 1 366 ? -20.217 12.003 17.941 1.00 92.12 366 ALA A CA 1
ATOM 2979 C C . ALA A 1 366 ? -19.632 11.896 19.361 1.00 92.12 366 ALA A C 1
ATOM 2981 O O . ALA A 1 366 ? -19.586 10.796 19.902 1.00 92.12 366 ALA A O 1
ATOM 2982 N N . ASN A 1 367 ? -19.147 13.003 19.946 1.00 91.81 367 ASN A N 1
ATOM 2983 C CA . ASN A 1 367 ? -18.447 13.032 21.234 1.00 91.81 367 ASN A CA 1
ATOM 2984 C C . ASN A 1 367 ? -17.343 11.969 21.340 1.00 91.81 367 ASN A C 1
ATOM 2986 O O . ASN A 1 367 ? -17.167 11.350 22.385 1.00 91.81 367 ASN A O 1
ATOM 2990 N N . TYR A 1 368 ? -16.619 11.748 20.236 1.00 93.06 368 TYR A N 1
ATOM 2991 C CA . TYR A 1 368 ? -15.564 10.739 20.136 1.00 93.06 368 TYR A CA 1
ATOM 2992 C C . TYR A 1 368 ? -16.026 9.341 20.579 1.00 93.06 368 TYR A C 1
ATOM 2994 O O . TYR A 1 368 ? -15.297 8.625 21.261 1.00 93.06 368 TYR A O 1
ATOM 3002 N N . SER A 1 369 ? -17.248 8.951 20.203 1.00 91.31 369 SER A N 1
ATOM 3003 C CA . SER A 1 369 ? -17.752 7.609 20.492 1.00 91.31 369 SER A CA 1
ATOM 3004 C C . SER A 1 369 ? -16.843 6.521 19.894 1.00 91.31 369 SER A C 1
ATOM 3006 O O . SER A 1 369 ? -16.247 6.743 18.831 1.00 91.31 369 SER A O 1
ATOM 3008 N N . PRO A 1 370 ? -16.776 5.324 20.510 1.00 89.50 370 PRO A N 1
ATOM 3009 C CA . PRO A 1 370 ? -15.990 4.204 19.985 1.00 89.50 370 PRO A CA 1
ATOM 3010 C C . PRO A 1 370 ? -16.292 3.891 18.511 1.00 89.50 370 PRO A C 1
ATOM 3012 O O . PRO A 1 370 ? -15.379 3.758 17.700 1.00 89.50 370 PRO A O 1
ATOM 3015 N N . ASP A 1 371 ? -17.570 3.900 18.119 1.00 88.75 371 ASP A N 1
ATOM 3016 C CA . ASP A 1 371 ? -17.983 3.679 16.727 1.00 88.75 371 ASP A CA 1
ATOM 3017 C C . ASP A 1 371 ? -17.456 4.749 15.761 1.00 88.75 371 ASP A C 1
ATOM 3019 O O . ASP A 1 371 ? -17.134 4.455 14.608 1.00 88.75 371 ASP A O 1
ATOM 3023 N N . ALA A 1 372 ? -17.395 6.011 16.196 1.00 90.69 372 ALA A N 1
ATOM 3024 C CA . ALA A 1 372 ? -16.874 7.096 15.372 1.00 90.69 372 ALA A CA 1
ATOM 3025 C C . ALA A 1 372 ? -15.348 6.999 15.231 1.00 90.69 372 ALA A C 1
ATOM 3027 O O . ALA A 1 372 ? -14.820 7.226 14.141 1.00 90.69 372 ALA A O 1
ATOM 3028 N N . LEU A 1 373 ? -14.648 6.616 16.302 1.00 91.81 373 LEU A N 1
ATOM 3029 C CA . LEU A 1 373 ? -13.209 6.350 16.285 1.00 91.81 373 LEU A CA 1
ATOM 3030 C C . LEU A 1 373 ? -12.880 5.203 15.318 1.00 91.81 373 LEU A C 1
ATOM 3032 O O . LEU A 1 373 ? -12.036 5.366 14.434 1.00 91.81 373 LEU A O 1
ATOM 3036 N N . GLU A 1 374 ? -13.612 4.092 15.383 1.00 90.69 374 GLU A N 1
ATOM 3037 C CA . GLU A 1 374 ? -13.425 2.959 14.470 1.00 90.69 374 GLU A CA 1
ATOM 3038 C C . GLU A 1 374 ? -13.746 3.306 13.006 1.00 90.69 374 GLU A C 1
ATOM 3040 O O . GLU A 1 374 ? -13.018 2.907 12.090 1.00 90.69 374 GLU A O 1
ATOM 3045 N N . GLN A 1 375 ? -14.762 4.138 12.752 1.00 90.44 375 GLN A N 1
ATOM 3046 C CA . GLN A 1 375 ? -15.018 4.669 11.407 1.00 90.44 375 GLN A CA 1
ATOM 3047 C C . GLN A 1 375 ? -13.844 5.500 10.876 1.00 90.44 375 GLN A C 1
ATOM 3049 O O . GLN A 1 375 ? -13.512 5.420 9.685 1.00 90.44 375 GLN A O 1
ATOM 3054 N N . ILE A 1 376 ? -13.198 6.290 11.737 1.00 91.88 376 ILE A N 1
ATOM 3055 C CA . ILE A 1 376 ? -11.990 7.035 11.378 1.00 91.88 376 ILE A CA 1
ATOM 3056 C C . ILE A 1 376 ? -10.820 6.095 11.100 1.00 91.88 376 ILE A C 1
ATOM 3058 O O . ILE A 1 376 ? -10.150 6.282 10.082 1.00 91.88 376 ILE A O 1
ATOM 3062 N N . ARG A 1 377 ? -10.610 5.062 11.923 1.00 92.50 377 ARG A N 1
ATOM 3063 C CA . ARG A 1 377 ? -9.562 4.051 11.715 1.00 92.50 377 ARG A CA 1
ATOM 3064 C C . ARG A 1 377 ? -9.715 3.355 10.362 1.00 92.50 377 ARG A C 1
ATOM 3066 O O . ARG A 1 377 ? -8.773 3.343 9.570 1.00 92.50 377 ARG A O 1
ATOM 3073 N N . ASN A 1 378 ? -10.925 2.901 10.031 1.00 90.31 378 ASN A N 1
ATOM 3074 C CA . ASN A 1 378 ? -11.249 2.323 8.723 1.00 90.31 378 ASN A CA 1
ATOM 3075 C C . ASN A 1 378 ? -11.000 3.311 7.564 1.00 90.31 378 ASN A C 1
ATOM 3077 O O . ASN A 1 378 ? -10.386 2.981 6.548 1.00 90.31 378 ASN A O 1
ATOM 3081 N N . THR A 1 379 ? -11.432 4.565 7.722 1.00 92.38 379 THR A N 1
ATOM 3082 C CA . THR A 1 379 ? -11.246 5.598 6.689 1.00 92.38 379 THR A CA 1
ATOM 3083 C C . THR A 1 379 ? -9.761 5.900 6.458 1.00 92.38 379 THR A C 1
ATOM 3085 O O . THR A 1 379 ? -9.318 6.012 5.312 1.00 92.38 379 THR A O 1
ATOM 3088 N N . VAL A 1 380 ? -8.962 5.992 7.525 1.00 95.00 380 VAL A N 1
ATOM 3089 C CA . VAL A 1 380 ? -7.513 6.223 7.439 1.00 95.00 380 VAL A CA 1
ATOM 3090 C C . VAL A 1 380 ? -6.773 5.026 6.857 1.00 95.00 380 VAL A C 1
ATOM 3092 O O . VAL A 1 380 ? -5.847 5.231 6.073 1.00 95.00 380 VAL A O 1
ATOM 3095 N N . GLN A 1 381 ? -7.222 3.795 7.112 1.00 93.88 381 GLN A N 1
ATOM 3096 C CA . GLN A 1 381 ? -6.685 2.620 6.426 1.00 93.88 381 GLN A CA 1
ATOM 3097 C C . GLN A 1 381 ? -6.796 2.781 4.904 1.00 93.88 381 GLN A C 1
ATOM 3099 O O . GLN A 1 381 ? -5.813 2.604 4.181 1.00 93.88 381 GLN A O 1
ATOM 3104 N N . LEU A 1 382 ? -7.967 3.202 4.415 1.00 90.94 382 LEU A N 1
ATOM 3105 C CA . LEU A 1 382 ? -8.180 3.451 2.991 1.00 90.94 382 LEU A CA 1
ATOM 3106 C C . LEU A 1 382 ? -7.309 4.605 2.463 1.00 90.94 382 LEU A C 1
ATOM 3108 O O . LEU A 1 382 ? -6.775 4.506 1.355 1.00 90.94 382 LEU A O 1
ATOM 3112 N N . HIS A 1 383 ? -7.104 5.671 3.247 1.00 95.94 383 HIS A N 1
ATOM 3113 C CA . HIS A 1 383 ? -6.163 6.738 2.890 1.00 95.94 383 HIS A CA 1
ATOM 3114 C C . HIS A 1 383 ? -4.740 6.203 2.708 1.00 95.94 383 HIS A C 1
ATOM 3116 O O . HIS A 1 383 ? -4.154 6.435 1.652 1.00 95.94 383 HIS A O 1
ATOM 3122 N N . LEU A 1 384 ? -4.212 5.451 3.678 1.00 94.44 384 LEU A N 1
ATOM 3123 C CA . LEU A 1 384 ? -2.858 4.886 3.634 1.00 94.44 384 LEU A CA 1
ATOM 3124 C C . LEU A 1 384 ? -2.679 3.906 2.466 1.00 94.44 384 LEU A C 1
ATOM 3126 O O . LEU A 1 384 ? -1.650 3.926 1.791 1.00 94.44 384 LEU A O 1
ATOM 3130 N N . MET A 1 385 ? -3.697 3.095 2.158 1.00 90.38 385 MET A N 1
ATOM 3131 C CA . MET A 1 385 ? -3.680 2.213 0.984 1.00 90.38 385 MET A CA 1
ATOM 3132 C C . MET A 1 385 ? -3.609 3.004 -0.327 1.00 90.38 385 MET A C 1
ATOM 3134 O O . MET A 1 385 ? -2.819 2.682 -1.213 1.00 90.38 385 MET A O 1
ATOM 3138 N N . ARG A 1 386 ? -4.413 4.064 -0.466 1.00 93.25 386 ARG A N 1
ATOM 3139 C CA . ARG A 1 386 ? -4.400 4.912 -1.669 1.00 93.25 386 ARG A CA 1
ATOM 3140 C C . ARG A 1 386 ? -3.122 5.749 -1.770 1.00 93.25 386 ARG A C 1
ATOM 3142 O O . ARG A 1 386 ? -2.629 5.983 -2.870 1.00 93.25 386 ARG A O 1
ATOM 3149 N N . MET A 1 387 ? -2.566 6.163 -0.637 1.00 96.19 387 MET A N 1
ATOM 3150 C CA . MET A 1 387 ? -1.263 6.818 -0.555 1.00 96.19 387 MET A CA 1
ATOM 3151 C C . MET A 1 387 ? -0.126 5.882 -0.993 1.00 96.19 387 MET A C 1
ATOM 3153 O O . MET A 1 387 ? 0.769 6.340 -1.697 1.00 96.19 387 MET A O 1
ATOM 3157 N N . ASP A 1 388 ? -0.193 4.575 -0.697 1.00 91.25 388 ASP A N 1
ATOM 3158 C CA . ASP A 1 388 ? 0.788 3.585 -1.185 1.00 91.25 388 ASP A CA 1
ATOM 3159 C C . ASP A 1 388 ? 0.853 3.546 -2.717 1.00 91.25 388 ASP A C 1
ATOM 3161 O O . ASP A 1 388 ? 1.934 3.529 -3.307 1.00 91.25 388 ASP A O 1
ATOM 3165 N N . ILE A 1 389 ? -0.318 3.585 -3.364 1.00 88.62 389 ILE A N 1
ATOM 3166 C CA . ILE A 1 389 ? -0.449 3.586 -4.827 1.00 88.62 389 ILE A CA 1
ATOM 3167 C C . ILE A 1 389 ? 0.212 4.836 -5.415 1.00 88.62 389 ILE A C 1
ATOM 3169 O O . ILE A 1 389 ? 1.025 4.730 -6.335 1.00 88.62 389 ILE A O 1
ATOM 3173 N N . ILE A 1 390 ? -0.089 6.013 -4.857 1.00 91.69 390 ILE A N 1
ATOM 3174 C CA . ILE A 1 390 ? 0.530 7.275 -5.284 1.00 91.69 390 ILE A CA 1
ATOM 3175 C C . ILE A 1 390 ? 2.044 7.235 -5.034 1.00 91.69 390 ILE A C 1
ATOM 3177 O O . ILE A 1 390 ? 2.816 7.595 -5.918 1.00 91.69 390 ILE A O 1
ATOM 3181 N N . GLY A 1 391 ? 2.492 6.751 -3.874 1.00 91.75 391 GLY A N 1
ATOM 3182 C CA . GLY A 1 391 ? 3.913 6.631 -3.546 1.00 91.75 391 GLY A CA 1
ATOM 3183 C C . GLY A 1 391 ? 4.670 5.709 -4.505 1.00 91.75 391 GLY A C 1
ATOM 3184 O O . GLY A 1 391 ? 5.799 6.008 -4.903 1.00 91.75 391 GLY A O 1
ATOM 3185 N N . ALA A 1 392 ? 4.040 4.618 -4.948 1.00 87.38 392 ALA A N 1
ATOM 3186 C CA . ALA A 1 392 ? 4.598 3.735 -5.966 1.00 87.38 392 ALA A CA 1
ATOM 3187 C C . ALA A 1 392 ? 4.735 4.429 -7.332 1.00 87.38 392 ALA A C 1
ATOM 3189 O O . ALA A 1 392 ? 5.751 4.243 -8.007 1.00 87.38 392 ALA A O 1
ATOM 3190 N N . ASP A 1 393 ? 3.755 5.242 -7.729 1.00 89.19 393 ASP A N 1
ATOM 3191 C CA . ASP A 1 393 ? 3.807 6.025 -8.968 1.00 89.19 393 ASP A CA 1
ATOM 3192 C C . ASP A 1 393 ? 4.872 7.135 -8.908 1.00 89.19 393 ASP A C 1
ATOM 3194 O O . ASP A 1 393 ? 5.691 7.255 -9.823 1.00 89.19 393 ASP A O 1
ATOM 3198 N N . VAL A 1 394 ? 4.965 7.864 -7.788 1.00 90.50 394 VAL A N 1
ATOM 3199 C CA . VAL A 1 394 ? 6.035 8.848 -7.539 1.00 90.50 394 VAL A CA 1
ATOM 3200 C C . VAL A 1 394 ? 7.404 8.197 -7.701 1.00 90.50 394 VAL A C 1
ATOM 3202 O O . VAL A 1 394 ? 8.242 8.700 -8.449 1.00 90.50 394 VAL A O 1
ATOM 3205 N N . ARG A 1 395 ? 7.625 7.040 -7.067 1.00 89.19 395 ARG A N 1
ATOM 3206 C CA . ARG A 1 395 ? 8.876 6.285 -7.201 1.00 89.19 395 ARG A CA 1
ATOM 3207 C C . ARG A 1 395 ? 9.205 5.979 -8.664 1.00 89.19 395 ARG A C 1
ATOM 3209 O O . ARG A 1 395 ? 10.351 6.147 -9.069 1.00 89.19 395 ARG A O 1
ATOM 3216 N N . GLN A 1 396 ? 8.227 5.540 -9.459 1.00 87.12 396 GLN A N 1
ATOM 3217 C CA . GLN A 1 396 ? 8.439 5.262 -10.885 1.00 87.12 396 GLN A CA 1
ATOM 3218 C C . GLN A 1 396 ? 8.804 6.526 -11.667 1.00 87.12 396 GLN A C 1
ATOM 3220 O O . GLN A 1 396 ? 9.710 6.489 -12.497 1.00 87.12 396 GLN A O 1
ATOM 3225 N N . LYS A 1 397 ? 8.129 7.649 -11.402 1.00 87.62 397 LYS A N 1
ATOM 3226 C CA . LYS A 1 397 ? 8.423 8.933 -12.052 1.00 87.62 397 LYS A CA 1
ATOM 3227 C C . LYS A 1 397 ? 9.817 9.446 -11.702 1.00 87.62 397 LYS A C 1
ATOM 3229 O O . LYS A 1 397 ? 10.517 9.909 -12.595 1.00 87.62 397 LYS A O 1
ATOM 3234 N N . LEU A 1 398 ? 10.238 9.319 -10.444 1.00 85.94 398 LEU A N 1
ATOM 3235 C CA . LEU A 1 398 ? 11.579 9.713 -10.007 1.00 85.94 398 LEU A CA 1
ATOM 3236 C C . LEU A 1 398 ? 12.665 8.832 -10.642 1.00 85.94 398 LEU A C 1
ATOM 3238 O O . LEU A 1 398 ? 13.636 9.363 -11.165 1.00 85.94 398 LEU A O 1
ATOM 3242 N N . MET A 1 399 ? 12.464 7.510 -10.698 1.00 80.56 399 MET A N 1
ATOM 3243 C CA . MET A 1 399 ? 13.408 6.580 -11.344 1.00 80.56 399 MET A CA 1
ATOM 3244 C C . MET A 1 399 ? 13.560 6.795 -12.856 1.00 80.56 399 MET A C 1
ATOM 3246 O O . MET A 1 399 ? 14.596 6.470 -13.426 1.00 80.56 399 MET A O 1
ATOM 3250 N N . LYS A 1 400 ? 12.530 7.316 -13.530 1.00 78.31 400 LYS A N 1
ATOM 3251 C CA . LYS A 1 400 ? 12.603 7.666 -14.957 1.00 78.31 400 LYS A CA 1
ATOM 3252 C C . LYS A 1 400 ? 13.368 8.959 -15.231 1.00 78.31 400 LYS A C 1
ATOM 3254 O O . LYS A 1 400 ? 13.686 9.205 -16.380 1.00 78.31 400 LYS A O 1
ATOM 3259 N N . ARG A 1 401 ? 13.592 9.802 -14.219 1.00 68.94 401 ARG A N 1
ATOM 3260 C CA . ARG A 1 401 ? 14.364 11.048 -14.355 1.00 68.94 401 ARG A CA 1
ATOM 3261 C C . ARG A 1 401 ? 15.857 10.848 -14.090 1.00 68.94 401 ARG A C 1
ATOM 3263 O O . ARG A 1 401 ? 16.640 11.733 -14.405 1.00 68.94 401 ARG A O 1
ATOM 3270 N N . THR A 1 402 ? 16.233 9.729 -13.471 1.00 56.59 402 THR A N 1
ATOM 3271 C CA . THR A 1 402 ? 17.622 9.375 -13.141 1.00 56.59 402 THR A CA 1
ATOM 3272 C C . THR A 1 402 ? 18.302 8.474 -14.171 1.00 56.59 402 THR A C 1
ATOM 3274 O O . THR A 1 402 ? 19.508 8.268 -14.058 1.00 56.59 402 THR A O 1
ATOM 3277 N N . ASN A 1 403 ? 17.557 7.964 -15.156 1.00 41.38 403 ASN A N 1
ATOM 3278 C CA . ASN A 1 403 ? 18.072 7.290 -16.354 1.00 41.38 403 ASN A CA 1
ATOM 3279 C C . ASN A 1 403 ? 17.806 8.175 -17.565 1.00 41.38 403 ASN A C 1
ATOM 3281 O O . ASN A 1 403 ? 18.624 8.119 -18.506 1.00 41.38 403 ASN A O 1
#

Organism: Silurus meridionalis (NCBI:txid175797)

Secondary structure (DSSP, 8-state):
--------------------------TTSHHHHHHHHHHHHHHT-HHHHHHHHHHHHHHHHHSS-SS-GGGHHHHHH---PPPPPPSSHHHHHHHHHHHHHHHHHHHHT---TTS-HHHHHHHHHHHHHHHHHHHHHS-------HHHHHHHHHHHHHHHHHHHTTT-HHHHHHHHHHHHHHHHH-PPTT-----PPP--SSSS-----------------------S--------HHHHHTHHHHHHHHHHHHHHHHSSPPPPSS-----HHHHHHHHTS-HHHHHHHHHHHHHHHHHHHHHHHT-TT--S-HHHHHHHHHHIIIIIIHHHHHHHHTTTTT----HHHHHHHHHHHHHHHHHHHTTT-HHHHHHHHHHHHHHHHHHHHHHHHHHHHHHTT--